Protein 3MQ0 (pdb70)

CATH classification: 1.10.10.10 (+1 more: 3.30.450.40)

Organism: Agrobacterium tumefaciens (NCBI:txid358)

Sequence (491 aa):
SQISDTVPALRRAVRILDLVAGSPRDLTAAELTRFLDLPSAHGLLAVMTELDLLARSADGTLRIGPHSLRWANGFLSHLDIVSTFNDHLAQRHDLDPYTVTLTVREGGEVVYIGCRNHTFRIGMRLPAPFTATGKILLSDLGPGELRMLFSQFPQPLTSRSVAGLSQLEEELALTRARGYSIDDGQIREGMLCIGAAIRDYSGAASAGIAISLIRSEASDEKIAYLGEELRTTANALSEKLGYSDTVPALRRAVRILDLVAGSPRDLTAAELTRFLDLPKSSAHGLLAVMTELDLLARSADGTLRIGPHSLRWANGFLSHLDIVSTFNDHLAQRHDLDPYTVTLTVREGGEVVYIGCRNSAQPHTFRIGMRLPAPFTATGKILLSDLGPGELRMLFSQFPQPLTSRSVAGLSQLEEELALTRARGYSIDDGQIREGMLCIGAAIRDYSGAASAGIAISLIRSEASDEKIAYLGEELRTTANALSEKLGYRS

Foldseek 3Di:
DVVVVCVVLVVVLVVLLVCQAPDPDFAALVRSCVVVVHDVSVVSVVVCCVQQCWPADPVRTIHGGCPVVVVVVVLQVPDDLQVLVVVLVVVVVPCLVWKKWKWFDDQQWIATCYIPNPPDDHGDIDGLLQDFFSLQQCLLDDLVSLCVRPVPPDDFQDPPAQDDDVSSVVQSVVCVVLQKHWRQQRNHPQKIKIKHFAAAQVRHGGMMMMTIDGNVVDPPVNNSVVNVVRNVSSPVSNVSRND/DCPPVLVVLLVVLQVVQVPDPDFDALVVSVVVDPDDSVVSVVSVVVCCVVQCWPADPVRTIHGGPVVVVVVVVLQVPDDLQVLVVVLVVPPCVQQAWKKWKWFDDQQKTATQYIDDHPADVPDDHGDIDGLLQDFFSLQLCLVDDPVSVCVRPVPPDDFQDPQAQDDDVSSVVQSVVCVVLQKHWRQQRNHDQKIKMKHFAAALVRHGGMMMITIHGPVVADPVRNSVVNNVRSVSNVVSNVSRNHDD

InterPro domains:
  IPR005471 Transcription regulator IclR, N-terminal [PF09339] (28-77)
  IPR005471 Transcription regulator IclR, N-terminal [PS51077] (26-87)
  IPR005471 Transcription regulator IclR, N-terminal [SM00346] (26-115)
  IPR014757 Transcription regulator IclR, C-terminal [PF01614] (97-265)
  IPR014757 Transcription regulator IclR, C-terminal [PS51078] (88-270)
  IPR029016 GAF-like domain superfamily [G3DSA:3.30.450.40] (99-275)
  IPR036388 Winged helix-like DNA-binding domain superfamily [G3DSA:1.10.10.10] (20-98)
  IPR036390 Winged helix DNA-binding domain superfamily [SSF46785] (26-98)
  IPR050707 HTH-type Transcriptional Regulators in Metabolic Pathways [PTHR30136] (18-269)

Secondary structure (DSSP, 8-state):
--GGGGHHHHHHHHHHHHHHHH-SS-EEHHHHHHHHT---HHHHHHHHHHTTSEEE-TTSEEEE-THHHHHHHHHHHT--HHHHHHHHHHT-GGGTTSEEEEEEEETTEEEEEEEE-----TT-EEETTTSHHHHHHHTTS-HHHHHHH-SSPPPPSSTTS--SHHHHHHHHHHHHHHTSEEEESSSSTTEEEEEEEEE-TTS-EEEEEEEEEETTS--TTHHHHHHHHHHHHHHHHHHHTT-/---SHHHHHHHHHHHHHHH-SSPEEHHHHHTTSSS-HHHHHHHHHHHHHTTSEEE-TTSEEEE-TTHHHHHHHHHHS--HHHHHHHHHTT-GGGTTSEEEEEEEETTEEEEEEEE--S------TT-EEETTTSHHHHHHHTTS-HHHHHHH-SSPPPPSSTTS--SHHHHHHHHHHHHHHT-EEEESSSSTTEEEEEEEEE-TTSSEEEEEEEEEEGGG--HHHHHHHHHHHHHHHHHHHHHTT---

Radius of gyration: 28.83 Å; Cα contacts (8 Å, |Δi|>4): 885; chains: 2; bounding box: 76×64×68 Å

B-factor: mean 31.88, std 16.12, range [7.46, 105.81]

Structure (mmCIF, N/CA/C/O backbone):
data_3MQ0
#
_entry.id   3MQ0
#
_cell.length_a   51.155
_cell.length_b   74.773
_cell.length_c   141.808
_cell.angle_alpha   90.00
_cell.angle_beta   90.00
_cell.angle_gamma   90.00
#
_symmetry.space_group_name_H-M   'P 21 21 21'
#
loop_
_entity.id
_entity.type
_entity.pdbx_description
1 polymer 'Transcriptional repressor of the blcABC operon'
2 water water
#
loop_
_atom_site.group_PDB
_atom_site.id
_atom_site.type_symbol
_atom_site.label_atom_id
_atom_site.label_alt_id
_atom_site.label_comp_id
_atom_site.label_asym_id
_atom_site.label_entity_id
_atom_site.label_seq_id
_atom_site.pdbx_PDB_ins_code
_atom_site.Cartn_x
_atom_site.Cartn_y
_atom_site.Cartn_z
_atom_site.occupancy
_atom_site.B_iso_or_equiv
_atom_site.auth_seq_id
_atom_site.auth_comp_id
_atom_site.auth_asym_id
_atom_site.auth_atom_id
_atom_site.pdbx_PDB_model_num
ATOM 1 N N . SER A 1 20 ? -41.908 31.774 55.057 1.00 56.16 20 SER A N 1
ATOM 2 C CA . SER A 1 20 ? -40.799 32.327 55.821 1.00 59.94 20 SER A CA 1
ATOM 3 C C . SER A 1 20 ? -39.500 31.561 55.575 1.00 64.58 20 SER A C 1
ATOM 4 O O . SER A 1 20 ? -38.452 31.923 56.116 1.00 71.75 20 SER A O 1
ATOM 6 N N . GLN A 1 21 ? -39.564 30.502 54.772 1.00 52.51 21 GLN A N 1
ATOM 7 C CA . GLN A 1 21 ? -38.356 29.760 54.416 1.00 48.38 21 GLN A CA 1
ATOM 8 C C . GLN A 1 21 ? -37.859 30.174 53.042 1.00 30.52 21 GLN A C 1
ATOM 9 O O . GLN A 1 21 ? -36.792 30.780 52.915 1.00 27.75 21 GLN A O 1
ATOM 15 N N . ILE A 1 22 ? -38.643 29.852 52.018 1.00 21.33 22 ILE A N 1
ATOM 16 C CA . ILE A 1 22 ? -38.315 30.232 50.651 1.00 24.78 22 ILE A CA 1
ATOM 17 C C . ILE A 1 22 ? -38.258 31.760 50.501 1.00 22.41 22 ILE A C 1
ATOM 18 O O . ILE A 1 22 ? -37.491 32.294 49.694 1.00 18.93 22 ILE A O 1
ATOM 23 N N . SER A 1 23 ? -39.052 32.477 51.285 1.00 19.22 23 SER A N 1
ATOM 24 C CA . SER A 1 23 ? -39.081 33.936 51.145 1.00 23.46 23 SER A CA 1
ATOM 25 C C . SER A 1 23 ? -37.739 34.559 51.510 1.00 22.80 23 SER A C 1
ATOM 26 O O . SER A 1 23 ? -37.381 35.607 50.994 1.00 20.93 23 SER A O 1
ATOM 29 N N . ASP A 1 24 ? -36.978 33.888 52.373 1.00 17.00 24 ASP A N 1
ATOM 30 C CA . ASP A 1 24 ? -35.653 34.378 52.752 1.00 18.62 24 ASP A CA 1
ATOM 31 C C . ASP A 1 24 ? -34.666 34.521 51.593 1.00 18.22 24 ASP A C 1
ATOM 32 O O . ASP A 1 24 ? -33.710 35.288 51.681 1.00 22.00 24 ASP A O 1
ATOM 37 N N . THR A 1 25 ? -34.880 33.791 50.506 1.00 15.52 25 THR A N 1
ATOM 38 C CA . THR A 1 25 ? -33.994 33.948 49.363 1.00 14.04 25 THR A CA 1
ATOM 39 C C . THR A 1 25 ? -34.691 34.466 48.111 1.00 13.63 25 THR A C 1
ATOM 40 O O . THR A 1 25 ? -34.105 34.484 47.021 1.00 14.99 25 THR A O 1
ATOM 44 N N . VAL A 1 26 ? -35.930 34.921 48.264 1.00 13.27 26 VAL A N 1
ATOM 45 C CA . VAL A 1 26 ? -36.599 35.618 47.167 1.00 16.42 26 VAL A CA 1
ATOM 46 C C . VAL A 1 26 ? -35.801 36.833 46.632 1.00 13.32 26 VAL A C 1
ATOM 47 O O . VAL A 1 26 ? -35.740 37.041 45.416 1.00 15.03 26 VAL A O 1
ATOM 51 N N . PRO A 1 27 ? -35.138 37.601 47.515 1.00 13.47 27 PRO A N 1
ATOM 52 C CA . PRO A 1 27 ? -34.356 38.714 46.957 1.00 16.27 27 PRO A CA 1
ATOM 53 C C . PRO A 1 27 ? -33.281 38.235 45.975 1.00 17.60 27 PRO A C 1
ATOM 54 O O . PRO A 1 27 ? -32.917 38.979 45.068 1.00 15.31 27 PRO A O 1
ATOM 58 N N . ALA A 1 28 ? -32.811 37.001 46.123 1.00 15.53 28 ALA A N 1
ATOM 59 C CA . ALA A 1 28 ? -31.834 36.458 45.174 1.00 19.05 28 ALA A CA 1
ATOM 60 C C . ALA A 1 28 ? -32.405 36.334 43.757 1.00 15.53 28 ALA A C 1
ATOM 61 O O . ALA A 1 28 ? -31.661 36.378 42.772 1.00 20.69 28 ALA A O 1
ATOM 63 N N . LEU A 1 29 ? -33.722 36.214 43.644 1.00 19.36 29 LEU A N 1
ATOM 64 C CA . LEU A 1 29 ? -34.362 36.153 42.332 1.00 18.56 29 LEU A CA 1
ATOM 65 C C . LEU A 1 29 ? -34.165 37.425 41.519 1.00 19.71 29 LEU A C 1
ATOM 66 O O . LEU A 1 29 ? -33.727 37.345 40.385 1.00 18.08 29 LEU A O 1
ATOM 71 N N . ARG A 1 30 ? -34.541 38.587 42.061 1.00 16.59 30 ARG A N 1
ATOM 72 C CA . ARG A 1 30 ? -34.308 39.831 41.344 1.00 16.65 30 ARG A CA 1
ATOM 73 C C . ARG A 1 30 ? -32.815 40.000 41.087 1.00 13.42 30 ARG A C 1
ATOM 74 O O . ARG A 1 30 ? -32.428 40.495 40.046 1.00 13.82 30 ARG A O 1
ATOM 82 N N . ARG A 1 31 ? -31.984 39.632 42.058 1.00 15.50 31 ARG A N 1
ATOM 83 C CA . ARG A 1 31 ? -30.540 39.832 41.888 1.00 15.90 31 ARG A CA 1
ATOM 84 C C . ARG A 1 31 ? -30.042 38.994 40.722 1.00 10.70 31 ARG A C 1
ATOM 85 O O . ARG A 1 31 ? -29.254 39.466 39.904 1.00 15.25 31 ARG A O 1
ATOM 93 N N . ALA A 1 32 ? -30.518 37.756 40.633 1.00 11.73 32 ALA A N 1
ATOM 94 C CA . ALA A 1 32 ? -30.169 36.888 39.499 1.00 15.23 32 ALA A CA 1
ATOM 95 C C . ALA A 1 32 ? -30.601 37.486 38.175 1.00 13.69 32 ALA A C 1
ATOM 96 O O . ALA A 1 32 ? -29.851 37.431 37.197 1.00 14.41 32 ALA A O 1
ATOM 98 N N . VAL A 1 33 ? -31.816 38.028 38.132 1.00 13.55 33 VAL A N 1
ATOM 99 C CA . VAL A 1 33 ? -32.315 38.673 36.916 1.00 12.44 33 VAL A CA 1
ATOM 100 C C . VAL A 1 33 ? -31.419 39.843 36.525 1.00 15.61 33 VAL A C 1
ATOM 101 O O . VAL A 1 33 ? -31.064 40.023 35.351 1.00 16.46 33 VAL A O 1
ATOM 105 N N . ARG A 1 34 ? -31.041 40.637 37.519 1.00 12.98 34 ARG A N 1
ATOM 106 C CA . ARG A 1 34 ? -30.139 41.760 37.274 1.00 13.86 34 ARG A CA 1
ATOM 107 C C . ARG A 1 34 ? -28.763 41.317 36.757 1.00 13.92 34 ARG A C 1
ATOM 108 O O . ARG A 1 34 ? -28.188 41.955 35.867 1.00 17.60 34 ARG A O 1
ATOM 116 N N . ILE A 1 35 ? -28.230 40.242 37.330 1.00 11.73 35 ILE A N 1
ATOM 117 C CA . ILE A 1 35 ? -26.949 39.696 36.888 1.00 16.25 35 ILE A CA 1
ATOM 118 C C . ILE A 1 35 ? -27.043 39.226 35.434 1.00 13.22 35 ILE A C 1
ATOM 119 O O . ILE A 1 35 ? -26.198 39.559 34.598 1.00 16.70 35 ILE A O 1
ATOM 124 N N . LEU A 1 36 ? -28.086 38.464 35.123 1.00 12.73 36 LEU A N 1
ATOM 125 C CA . LEU A 1 36 ? -28.263 37.976 33.770 1.00 17.68 36 LEU A CA 1
ATOM 126 C C . LEU A 1 36 ? -28.441 39.120 32.776 1.00 16.49 36 LEU A C 1
ATOM 127 O O . LEU A 1 36 ? -27.892 39.077 31.666 1.00 19.14 36 LEU A O 1
ATOM 132 N N . ASP A 1 37 ? -29.193 40.143 33.166 1.00 14.15 37 ASP A N 1
ATOM 133 C CA . ASP A 1 37 ? -29.377 41.311 32.309 1.00 18.49 37 ASP A CA 1
ATOM 134 C C . ASP A 1 37 ? -28.050 42.000 32.007 1.00 18.06 37 ASP A C 1
ATOM 135 O O . ASP A 1 37 ? -27.759 42.335 30.863 1.00 17.67 37 ASP A O 1
ATOM 140 N N . LEU A 1 38 ? -27.259 42.243 33.043 1.00 14.04 38 LEU A N 1
ATOM 141 C CA . LEU A 1 38 ? -25.957 42.884 32.854 1.00 17.34 38 LEU A CA 1
ATOM 142 C C . LEU A 1 38 ? -25.020 42.045 31.982 1.00 21.67 38 LEU A C 1
ATOM 143 O O . LEU A 1 38 ? -24.430 42.543 31.018 1.00 20.66 38 LEU A O 1
ATOM 148 N N . VAL A 1 39 ? -24.898 40.767 32.311 1.00 20.29 39 VAL A N 1
ATOM 149 C CA . VAL A 1 39 ? -24.006 39.877 31.579 1.00 24.22 39 VAL A CA 1
ATOM 150 C C . VAL A 1 39 ? -24.413 39.787 30.111 1.00 21.29 39 VAL A C 1
ATOM 151 O O . VAL A 1 39 ? -23.561 39.836 29.216 1.00 23.85 39 VAL A O 1
ATOM 155 N N . ALA A 1 40 ? -25.716 39.703 29.868 1.00 19.23 40 ALA A N 1
ATOM 156 C CA . ALA A 1 40 ? -26.233 39.576 28.510 1.00 21.82 40 ALA A CA 1
ATOM 157 C C . ALA A 1 40 ? -25.982 40.841 27.694 1.00 28.22 40 ALA A C 1
ATOM 158 O O . ALA A 1 40 ? -25.735 40.765 26.492 1.00 29.27 40 ALA A O 1
ATOM 160 N N . GLY A 1 41 ? -26.031 42.001 28.349 1.00 29.83 41 GLY A N 1
ATOM 161 C CA . GLY A 1 41 ? -25.889 43.273 27.659 1.00 32.14 41 GLY A CA 1
ATOM 162 C C . GLY A 1 41 ? -24.491 43.877 27.671 1.00 35.47 41 GLY A C 1
ATOM 163 O O . GLY A 1 41 ? -24.242 44.922 27.066 1.00 38.10 41 GLY A O 1
ATOM 164 N N . SER A 1 42 ? -23.567 43.231 28.366 1.00 32.64 42 SER A N 1
ATOM 165 C CA . SER A 1 42 ? -22.199 43.722 28.413 1.00 32.46 42 SER A CA 1
ATOM 166 C C . SER A 1 42 ? -21.377 43.093 27.303 1.00 41.15 42 SER A C 1
ATOM 167 O O . SER A 1 42 ? -21.146 41.883 27.301 1.00 46.53 42 SER A O 1
ATOM 170 N N . PRO A 1 43 ? -20.914 43.916 26.359 1.00 48.16 43 PRO A N 1
ATOM 171 C CA . PRO A 1 43 ? -20.070 43.398 25.275 1.00 54.60 43 PRO A CA 1
ATOM 172 C C . PRO A 1 43 ? -18.885 42.597 25.825 1.00 53.14 43 PRO A C 1
ATOM 173 O O . PRO A 1 43 ? -18.643 41.474 25.376 1.00 54.86 43 PRO A O 1
ATOM 177 N N . ARG A 1 44 ? -18.176 43.165 26.798 1.00 44.33 44 ARG A N 1
ATOM 178 C CA . ARG A 1 44 ? -17.023 42.505 27.403 1.00 47.59 44 ARG A CA 1
ATOM 179 C C . ARG A 1 44 ? -17.422 41.555 28.532 1.00 41.86 44 ARG A C 1
ATOM 180 O O . ARG A 1 44 ? -18.303 41.864 29.328 1.00 38.09 44 ARG A O 1
ATOM 188 N N . ASP A 1 45 ? -16.775 40.397 28.608 1.00 42.79 45 ASP A N 1
ATOM 189 C CA . ASP A 1 45 ? -17.029 39.470 29.713 1.00 51.46 45 ASP A CA 1
ATOM 190 C C . ASP A 1 45 ? -16.558 40.066 31.041 1.00 43.51 45 ASP A C 1
ATOM 191 O O . ASP A 1 45 ? -15.491 40.671 31.118 1.00 47.82 45 ASP A O 1
ATOM 196 N N . LEU A 1 46 ? -17.357 39.887 32.086 1.00 30.71 46 LEU A N 1
ATOM 197 C CA . LEU A 1 46 ? -17.079 40.497 33.379 1.00 25.72 46 LEU A CA 1
ATOM 198 C C . LEU A 1 46 ? -16.692 39.454 34.416 1.00 18.95 46 LEU A C 1
ATOM 199 O O . LEU A 1 46 ? -17.183 38.325 34.374 1.00 25.54 46 LEU A O 1
ATOM 204 N N . THR A 1 47 ? -15.824 39.841 35.351 1.00 27.69 47 THR A N 1
ATOM 205 C CA . THR A 1 47 ? -15.479 38.977 36.475 1.00 29.94 47 THR A CA 1
ATOM 206 C C . THR A 1 47 ? -16.551 39.077 37.556 1.00 27.96 47 THR A C 1
ATOM 207 O O . THR A 1 47 ? -17.393 39.979 37.526 1.00 26.33 47 THR A O 1
ATOM 211 N N . ALA A 1 48 ? -16.521 38.151 38.508 1.00 24.62 48 ALA A N 1
ATOM 212 C CA . ALA A 1 48 ? -17.436 38.219 39.644 1.00 24.53 48 ALA A CA 1
ATOM 213 C C . ALA A 1 48 ? -17.259 39.514 40.417 1.00 25.22 48 ALA A C 1
ATOM 214 O O . ALA A 1 48 ? -18.239 40.130 40.830 1.00 24.59 48 ALA A O 1
ATOM 216 N N . ALA A 1 49 ? -16.011 39.939 40.615 1.00 24.33 49 ALA A N 1
ATOM 217 C CA . ALA A 1 49 ? -15.766 41.172 41.349 1.00 25.46 49 ALA A CA 1
ATOM 218 C C . ALA A 1 49 ? -16.369 42.379 40.621 1.00 33.65 49 ALA A C 1
ATOM 219 O O . ALA A 1 49 ? -16.992 43.244 41.238 1.00 30.21 49 ALA A O 1
ATOM 221 N N . GLU A 1 50 ? -16.192 42.429 39.303 1.00 33.30 50 GLU A N 1
ATOM 222 C CA . GLU A 1 50 ? -16.752 43.514 38.494 1.00 34.79 50 GLU A CA 1
ATOM 223 C C . GLU A 1 50 ? -18.279 43.543 38.527 1.00 32.14 50 GLU A C 1
ATOM 224 O O . GLU A 1 50 ? -18.883 44.621 38.637 1.00 30.72 50 GLU A O 1
ATOM 230 N N . LEU A 1 51 ? -18.899 42.367 38.409 1.00 24.50 51 LEU A N 1
ATOM 231 C CA . LEU A 1 51 ? -20.357 42.246 38.483 1.00 25.98 51 LEU A CA 1
ATOM 232 C C . LEU A 1 51 ? -20.881 42.755 39.811 1.00 26.28 51 LEU A C 1
ATOM 233 O O . LEU A 1 51 ? -21.857 43.502 39.862 1.00 25.19 51 LEU A O 1
ATOM 238 N N . THR A 1 52 ? -20.241 42.320 40.888 1.00 23.93 52 THR A N 1
ATOM 239 C CA . THR A 1 52 ? -20.676 42.664 42.231 1.00 26.46 52 THR A CA 1
ATOM 240 C C . THR A 1 52 ? -20.595 44.173 42.449 1.00 30.07 52 THR A C 1
ATOM 241 O O . THR A 1 52 ? -21.481 44.759 43.058 1.00 28.15 52 THR A O 1
ATOM 245 N N . ARG A 1 53 ? -19.534 44.799 41.939 1.00 27.73 53 ARG A N 1
ATOM 246 C CA . ARG A 1 53 ? -19.370 46.245 42.066 1.00 31.37 53 ARG A CA 1
ATOM 247 C C . ARG A 1 53 ? -20.387 47.018 41.230 1.00 35.37 53 ARG A C 1
ATOM 248 O O . ARG A 1 53 ? -21.018 47.964 41.718 1.00 31.70 53 ARG A O 1
ATOM 256 N N . PHE A 1 54 ? -20.547 46.611 39.972 1.00 33.18 54 PHE A N 1
ATOM 257 C CA . PHE A 1 54 ? -21.444 47.297 39.047 1.00 37.78 54 PHE A CA 1
ATOM 258 C C . PHE A 1 54 ? -22.894 47.249 39.521 1.00 40.71 54 PHE A C 1
ATOM 259 O O . PHE A 1 54 ? -23.662 48.182 39.294 1.00 37.66 54 PHE A O 1
ATOM 261 N N . LEU A 1 55 ? -23.269 46.160 40.182 1.00 27.44 55 LEU A N 1
ATOM 262 C CA . LEU A 1 55 ? -24.639 46.026 40.661 1.00 26.68 55 LEU A CA 1
ATOM 263 C C . LEU A 1 55 ? -24.758 46.356 42.146 1.00 29.46 55 LEU A C 1
ATOM 264 O O . LEU A 1 55 ? -25.849 46.355 42.702 1.00 27.27 55 LEU A O 1
ATOM 269 N N . ASP A 1 56 ? -23.626 46.624 42.787 1.00 30.71 56 ASP A N 1
ATOM 270 C CA . ASP A 1 56 ? -23.610 46.929 44.213 1.00 39.54 56 ASP A CA 1
ATOM 271 C C . ASP A 1 56 ? -24.316 45.856 45.047 1.00 45.44 56 ASP A C 1
ATOM 272 O O . ASP A 1 56 ? -25.306 46.130 45.722 1.00 40.50 56 ASP A O 1
ATOM 277 N N . LEU A 1 57 ? -23.809 44.629 45.000 1.00 48.25 57 LEU A N 1
ATOM 278 C CA . LEU A 1 57 ? -24.435 43.533 45.733 1.00 46.62 57 LEU A CA 1
ATOM 279 C C . LEU A 1 57 ? -23.598 43.105 46.927 1.00 55.22 57 LEU A C 1
ATOM 280 O O . LEU A 1 57 ? -22.390 43.314 46.946 1.00 58.06 57 LEU A O 1
ATOM 285 N N . PRO A 1 58 ? -24.246 42.516 47.939 1.00 64.48 58 PRO A N 1
ATOM 286 C CA . PRO A 1 58 ? -23.533 41.921 49.076 1.00 68.19 58 PRO A CA 1
ATOM 287 C C . PRO A 1 58 ? -22.599 40.796 48.635 1.00 66.29 58 PRO A C 1
ATOM 288 O O . PRO A 1 58 ? -21.418 40.816 48.989 1.00 72.00 58 PRO A O 1
ATOM 292 N N . SER A 1 61 ? -23.059 37.518 50.233 1.00 49.96 61 SER A N 1
ATOM 293 C CA . SER A 1 61 ? -24.140 36.867 49.502 1.00 50.59 61 SER A CA 1
ATOM 294 C C . SER A 1 61 ? -23.796 36.725 48.020 1.00 48.68 61 SER A C 1
ATOM 295 O O . SER A 1 61 ? -24.175 35.736 47.374 1.00 37.49 61 SER A O 1
ATOM 297 N N . ALA A 1 62 ? -23.074 37.717 47.499 1.00 34.45 62 ALA A N 1
ATOM 298 C CA . ALA A 1 62 ? -22.681 37.766 46.089 1.00 33.45 62 ALA A CA 1
ATOM 299 C C . ALA A 1 62 ? -22.057 36.459 45.569 1.00 26.39 62 ALA A C 1
ATOM 300 O O . ALA A 1 62 ? -22.506 35.879 44.574 1.00 24.54 62 ALA A O 1
ATOM 302 N N . HIS A 1 63 ? -21.003 36.013 46.243 1.00 32.22 63 HIS A N 1
ATOM 303 C CA . HIS A 1 63 ? -20.265 34.818 45.843 1.00 38.36 63 HIS A CA 1
ATOM 304 C C . HIS A 1 63 ? -21.171 33.585 45.774 1.00 31.66 63 HIS A C 1
ATOM 305 O O . HIS A 1 63 ? -21.137 32.835 44.800 1.00 26.55 63 HIS A O 1
ATOM 312 N N . GLY A 1 64 ? -21.984 33.380 46.808 1.00 30.52 64 GLY A N 1
ATOM 313 C CA . GLY A 1 64 ? -22.856 32.218 46.862 1.00 32.04 64 GLY A CA 1
ATOM 314 C C . GLY A 1 64 ? -23.870 32.191 45.732 1.00 23.88 64 GLY A C 1
ATOM 315 O O . GLY A 1 64 ? -24.161 31.142 45.156 1.00 23.76 64 GLY A O 1
ATOM 316 N N . LEU A 1 65 ? -24.428 33.352 45.414 1.00 22.68 65 LEU A N 1
ATOM 317 C CA . LEU A 1 65 ? -25.405 33.444 44.349 1.00 19.47 65 LEU A CA 1
ATOM 318 C C . LEU A 1 65 ? -24.780 33.118 43.002 1.00 22.83 65 LEU A C 1
ATOM 319 O O . LEU A 1 65 ? -25.330 32.331 42.241 1.00 17.56 65 LEU A O 1
ATOM 324 N N . LEU A 1 66 ? -23.635 33.721 42.698 1.00 23.02 66 LEU A N 1
ATOM 325 C CA . LEU A 1 66 ? -22.961 33.433 41.435 1.00 23.75 66 LEU A CA 1
ATOM 326 C C . LEU A 1 66 ? -22.555 31.962 41.322 1.00 21.81 66 LEU A C 1
ATOM 327 O O . LEU A 1 66 ? -22.572 31.388 40.228 1.00 19.90 66 LEU A O 1
ATOM 332 N N . ALA A 1 67 ? -22.201 31.350 42.448 1.00 20.65 67 ALA A N 1
ATOM 333 C CA . ALA A 1 67 ? -21.854 29.933 42.472 1.00 21.62 67 ALA A CA 1
ATOM 334 C C . ALA A 1 67 ? -23.030 29.057 42.054 1.00 21.82 67 ALA A C 1
ATOM 335 O O . ALA A 1 67 ? -22.869 28.156 41.235 1.00 23.66 67 ALA A O 1
ATOM 337 N N . VAL A 1 68 ? -24.212 29.315 42.602 1.00 19.80 68 VAL A N 1
ATOM 338 C CA . VAL A 1 68 ? -25.405 28.561 42.195 1.00 18.71 68 VAL A CA 1
ATOM 339 C C . VAL A 1 68 ? -25.802 28.847 40.743 1.00 17.75 68 VAL A C 1
ATOM 340 O O . VAL A 1 68 ? -26.166 27.932 40.008 1.00 18.75 68 VAL A O 1
ATOM 344 N N . MET A 1 69 ? -25.747 30.115 40.325 1.00 17.32 69 MET A N 1
ATOM 345 C CA . MET A 1 69 ? -26.047 30.448 38.934 1.00 17.91 69 MET A CA 1
ATOM 346 C C . MET A 1 69 ? -25.130 29.707 37.963 1.00 19.32 69 MET A C 1
ATOM 347 O O . MET A 1 69 ? -25.552 29.333 36.865 1.00 18.93 69 MET A O 1
ATOM 352 N N . THR A 1 70 ? -23.880 29.495 38.370 1.00 18.13 70 THR A N 1
ATOM 353 C CA . THR A 1 70 ? -22.926 28.769 37.541 1.00 22.88 70 THR A CA 1
ATOM 354 C C . THR A 1 70 ? -23.226 27.269 37.571 1.00 24.18 70 THR A C 1
ATOM 355 O O . THR A 1 70 ? -23.209 26.602 36.542 1.00 25.78 70 THR A O 1
ATOM 359 N N . GLU A 1 71 ? -23.527 26.754 38.756 1.00 24.43 71 GLU A N 1
ATOM 360 C CA . GLU A 1 71 ? -23.849 25.338 38.922 1.00 22.26 71 GLU A CA 1
ATOM 361 C C . GLU A 1 71 ? -25.009 24.948 38.029 1.00 23.99 71 GLU A C 1
ATOM 362 O O . GLU A 1 71 ? -24.973 23.897 37.401 1.00 30.48 71 GLU A O 1
ATOM 368 N N . LEU A 1 72 ? -26.031 25.805 37.968 1.00 20.35 72 LEU A N 1
ATOM 369 C CA . LEU A 1 72 ? -27.228 25.549 37.175 1.00 20.60 72 LEU A CA 1
ATOM 370 C C . LEU A 1 72 ? -27.070 25.962 35.713 1.00 26.68 72 LEU A C 1
ATOM 371 O O . LEU A 1 72 ? -28.041 25.962 34.959 1.00 26.57 72 LEU A O 1
ATOM 376 N N . ASP A 1 73 ? -25.861 26.337 35.325 1.00 22.79 73 ASP A N 1
ATOM 377 C CA . ASP A 1 73 ? -25.571 26.694 33.938 1.00 23.62 73 ASP A CA 1
ATOM 378 C C . ASP A 1 73 ? -26.336 27.915 33.441 1.00 19.63 73 ASP A C 1
ATOM 379 O O . ASP A 1 73 ? -26.506 28.093 32.235 1.00 23.21 73 ASP A O 1
ATOM 384 N N . LEU A 1 74 ? -26.766 28.763 34.364 1.00 19.76 74 LEU A N 1
ATOM 385 C CA . LEU A 1 74 ? -27.299 30.078 34.013 1.00 17.55 74 LEU A CA 1
ATOM 386 C C . LEU A 1 74 ? -26.160 30.984 33.556 1.00 18.62 74 LEU A C 1
ATOM 387 O O . LEU A 1 74 ? -26.331 31.822 32.666 1.00 19.60 74 LEU A O 1
ATOM 392 N N . LEU A 1 75 ? -25.008 30.830 34.200 1.00 15.93 75 LEU A N 1
ATOM 393 C CA . LEU A 1 75 ? -23.780 31.514 33.791 1.00 19.15 75 LEU A CA 1
ATOM 394 C C . LEU A 1 75 ? -22.753 30.467 33.446 1.00 24.43 75 LEU A C 1
ATOM 395 O O . LEU A 1 75 ? -22.876 29.331 33.880 1.00 25.04 75 LEU A O 1
ATOM 400 N N . ALA A 1 76 ? -21.742 30.854 32.672 1.00 21.93 76 ALA A N 1
ATOM 401 C CA . ALA A 1 76 ? -20.596 29.994 32.444 1.00 27.44 76 ALA A CA 1
ATOM 402 C C . ALA A 1 76 ? -19.339 30.769 32.817 1.00 25.02 76 ALA A C 1
ATOM 403 O O . ALA A 1 76 ? -19.207 31.940 32.476 1.00 25.85 76 ALA A O 1
ATOM 405 N N . ARG A 1 77 ? -18.445 30.113 33.543 1.00 23.91 77 ARG A N 1
ATOM 406 C CA . ARG A 1 77 ? -17.221 30.736 33.983 1.00 26.57 77 ARG A CA 1
ATOM 407 C C . ARG A 1 77 ? -16.065 30.290 33.101 1.00 31.96 77 ARG A C 1
ATOM 408 O O . ARG A 1 77 ? -15.811 29.094 32.947 1.00 31.32 77 ARG A O 1
ATOM 416 N N . SER A 1 78 ? -15.376 31.265 32.531 1.00 22.61 78 SER A N 1
ATOM 417 C CA . SER A 1 78 ? -14.210 31.023 31.690 1.00 30.39 78 SER A CA 1
ATOM 418 C C . SER A 1 78 ? -12.962 30.820 32.549 1.00 23.28 78 SER A C 1
ATOM 419 O O . SER A 1 78 ? -12.933 31.196 33.727 1.00 28.72 78 SER A O 1
ATOM 422 N N . ALA A 1 79 ? -11.932 30.213 31.973 1.00 24.82 79 ALA A N 1
ATOM 423 C CA . ALA A 1 79 ? -10.723 29.936 32.737 1.00 32.46 79 ALA A CA 1
ATOM 424 C C . ALA A 1 79 ? -10.084 31.217 33.297 1.00 34.60 79 ALA A C 1
ATOM 425 O O . ALA A 1 79 ? -9.387 31.180 34.322 1.00 32.71 79 ALA A O 1
ATOM 427 N N . ASP A 1 80 ? -10.329 32.345 32.632 1.00 26.12 80 ASP A N 1
ATOM 428 C CA . ASP A 1 80 ? -9.806 33.639 33.094 1.00 29.64 80 ASP A CA 1
ATOM 429 C C . ASP A 1 80 ? -10.695 34.291 34.155 1.00 28.37 80 ASP A C 1
ATOM 430 O O . ASP A 1 80 ? -10.461 35.425 34.570 1.00 30.96 80 ASP A O 1
ATOM 435 N N . GLY A 1 81 ? -11.722 33.570 34.583 1.00 26.34 81 GLY A N 1
ATOM 436 C CA . GLY A 1 81 ? -12.571 34.030 35.670 1.00 24.85 81 GLY A CA 1
ATOM 437 C C . GLY A 1 81 ? -13.754 34.876 35.239 1.00 31.91 81 GLY A C 1
ATOM 438 O O . GLY A 1 81 ? -14.551 35.306 36.074 1.00 34.94 81 GLY A O 1
ATOM 439 N N . THR A 1 82 ? -13.882 35.114 33.938 1.00 20.34 82 THR A N 1
ATOM 440 C CA . THR A 1 82 ? -14.958 35.956 33.447 1.00 27.34 82 THR A CA 1
ATOM 441 C C . THR A 1 82 ? -16.205 35.127 33.258 1.00 32.91 82 THR A C 1
ATOM 442 O O . THR A 1 82 ? -16.133 33.927 32.995 1.00 31.17 82 THR A O 1
ATOM 446 N N . LEU A 1 83 ? -17.347 35.784 33.398 1.00 26.26 83 LEU A N 1
ATOM 447 C CA . LEU A 1 83 ? -18.633 35.119 33.329 1.00 27.06 83 LEU A CA 1
ATOM 448 C C . LEU A 1 83 ? -19.384 35.488 32.063 1.00 25.43 83 LEU A C 1
ATOM 449 O O . LEU A 1 83 ? -19.348 36.626 31.600 1.00 31.30 83 LEU A O 1
ATOM 454 N N . ARG A 1 84 ? -20.071 34.512 31.500 1.00 20.95 84 ARG A N 1
ATOM 455 C CA . ARG A 1 84 ? -20.865 34.758 30.316 1.00 24.24 84 ARG A CA 1
ATOM 456 C C . ARG A 1 84 ? -22.200 34.085 30.559 1.00 21.53 84 ARG A C 1
ATOM 457 O O . ARG A 1 84 ? -22.354 33.348 31.530 1.00 18.46 84 ARG A O 1
ATOM 465 N N . ILE A 1 85 ? -23.170 34.343 29.695 1.00 21.68 85 ILE A N 1
ATOM 466 C CA . ILE A 1 85 ? -24.439 33.646 29.811 1.00 21.47 85 ILE A CA 1
ATOM 467 C C . ILE A 1 85 ? -24.199 32.183 29.497 1.00 21.68 85 ILE A C 1
ATOM 468 O O . ILE A 1 85 ? -23.481 31.855 28.538 1.00 23.09 85 ILE A O 1
ATOM 473 N N . GLY A 1 86 ? -24.773 31.300 30.311 1.00 17.73 86 GLY A N 1
ATOM 474 C CA . GLY A 1 86 ? -24.657 29.868 30.090 1.00 19.96 86 GLY A CA 1
ATOM 475 C C . GLY A 1 86 ? -25.781 29.364 29.193 1.00 17.29 86 GLY A C 1
ATOM 476 O O . GLY A 1 86 ? -26.678 30.122 28.839 1.00 20.55 86 GLY A O 1
ATOM 477 N N . PRO A 1 87 ? -25.750 28.076 28.847 1.00 18.81 87 PRO A N 1
ATOM 478 C CA . PRO A 1 87 ? -26.712 27.508 27.891 1.00 19.15 87 PRO A CA 1
ATOM 479 C C . PRO A 1 87 ? -28.135 27.349 28.425 1.00 23.48 87 PRO A C 1
ATOM 480 O O . PRO A 1 87 ? -29.063 27.250 27.619 1.00 20.86 87 PRO A O 1
ATOM 484 N N . HIS A 1 88 ? -28.308 27.324 29.742 1.00 21.96 88 HIS A N 1
ATOM 485 C CA . HIS A 1 88 ? -29.627 27.060 30.322 1.00 24.30 88 HIS A CA 1
ATOM 486 C C . HIS A 1 88 ? -30.742 27.963 29.767 1.00 19.69 88 HIS A C 1
ATOM 487 O O . HIS A 1 88 ? -31.830 27.481 29.442 1.00 23.39 88 HIS A O 1
ATOM 494 N N . SER A 1 89 ? -30.477 29.263 29.669 1.00 22.27 89 SER A N 1
ATOM 495 C CA . SER A 1 89 ? -31.473 30.241 29.202 1.00 23.00 89 SER A CA 1
ATOM 496 C C . SER A 1 89 ? -32.083 29.877 27.858 1.00 22.63 89 SER A C 1
ATOM 497 O O . SER A 1 89 ? -33.244 30.169 27.580 1.00 17.89 89 SER A O 1
ATOM 500 N N . LEU A 1 90 ? -31.277 29.259 27.010 1.00 21.03 90 LEU A N 1
ATOM 501 C CA . LEU A 1 90 ? -31.693 28.889 25.667 1.00 16.53 90 LEU A CA 1
ATOM 502 C C . LEU A 1 90 ? -32.844 27.883 25.737 1.00 18.45 90 LEU A C 1
ATOM 503 O O . LEU A 1 90 ? -33.722 27.878 24.882 1.00 20.36 90 LEU A O 1
ATOM 508 N N . ARG A 1 91 ? -32.830 27.034 26.759 1.00 16.43 91 ARG A N 1
ATOM 509 C CA . ARG A 1 91 ? -33.918 26.090 27.005 1.00 18.49 91 ARG A CA 1
ATOM 510 C C . ARG A 1 91 ? -35.246 26.805 27.276 1.00 15.75 91 ARG A C 1
ATOM 511 O O . ARG A 1 91 ? -36.305 26.360 26.828 1.00 18.21 91 ARG A O 1
ATOM 519 N N . TRP A 1 92 ? -35.188 27.902 28.022 1.00 16.79 92 TRP A N 1
ATOM 520 C CA . TRP A 1 92 ? -36.394 28.671 28.311 1.00 18.78 92 TRP A CA 1
ATOM 521 C C . TRP A 1 92 ? -36.863 29.416 27.071 1.00 17.02 92 TRP A C 1
ATOM 522 O O . TRP A 1 92 ? -38.070 29.497 26.803 1.00 17.54 92 TRP A O 1
ATOM 533 N N . ALA A 1 93 ? -35.918 29.989 26.334 1.00 17.87 93 ALA A N 1
ATOM 534 C CA . ALA A 1 93 ? -36.249 30.692 25.096 1.00 20.55 93 ALA A CA 1
ATOM 535 C C . ALA A 1 93 ? -36.846 29.748 24.061 1.00 22.95 93 ALA A C 1
ATOM 536 O O . ALA A 1 93 ? -37.767 30.123 23.338 1.00 25.36 93 ALA A O 1
ATOM 538 N N . ASN A 1 94 ? -36.314 28.532 23.964 1.00 19.14 94 ASN A N 1
ATOM 539 C CA . ASN A 1 94 ? -36.902 27.554 23.058 1.00 19.67 94 ASN A CA 1
ATOM 540 C C . ASN A 1 94 ? -38.308 27.157 23.487 1.00 22.11 94 ASN A C 1
ATOM 541 O O . ASN A 1 94 ? -39.180 26.933 22.646 1.00 27.04 94 ASN A O 1
ATOM 546 N N . GLY A 1 95 ? -38.526 27.076 24.797 1.00 20.07 95 GLY A N 1
ATOM 547 C CA . GLY A 1 95 ? -39.842 26.739 25.318 1.00 17.22 95 GLY A CA 1
ATOM 548 C C . GLY A 1 95 ? -40.808 27.871 24.999 1.00 22.35 95 GLY A C 1
ATOM 549 O O . GLY A 1 95 ? -41.955 27.639 24.624 1.00 24.56 95 GLY A O 1
ATOM 550 N N . PHE A 1 96 ? -40.331 29.101 25.122 1.00 22.22 96 PHE A N 1
ATOM 551 C CA . PHE A 1 96 ? -41.132 30.271 24.744 1.00 17.88 96 PHE A CA 1
ATOM 552 C C . PHE A 1 96 ? -41.579 30.183 23.274 1.00 18.16 96 PHE A C 1
ATOM 553 O O . PHE A 1 96 ? -42.769 30.301 22.955 1.00 16.98 96 PHE A O 1
ATOM 561 N N . LEU A 1 97 ? -40.621 29.957 22.386 1.00 19.94 97 LEU A N 1
ATOM 562 C CA . LEU A 1 97 ? -40.898 29.982 20.960 1.00 24.60 97 LEU A CA 1
ATOM 563 C C . LEU A 1 97 ? -41.767 28.810 20.527 1.00 25.64 97 LEU A C 1
ATOM 564 O O . LEU A 1 97 ? -42.624 28.961 19.664 1.00 27.63 97 LEU A O 1
ATOM 569 N N . SER A 1 98 ? -41.569 27.654 21.148 1.00 23.58 98 SER A N 1
ATOM 570 C CA . SER A 1 98 ? -42.331 26.463 20.789 1.00 28.39 98 SER A CA 1
ATOM 571 C C . SER A 1 98 ? -43.779 26.478 21.289 1.00 27.74 98 SER A C 1
ATOM 572 O O . SER A 1 98 ? -44.631 25.774 20.740 1.00 31.16 98 SER A O 1
ATOM 575 N N . HIS A 1 99 ? -44.068 27.283 22.310 1.00 24.17 99 HIS A N 1
ATOM 576 C CA . HIS A 1 99 ? -45.411 27.306 22.894 1.00 31.95 99 HIS A CA 1
ATOM 577 C C . HIS A 1 99 ? -46.159 28.593 22.587 1.00 27.12 99 HIS A C 1
ATOM 578 O O . HIS A 1 99 ? -47.252 28.837 23.106 1.00 26.87 99 HIS A O 1
ATOM 585 N N . LEU A 1 100 ? -45.554 29.429 21.759 1.00 24.05 100 LEU A N 1
ATOM 586 C CA . LEU A 1 100 ? -46.168 30.678 21.346 1.00 24.67 100 LEU A CA 1
ATOM 587 C C . LEU A 1 100 ? -47.559 30.415 20.754 1.00 25.12 100 LEU A C 1
ATOM 588 O O . LEU A 1 100 ? -47.756 29.476 19.986 1.00 22.75 100 LEU A O 1
ATOM 593 N N . ASP A 1 101 ? -48.532 31.232 21.140 1.00 22.88 101 ASP A N 1
ATOM 594 C CA . ASP A 1 101 ? -49.904 31.054 20.674 1.00 24.80 101 ASP A CA 1
ATOM 595 C C . ASP A 1 101 ? -50.421 32.448 20.436 1.00 17.74 101 ASP A C 1
ATOM 596 O O . ASP A 1 101 ? -50.883 33.126 21.357 1.00 21.58 101 ASP A O 1
ATOM 601 N N . ILE A 1 102 ? -50.314 32.896 19.196 1.00 19.12 102 ILE A N 1
ATOM 602 C CA . ILE A 1 102 ? -50.652 34.280 18.897 1.00 22.03 102 ILE A CA 1
ATOM 603 C C . ILE A 1 102 ? -52.146 34.577 19.099 1.00 21.75 102 ILE A C 1
ATOM 604 O O . ILE A 1 102 ? -52.511 35.677 19.520 1.00 18.55 102 ILE A O 1
ATOM 609 N N . VAL A 1 103 ? -53.006 33.596 18.825 1.00 18.41 103 VAL A N 1
ATOM 610 C CA . VAL A 1 103 ? -54.446 33.819 18.994 1.00 19.87 103 VAL A CA 1
ATOM 611 C C . VAL A 1 103 ? -54.795 33.979 20.462 1.00 16.81 103 VAL A C 1
ATOM 612 O O . VAL A 1 103 ? -55.568 34.850 20.823 1.00 15.43 103 VAL A O 1
ATOM 616 N N . SER A 1 104 ? -54.215 33.137 21.311 1.00 19.67 104 SER A N 1
ATOM 617 C CA . SER A 1 104 ? -54.475 33.217 22.745 1.00 24.19 104 SER A CA 1
ATOM 618 C C . SER A 1 104 ? -53.994 34.544 23.319 1.00 21.38 104 SER A C 1
ATOM 619 O O . SER A 1 104 ? -54.682 35.175 24.120 1.00 23.02 104 SER A O 1
ATOM 622 N N . THR A 1 105 ? -52.807 34.967 22.911 1.00 18.45 105 THR A N 1
ATOM 623 C CA . THR A 1 105 ? -52.269 36.248 23.369 1.00 18.35 105 THR A CA 1
ATOM 624 C C . THR A 1 105 ? -53.139 37.424 22.914 1.00 18.94 105 THR A C 1
ATOM 625 O O . THR A 1 105 ? -53.405 38.341 23.678 1.00 20.22 105 THR A O 1
ATOM 629 N N . PHE A 1 106 ? -53.579 37.374 21.663 1.00 16.93 106 PHE A N 1
ATOM 630 C CA . PHE A 1 106 ? -54.482 38.371 21.092 1.00 15.57 106 PHE A CA 1
ATOM 631 C C . PHE A 1 106 ? -55.784 38.470 21.887 1.00 21.82 106 PHE A C 1
ATOM 632 O O . PHE A 1 106 ? -56.191 39.569 22.294 1.00 19.06 106 PHE A O 1
ATOM 640 N N . ASN A 1 107 ? -56.428 37.324 22.121 1.00 19.84 107 ASN A N 1
ATOM 641 C CA . ASN A 1 107 ? -57.697 37.297 22.847 1.00 20.40 107 ASN A CA 1
ATOM 642 C C . ASN A 1 107 ? -57.551 37.824 24.262 1.00 22.28 107 ASN A C 1
ATOM 643 O O . ASN A 1 107 ? -58.358 38.641 24.720 1.00 24.69 107 ASN A O 1
ATOM 648 N N . ASP A 1 108 ? -56.518 37.362 24.958 1.00 19.41 108 ASP A N 1
ATOM 649 C CA . ASP A 1 108 ? -56.290 37.789 26.329 1.00 28.41 108 ASP A CA 1
ATOM 650 C C . ASP A 1 108 ? -55.984 39.270 26.397 1.00 29.66 108 ASP A C 1
ATOM 651 O O . ASP A 1 108 ? -56.434 39.954 27.306 1.00 28.44 108 ASP A O 1
ATOM 656 N N . HIS A 1 109 ? -55.229 39.766 25.423 1.00 24.46 109 HIS A N 1
ATOM 657 C CA . HIS A 1 109 ? -54.852 41.175 25.418 1.00 27.71 109 HIS A CA 1
ATOM 658 C C . HIS A 1 109 ? -56.066 42.080 25.231 1.00 27.50 109 HIS A C 1
ATOM 659 O O . HIS A 1 109 ? -56.251 43.047 25.963 1.00 36.09 109 HIS A O 1
ATOM 666 N N . LEU A 1 110 ? -56.899 41.764 24.253 1.00 24.46 110 LEU A N 1
ATOM 667 C CA . LEU A 1 110 ? -58.088 42.560 23.994 1.00 28.40 110 LEU A CA 1
ATOM 668 C C . LEU A 1 110 ? -59.124 42.437 25.115 1.00 34.04 110 LEU A C 1
ATOM 669 O O . LEU A 1 110 ? -59.946 43.329 25.303 1.00 42.12 110 LEU A O 1
ATOM 674 N N . ALA A 1 111 ? -59.091 41.325 25.845 1.00 30.52 111 ALA A N 1
ATOM 675 C CA . ALA A 1 111 ? -59.993 41.127 26.971 1.00 37.81 111 ALA A CA 1
ATOM 676 C C . ALA A 1 111 ? -59.686 42.121 28.091 1.00 48.89 111 ALA A C 1
ATOM 677 O O . ALA A 1 111 ? -60.562 42.464 28.889 1.00 54.96 111 ALA A O 1
ATOM 679 N N . GLN A 1 112 ? -58.442 42.584 28.139 1.00 57.11 112 GLN A N 1
ATOM 680 C CA . GLN A 1 112 ? -58.013 43.537 29.157 1.00 62.81 112 GLN A CA 1
ATOM 681 C C . GLN A 1 112 ? -58.063 44.969 28.628 1.00 57.93 112 GLN A C 1
ATOM 682 O O . GLN A 1 112 ? -57.658 45.903 29.313 1.00 58.59 112 GLN A O 1
ATOM 688 N N . ARG A 1 113 ? -58.559 45.132 27.406 1.00 53.81 113 ARG A N 1
ATOM 689 C CA . ARG A 1 113 ? -58.662 46.450 26.786 1.00 56.14 113 ARG A CA 1
ATOM 690 C C . ARG A 1 113 ? -60.115 46.802 26.499 1.00 60.36 113 ARG A C 1
ATOM 691 O O . ARG A 1 113 ? -60.555 46.784 25.349 1.00 58.13 113 ARG A O 1
ATOM 699 N N . HIS A 1 114 ? -60.852 47.131 27.551 1.00 67.06 114 HIS A N 1
ATOM 700 C CA . HIS A 1 114 ? -62.266 47.462 27.428 1.00 74.65 114 HIS A CA 1
ATOM 701 C C . HIS A 1 114 ? -62.471 48.703 26.561 1.00 73.83 114 HIS A C 1
ATOM 702 O O . HIS A 1 114 ? -63.600 49.101 26.278 1.00 72.95 114 HIS A O 1
ATOM 709 N N . ASP A 1 115 ? -61.365 49.296 26.127 1.00 73.32 115 ASP A N 1
ATOM 710 C CA . ASP A 1 115 ? -61.395 50.534 25.364 1.00 75.30 115 ASP A CA 1
ATOM 711 C C . ASP A 1 115 ? -61.806 50.319 23.907 1.00 64.47 115 ASP A C 1
ATOM 712 O O . ASP A 1 115 ? -62.309 51.234 23.258 1.00 58.25 115 ASP A O 1
ATOM 717 N N . LEU A 1 116 ? -61.595 49.110 23.396 1.00 58.69 116 LEU A N 1
ATOM 718 C CA . LEU A 1 116 ? -61.843 48.827 21.982 1.00 45.98 116 LEU A CA 1
ATOM 719 C C . LEU A 1 116 ? -63.146 48.077 21.745 1.00 39.49 116 LEU A C 1
ATOM 720 O O . LEU A 1 116 ? -63.433 47.664 20.622 1.00 46.23 116 LEU A O 1
ATOM 725 N N . ASP A 1 117 ? -63.931 47.917 22.802 1.00 44.72 117 ASP A N 1
ATOM 726 C CA . ASP A 1 117 ? -65.176 47.148 22.746 1.00 54.04 117 ASP A CA 1
ATOM 727 C C . ASP A 1 117 ? -66.122 47.513 21.595 1.00 55.62 117 ASP A C 1
ATOM 728 O O . ASP A 1 117 ? -66.745 46.632 21.005 1.00 59.22 117 ASP A O 1
ATOM 733 N N . PRO A 1 118 ? -66.237 48.809 21.271 1.00 57.64 118 PRO A N 1
ATOM 734 C CA . PRO A 1 118 ? -67.191 49.217 20.230 1.00 58.27 118 PRO A CA 1
ATOM 735 C C . PRO A 1 118 ? -66.789 48.784 18.819 1.00 54.56 118 PRO A C 1
ATOM 736 O O . PRO A 1 118 ? -67.555 48.983 17.870 1.00 49.33 118 PRO A O 1
ATOM 740 N N . TYR A 1 119 ? -65.607 48.194 18.675 1.00 47.11 119 TYR A N 1
ATOM 741 C CA . TYR A 1 119 ? -65.104 47.878 17.349 1.00 38.88 119 TYR A CA 1
ATOM 742 C C . TYR A 1 119 ? -64.915 46.384 17.151 1.00 34.47 119 TYR A C 1
ATOM 743 O O . TYR A 1 119 ? -64.577 45.664 18.086 1.00 31.00 119 TYR A O 1
ATOM 752 N N . THR A 1 120 ? -65.140 45.920 15.931 1.00 30.13 120 THR A N 1
ATOM 753 C CA . THR A 1 120 ? -64.761 44.561 15.579 1.00 30.63 120 THR A CA 1
ATOM 754 C C . THR A 1 120 ? -63.264 44.552 15.259 1.00 27.35 120 THR A C 1
ATOM 755 O O . THR A 1 120 ? -62.786 45.376 14.473 1.00 24.94 120 THR A O 1
ATOM 759 N N . VAL A 1 121 ? -62.532 43.636 15.892 1.00 25.65 121 VAL A N 1
ATOM 760 C CA . VAL A 1 121 ? -61.072 43.584 15.776 1.00 16.24 121 VAL A CA 1
ATOM 761 C C . VAL A 1 121 ? -60.659 42.211 15.231 1.00 21.03 121 VAL A C 1
ATOM 762 O O . VAL A 1 121 ? -61.060 41.196 15.776 1.00 25.78 121 VAL A O 1
ATOM 766 N N . THR A 1 122 ? -59.851 42.193 14.175 1.00 22.32 122 THR A N 1
ATOM 767 C CA . THR A 1 122 ? -59.432 40.936 13.561 1.00 20.46 122 THR A CA 1
ATOM 768 C C . THR A 1 122 ? -57.926 40.722 13.675 1.00 17.09 122 THR A C 1
ATOM 769 O O . THR A 1 122 ? -57.168 41.672 13.843 1.00 17.09 122 THR A O 1
ATOM 773 N N . LEU A 1 123 ? -57.521 39.459 13.565 1.00 16.93 123 LEU A N 1
ATOM 774 C CA . LEU A 1 123 ? -56.128 39.049 13.593 1.00 17.02 123 LEU A CA 1
ATOM 775 C C . LEU A 1 123 ? -55.902 38.190 12.352 1.00 17.33 123 LEU A C 1
ATOM 776 O O . LEU A 1 123 ? -56.676 37.254 12.101 1.00 15.79 123 LEU A O 1
ATOM 781 N N . THR A 1 124 ? -54.882 38.509 11.557 1.00 13.12 124 THR A N 1
ATOM 782 C CA . THR A 1 124 ? -54.617 37.734 10.340 1.00 15.49 124 THR A CA 1
ATOM 783 C C . THR A 1 124 ? -53.145 37.384 10.208 1.00 14.94 124 THR A C 1
ATOM 784 O O . THR A 1 124 ? -52.286 38.018 10.829 1.00 14.49 124 THR A O 1
ATOM 788 N N . VAL A 1 125 ? -52.859 36.377 9.389 1.00 13.20 125 VAL A N 1
ATOM 789 C CA . VAL A 1 125 ? -51.491 36.118 8.948 1.00 12.78 125 VAL A CA 1
ATOM 790 C C . VAL A 1 125 ? -51.502 36.126 7.425 1.00 17.23 125 VAL A C 1
ATOM 791 O O . VAL A 1 125 ? -52.533 35.870 6.802 1.00 19.71 125 VAL A O 1
ATOM 795 N N . ARG A 1 126 ? -50.363 36.424 6.819 1.00 14.90 126 ARG A N 1
ATOM 796 C CA . ARG A 1 126 ? -50.262 36.421 5.366 1.00 15.57 126 ARG A CA 1
ATOM 797 C C . ARG A 1 126 ? -49.675 35.085 4.902 1.00 17.93 126 ARG A C 1
ATOM 798 O O . ARG A 1 126 ? -48.661 34.632 5.432 1.00 19.56 126 ARG A O 1
ATOM 806 N N . GLU A 1 127 ? -50.338 34.463 3.933 1.00 11.34 127 GLU A N 1
ATOM 807 C CA . GLU A 1 127 ? -49.822 33.295 3.255 1.00 15.46 127 GLU A CA 1
ATOM 808 C C . GLU A 1 127 ? -49.832 33.624 1.765 1.00 15.34 127 GLU A C 1
ATOM 809 O O . GLU A 1 127 ? -50.890 33.699 1.136 1.00 21.13 127 GLU A O 1
ATOM 815 N N . GLY A 1 128 ? -48.651 33.871 1.213 1.00 21.30 128 GLY A N 1
ATOM 816 C CA . GLY A 1 128 ? -48.549 34.298 -0.171 1.00 20.48 128 GLY A CA 1
ATOM 817 C C . GLY A 1 128 ? -49.276 35.604 -0.419 1.00 23.53 128 GLY A C 1
ATOM 818 O O . GLY A 1 128 ? -49.032 36.596 0.259 1.00 23.58 128 GLY A O 1
ATOM 819 N N . GLY A 1 129 ? -50.182 35.605 -1.389 1.00 20.00 129 GLY A N 1
ATOM 820 C CA . GLY A 1 129 ? -50.896 36.814 -1.735 1.00 20.56 129 GLY A CA 1
ATOM 821 C C . GLY A 1 129 ? -52.186 37.019 -0.964 1.00 22.41 129 GLY A C 1
ATOM 822 O O . GLY A 1 129 ? -52.939 37.958 -1.255 1.00 21.61 129 GLY A O 1
ATOM 823 N N . GLU A 1 130 ? -52.448 36.163 0.023 1.00 20.38 130 GLU A N 1
ATOM 824 C CA . GLU A 1 130 ? -53.692 36.274 0.788 1.00 16.79 130 GLU A CA 1
ATOM 825 C C . GLU A 1 130 ? -53.440 36.525 2.260 1.00 20.40 130 GLU A C 1
ATOM 826 O O . GLU A 1 130 ? -52.377 36.177 2.775 1.00 20.02 130 GLU A O 1
ATOM 832 N N . VAL A 1 131 ? -54.431 37.099 2.943 1.00 17.24 131 VAL A N 1
ATOM 833 C CA . VAL A 1 131 ? -54.437 37.084 4.411 1.00 14.54 131 VAL A CA 1
ATOM 834 C C . VAL A 1 131 ? -55.465 36.056 4.894 1.00 18.26 131 VAL A C 1
ATOM 835 O O . VAL A 1 131 ? -56.467 35.818 4.227 1.00 18.07 131 VAL A O 1
ATOM 839 N N . VAL A 1 132 ? -55.206 35.443 6.045 1.00 15.04 132 VAL A N 1
ATOM 840 C CA . VAL A 1 132 ? -56.095 34.431 6.589 1.00 15.57 132 VAL A CA 1
ATOM 841 C C . VAL A 1 132 ? -56.519 34.876 7.971 1.00 20.40 132 VAL A C 1
ATOM 842 O O . VAL A 1 132 ? -55.666 35.217 8.799 1.00 15.77 132 VAL A O 1
ATOM 846 N N . TYR A 1 133 ? -57.826 34.883 8.220 1.00 18.87 133 TYR A N 1
ATOM 847 C CA . TYR A 1 133 ? -58.357 35.331 9.504 1.00 19.71 133 TYR A CA 1
ATOM 848 C C . TYR A 1 133 ? -58.202 34.223 10.517 1.00 18.80 133 TYR A C 1
ATOM 849 O O . TYR A 1 133 ? -58.721 33.126 10.329 1.00 22.10 133 TYR A O 1
ATOM 858 N N . ILE A 1 134 ? -57.439 34.498 11.569 1.00 18.84 134 ILE A N 1
ATOM 859 C CA . ILE A 1 134 ? -57.205 33.497 12.598 1.00 15.67 134 ILE A CA 1
ATOM 860 C C . ILE A 1 134 ? -57.778 33.899 13.946 1.00 17.82 134 ILE A C 1
ATOM 861 O O . ILE A 1 134 ? -57.815 33.092 14.868 1.00 19.35 134 ILE A O 1
ATOM 866 N N . GLY A 1 135 ? -58.241 35.136 14.035 1.00 20.34 135 GLY A N 1
ATOM 867 C CA . GLY A 1 135 ? -58.910 35.636 15.227 1.00 25.43 135 GLY A CA 1
ATOM 868 C C . GLY A 1 135 ? -59.862 36.768 14.891 1.00 22.09 135 GLY A C 1
ATOM 869 O O . GLY A 1 135 ? -59.619 37.566 13.989 1.00 22.94 135 GLY A O 1
ATOM 870 N N . CYS A 1 136 ? -60.971 36.836 15.612 1.00 19.17 136 CYS A N 1
ATOM 871 C CA . CYS A 1 136 ? -61.938 37.888 15.381 1.00 25.65 136 CYS A CA 1
ATOM 872 C C . CYS A 1 136 ? -62.695 38.171 16.674 1.00 30.65 136 CYS A C 1
ATOM 873 O O . CYS A 1 136 ? -63.270 37.248 17.262 1.00 31.97 136 CYS A O 1
ATOM 876 N N . ARG A 1 137 ? -62.699 39.442 17.088 1.00 31.22 137 ARG A N 1
ATOM 877 C CA . ARG A 1 137 ? -63.275 39.879 18.360 1.00 26.09 137 ARG A CA 1
ATOM 878 C C . ARG A 1 137 ? -64.398 40.890 18.166 1.00 33.24 137 ARG A C 1
ATOM 879 O O . ARG A 1 137 ? -64.379 41.673 17.220 1.00 32.44 137 ARG A O 1
ATOM 887 N N . ASN A 1 138 ? -65.354 40.886 19.095 1.00 48.29 138 ASN A N 1
ATOM 888 C CA . ASN A 1 138 ? -66.397 41.915 19.174 1.00 46.82 138 ASN A CA 1
ATOM 889 C C . ASN A 1 138 ? -67.432 41.836 18.056 1.00 42.32 138 ASN A C 1
ATOM 890 O O . ASN A 1 138 ? -67.652 40.770 17.475 1.00 51.87 138 ASN A O 1
ATOM 895 N N . HIS A 1 145 ? -69.883 40.129 11.738 1.00 86.77 145 HIS A N 1
ATOM 896 C CA . HIS A 1 145 ? -70.372 39.084 10.877 1.00 85.21 145 HIS A CA 1
ATOM 897 C C . HIS A 1 145 ? -69.588 38.972 9.564 1.00 76.66 145 HIS A C 1
ATOM 898 O O . HIS A 1 145 ? -69.631 37.967 8.897 1.00 79.60 145 HIS A O 1
ATOM 905 N N . THR A 1 146 ? -68.887 40.020 9.191 1.00 66.13 146 THR A N 1
ATOM 906 C CA . THR A 1 146 ? -68.207 40.065 7.925 1.00 51.50 146 THR A CA 1
ATOM 907 C C . THR A 1 146 ? -67.128 38.970 7.889 1.00 42.25 146 THR A C 1
ATOM 908 O O . THR A 1 146 ? -66.985 38.286 6.898 1.00 42.78 146 THR A O 1
ATOM 912 N N . PHE A 1 147 ? -66.376 38.831 8.968 1.00 29.01 147 PHE A N 1
ATOM 913 C CA . PHE A 1 147 ? -65.217 37.932 9.013 1.00 28.49 147 PHE A CA 1
ATOM 914 C C . PHE A 1 147 ? -65.474 36.682 9.830 1.00 32.88 147 PHE A C 1
ATOM 915 O O . PHE A 1 147 ? -66.169 36.722 10.760 1.00 46.38 147 PHE A O 1
ATOM 923 N N . ARG A 1 148 ? -64.885 35.563 9.454 1.00 28.07 148 ARG A N 1
ATOM 924 C CA . ARG A 1 148 ? -64.993 34.320 10.204 1.00 24.94 148 ARG A CA 1
ATOM 925 C C . ARG A 1 148 ? -63.640 33.622 10.154 1.00 22.92 148 ARG A C 1
ATOM 926 O O . ARG A 1 148 ? -62.904 33.772 9.187 1.00 25.22 148 ARG A O 1
ATOM 934 N N . ILE A 1 149 ? -63.310 32.884 11.208 1.00 27.89 149 ILE A N 1
ATOM 935 C CA . ILE A 1 149 ? -62.016 32.210 11.289 1.00 26.83 149 ILE A CA 1
ATOM 936 C C . ILE A 1 149 ? -61.801 31.321 10.074 1.00 31.32 149 ILE A C 1
ATOM 937 O O . ILE A 1 149 ? -62.640 30.478 9.759 1.00 35.70 149 ILE A O 1
ATOM 942 N N . GLY A 1 150 ? -60.683 31.511 9.381 1.00 26.12 150 GLY A N 1
ATOM 943 C CA . GLY A 1 150 ? -60.360 30.680 8.241 1.00 24.40 150 GLY A CA 1
ATOM 944 C C . GLY A 1 150 ? -60.645 31.324 6.905 1.00 22.92 150 GLY A C 1
ATOM 945 O O . GLY A 1 150 ? -60.164 30.858 5.886 1.00 23.22 150 GLY A O 1
ATOM 946 N N . MET A 1 151 ? -61.431 32.398 6.902 1.00 23.33 151 MET A N 1
ATOM 947 C CA . MET A 1 151 ? -61.654 33.178 5.689 1.00 26.41 151 MET A CA 1
ATOM 948 C C . MET A 1 151 ? -60.331 33.667 5.078 1.00 23.22 151 MET A C 1
ATOM 949 O O . MET A 1 151 ? -59.408 34.029 5.806 1.00 24.46 151 MET A O 1
ATOM 954 N N . ARG A 1 152 ? -60.239 33.663 3.746 1.00 22.25 152 ARG A N 1
ATOM 955 C CA . ARG A 1 152 ? -59.064 34.183 3.037 1.00 24.49 152 ARG A CA 1
ATOM 956 C C . ARG A 1 152 ? -59.453 35.337 2.119 1.00 25.59 152 ARG A C 1
ATOM 957 O O . ARG A 1 152 ? -60.409 35.224 1.351 1.00 28.36 152 ARG A O 1
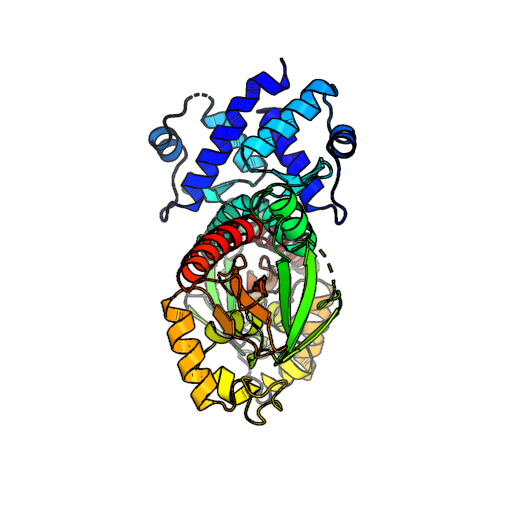ATOM 965 N N . LEU A 1 153 ? -58.712 36.440 2.174 1.00 19.62 153 LEU A N 1
ATOM 966 C CA . LEU A 1 153 ? -58.975 37.562 1.280 1.00 23.20 153 LEU A CA 1
ATOM 967 C C . LEU A 1 153 ? -57.674 38.028 0.647 1.00 24.40 153 LEU A C 1
ATOM 968 O O . LEU A 1 153 ? -56.604 37.803 1.203 1.00 23.95 153 LEU A O 1
ATOM 973 N N . PRO A 1 154 ? -57.761 38.719 -0.501 1.00 25.82 154 PRO A N 1
ATOM 974 C CA . PRO A 1 154 ? -56.543 39.203 -1.166 1.00 28.37 154 PRO A CA 1
ATOM 975 C C . PRO A 1 154 ? -55.803 40.251 -0.334 1.00 29.17 154 PRO A C 1
ATOM 976 O O . PRO A 1 154 ? -56.388 41.267 0.058 1.00 31.08 154 PRO A O 1
ATOM 980 N N . ALA A 1 155 ? -54.519 40.010 -0.078 1.00 23.41 155 ALA A N 1
ATOM 981 C CA . ALA A 1 155 ? -53.725 40.903 0.766 1.00 24.81 155 ALA A CA 1
ATOM 982 C C . ALA A 1 155 ? -53.720 42.359 0.302 1.00 21.60 155 ALA A C 1
ATOM 983 O O . ALA A 1 155 ? -53.683 43.283 1.120 1.00 24.65 155 ALA A O 1
ATOM 985 N N . PRO A 1 156 ? -53.735 42.580 -1.014 1.00 21.03 156 PRO A N 1
ATOM 986 C CA . PRO A 1 156 ? -53.652 43.980 -1.444 1.00 21.67 156 PRO A CA 1
ATOM 987 C C . PRO A 1 156 ? -54.873 44.813 -1.083 1.00 24.93 156 PRO A C 1
ATOM 988 O O . PRO A 1 156 ? -54.773 46.035 -1.095 1.00 31.45 156 PRO A O 1
ATOM 992 N N . PHE A 1 157 ? -55.993 44.176 -0.759 1.00 22.40 157 PHE A N 1
ATOM 993 C CA . PHE A 1 157 ? -57.229 44.916 -0.503 1.00 29.75 157 PHE A CA 1
ATOM 994 C C . PHE A 1 157 ? -57.534 45.202 0.979 1.00 29.33 157 PHE A C 1
ATOM 995 O O . PHE A 1 157 ? -58.196 46.193 1.289 1.00 34.54 157 PHE A O 1
ATOM 1003 N N . THR A 1 158 ? -57.067 44.344 1.885 1.00 26.90 158 THR A N 1
ATOM 1004 C CA . THR A 1 158 ? -57.415 44.475 3.303 1.00 22.46 158 THR A CA 1
ATOM 1005 C C . THR A 1 158 ? -56.437 45.355 4.083 1.00 20.50 158 THR A C 1
ATOM 1006 O O . THR A 1 158 ? -55.315 45.582 3.638 1.00 23.05 158 THR A O 1
ATOM 1010 N N . ALA A 1 159 ? -56.860 45.847 5.252 1.00 19.74 159 ALA A N 1
ATOM 1011 C CA . ALA A 1 159 ? -55.977 46.664 6.100 1.00 18.34 159 ALA A CA 1
ATOM 1012 C C . ALA A 1 159 ? -54.768 45.873 6.580 1.00 24.50 159 ALA A C 1
ATOM 1013 O O . ALA A 1 159 ? -53.634 46.351 6.486 1.00 20.55 159 ALA A O 1
ATOM 1015 N N . THR A 1 160 ? -54.996 44.662 7.095 1.00 20.75 160 THR A N 1
ATOM 1016 C CA . THR A 1 160 ? -53.869 43.866 7.582 1.00 20.79 160 THR A CA 1
ATOM 1017 C C . THR A 1 160 ? -52.957 43.503 6.417 1.00 19.93 160 THR A C 1
ATOM 1018 O O . THR A 1 160 ? -51.733 43.452 6.559 1.00 16.38 160 THR A O 1
ATOM 1022 N N . GLY A 1 161 ? -53.557 43.268 5.256 1.00 17.02 161 GLY A N 1
ATOM 1023 C CA . GLY A 1 161 ? -52.787 42.847 4.101 1.00 17.31 161 GLY A CA 1
ATOM 1024 C C . GLY A 1 161 ? -51.871 43.969 3.673 1.00 21.01 161 GLY A C 1
ATOM 1025 O O . GLY A 1 161 ? -50.697 43.747 3.390 1.00 19.98 161 GLY A O 1
ATOM 1026 N N . LYS A 1 162 ? -52.407 45.188 3.637 1.00 17.15 162 LYS A N 1
ATOM 1027 C CA . LYS A 1 162 ? -51.602 46.340 3.255 1.00 21.42 162 LYS A CA 1
ATOM 1028 C C . LYS A 1 162 ? -50.422 46.567 4.192 1.00 22.82 162 LYS A C 1
ATOM 1029 O O . LYS A 1 162 ? -49.298 46.811 3.738 1.00 20.92 162 LYS A O 1
ATOM 1035 N N . ILE A 1 163 ? -50.667 46.514 5.501 1.00 20.93 163 ILE A N 1
ATOM 1036 C CA . ILE A 1 163 ? -49.582 46.755 6.439 1.00 21.78 163 ILE A CA 1
ATOM 1037 C C . ILE A 1 163 ? -48.541 45.635 6.382 1.00 25.21 163 ILE A C 1
ATOM 1038 O O . ILE A 1 163 ? -47.344 45.889 6.530 1.00 28.36 163 ILE A O 1
ATOM 1043 N N . LEU A 1 164 ? -48.979 44.401 6.152 1.00 19.03 164 LEU A N 1
ATOM 1044 C CA . LEU A 1 164 ? -48.022 43.308 6.069 1.00 19.83 164 LEU A CA 1
ATOM 1045 C C . LEU A 1 164 ? -47.199 43.418 4.787 1.00 22.82 164 LEU A C 1
ATOM 1046 O O . LEU A 1 164 ? -45.994 43.197 4.810 1.00 26.28 164 LEU A O 1
ATOM 1051 N N . LEU A 1 165 ? -47.841 43.798 3.683 1.00 19.04 165 LEU A N 1
ATOM 1052 C CA . LEU A 1 165 ? -47.119 43.961 2.418 1.00 21.31 165 LEU A CA 1
ATOM 1053 C C . LEU A 1 165 ? -46.167 45.170 2.418 1.00 20.83 165 LEU A C 1
ATOM 1054 O O . LEU A 1 165 ? -45.149 45.173 1.711 1.00 19.33 165 LEU A O 1
ATOM 1059 N N . SER A 1 166 ? -46.492 46.186 3.207 1.00 22.04 166 SER A N 1
ATOM 1060 C CA . SER A 1 166 ? -45.691 47.408 3.209 1.00 24.20 166 SER A CA 1
ATOM 1061 C C . SER A 1 166 ? -44.329 47.118 3.832 1.00 30.42 166 SER A C 1
ATOM 1062 O O . SER A 1 166 ? -43.382 47.884 3.674 1.00 32.81 166 SER A O 1
ATOM 1065 N N . ASP A 1 167 ? -44.240 45.989 4.523 1.00 29.58 167 ASP A N 1
ATOM 1066 C CA . ASP A 1 167 ? -43.006 45.562 5.170 1.00 35.08 167 ASP A CA 1
ATOM 1067 C C . ASP A 1 167 ? -42.040 44.873 4.190 1.00 41.43 167 ASP A C 1
ATOM 1068 O O . ASP A 1 167 ? -40.863 44.692 4.494 1.00 47.29 167 ASP A O 1
ATOM 1073 N N . LEU A 1 168 ? -42.538 44.497 3.013 1.00 36.34 168 LEU A N 1
ATOM 1074 C CA . LEU A 1 168 ? -41.727 43.785 2.015 1.00 37.68 168 LEU A CA 1
ATOM 1075 C C . LEU A 1 168 ? -40.909 44.704 1.103 1.00 42.53 168 LEU A C 1
ATOM 1076 O O . LEU A 1 168 ? -41.135 45.912 1.063 1.00 43.08 168 LEU A O 1
ATOM 1081 N N . GLY A 1 169 ? -39.977 44.109 0.356 1.00 46.64 169 GLY A N 1
ATOM 1082 C CA . GLY A 1 169 ? -39.211 44.818 -0.662 1.00 43.78 169 GLY A CA 1
ATOM 1083 C C . GLY A 1 169 ? -39.995 44.990 -1.955 1.00 54.71 169 GLY A C 1
ATOM 1084 O O . GLY A 1 169 ? -40.978 44.285 -2.180 1.00 53.39 169 GLY A O 1
ATOM 1085 N N . PRO A 1 170 ? -39.572 45.938 -2.813 1.00 63.33 170 PRO A N 1
ATOM 1086 C CA . PRO A 1 170 ? -40.268 46.208 -4.080 1.00 60.51 170 PRO A CA 1
ATOM 1087 C C . PRO A 1 170 ? -40.200 45.031 -5.052 1.00 54.75 170 PRO A C 1
ATOM 1088 O O . PRO A 1 170 ? -41.133 44.821 -5.837 1.00 55.48 170 PRO A O 1
ATOM 1092 N N . GLY A 1 171 ? -39.103 44.280 -5.005 1.00 39.35 171 GLY A N 1
ATOM 1093 C CA . GLY A 1 171 ? -38.959 43.104 -5.842 1.00 37.95 171 GLY A CA 1
ATOM 1094 C C . GLY A 1 171 ? -39.929 42.029 -5.388 1.00 32.36 171 GLY A C 1
ATOM 1095 O O . GLY A 1 171 ? -40.464 41.277 -6.201 1.00 33.93 171 GLY A O 1
ATOM 1096 N N . GLU A 1 172 ? -40.172 41.970 -4.082 1.00 33.04 172 GLU A N 1
ATOM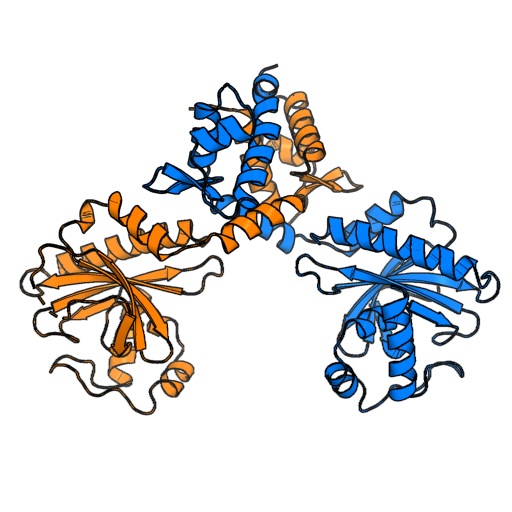 1097 C CA . GLU A 1 172 ? -41.079 40.969 -3.531 1.00 32.46 172 GLU A CA 1
ATOM 1098 C C . GLU A 1 172 ? -42.512 41.159 -4.028 1.00 32.55 172 GLU A C 1
ATOM 1099 O O . GLU A 1 172 ? -43.203 40.184 -4.334 1.00 25.92 172 GLU A O 1
ATOM 1105 N N . LEU A 1 173 ? -42.956 42.409 -4.128 1.00 29.07 173 LEU A N 1
ATOM 1106 C CA . LEU A 1 173 ? -44.336 42.671 -4.517 1.00 26.46 173 LEU A CA 1
ATOM 1107 C C . LEU A 1 173 ? -44.577 42.288 -5.968 1.00 30.96 173 LEU A C 1
ATOM 1108 O O . LEU A 1 173 ? -45.635 41.752 -6.315 1.00 29.23 173 LEU A O 1
ATOM 1113 N N . ARG A 1 174 ? -43.588 42.562 -6.815 1.00 27.82 174 ARG A N 1
ATOM 1114 C CA . ARG A 1 174 ? -43.658 42.213 -8.223 1.00 27.68 174 ARG A CA 1
ATOM 1115 C C . ARG A 1 174 ? -43.831 40.710 -8.367 1.00 29.65 174 ARG A C 1
ATOM 1116 O O . ARG A 1 174 ? -44.598 40.232 -9.201 1.00 35.88 174 ARG A O 1
ATOM 1118 N N . MET A 1 175 ? -43.118 39.964 -7.538 1.00 25.28 175 MET A N 1
ATOM 1119 C CA . MET A 1 175 ? -43.197 38.510 -7.583 1.00 26.66 175 MET A CA 1
ATOM 1120 C C . MET A 1 175 ? -44.565 37.977 -7.179 1.00 20.72 175 MET A C 1
ATOM 1121 O O . MET A 1 175 ? -45.045 37.008 -7.757 1.00 22.86 175 MET A O 1
ATOM 1126 N N . LEU A 1 176 ? -45.188 38.608 -6.191 1.00 19.69 176 LEU A N 1
ATOM 1127 C CA . LEU A 1 176 ? -46.466 38.136 -5.680 1.00 22.26 176 LEU A CA 1
ATOM 1128 C C . LEU A 1 176 ? -47.613 38.501 -6.608 1.00 25.74 176 LEU A C 1
ATOM 1129 O O . LEU A 1 176 ? -48.570 37.744 -6.731 1.00 21.92 176 LEU A O 1
ATOM 1134 N N . PHE A 1 177 ? -47.523 39.662 -7.251 1.00 26.75 177 PHE A N 1
ATOM 1135 C CA . PHE A 1 177 ? -48.693 40.227 -7.910 1.00 24.77 177 PHE A CA 1
ATOM 1136 C C . PHE A 1 177 ? -48.512 40.549 -9.390 1.00 29.15 177 PHE A C 1
ATOM 1137 O O . PHE A 1 177 ? -49.108 41.495 -9.900 1.00 34.13 177 PHE A O 1
ATOM 1145 N N . SER A 1 178 ? -47.708 39.732 -10.071 1.00 28.45 178 SER A N 1
ATOM 1146 C CA . SER A 1 178 ? -47.531 39.827 -11.515 1.00 38.19 178 SER A CA 1
ATOM 1147 C C . SER A 1 178 ? -48.870 39.578 -12.213 1.00 39.06 178 SER A C 1
ATOM 1148 O O . SER A 1 178 ? -49.135 40.133 -13.278 1.00 42.58 178 SER A O 1
ATOM 1151 N N . GLN A 1 179 ? -49.694 38.727 -11.602 1.00 32.69 179 GLN A N 1
ATOM 1152 C CA . GLN A 1 179 ? -51.119 38.634 -11.911 1.00 38.25 179 GLN A CA 1
ATOM 1153 C C . GLN A 1 179 ? -51.865 39.332 -10.779 1.00 37.80 179 GLN A C 1
ATOM 1154 O O . GLN A 1 179 ? -51.938 38.809 -9.667 1.00 38.69 179 GLN A O 1
ATOM 1160 N N . PHE A 1 180 ? -52.406 40.512 -11.046 1.00 35.45 180 PHE A N 1
ATOM 1161 C CA . PHE A 1 180 ? -53.009 41.294 -9.982 1.00 29.07 180 PHE A CA 1
ATOM 1162 C C . PHE A 1 180 ? -54.422 40.798 -9.722 1.00 34.83 180 PHE A C 1
ATOM 1163 O O . PHE A 1 180 ? -55.178 40.547 -10.662 1.00 37.30 180 PHE A O 1
ATOM 1171 N N . PRO A 1 181 ? -54.777 40.631 -8.442 1.00 30.58 181 PRO A N 1
ATOM 1172 C CA . PRO A 1 181 ? -56.105 40.102 -8.109 1.00 32.98 181 PRO A CA 1
ATOM 1173 C C . PRO A 1 181 ? -57.237 40.988 -8.635 1.00 33.54 181 PRO A C 1
ATOM 1174 O O . PRO A 1 181 ? -57.080 42.211 -8.764 1.00 35.31 181 PRO A O 1
ATOM 1178 N N . GLN A 1 182 ? -58.364 40.357 -8.951 1.00 35.92 182 GLN A N 1
ATOM 1179 C CA . GLN A 1 182 ? -59.545 41.065 -9.432 1.00 40.21 182 GLN A CA 1
ATOM 1180 C C . GLN A 1 182 ? -60.143 41.912 -8.313 1.00 40.61 182 GLN A C 1
ATOM 1181 O O . GLN A 1 182 ? -60.159 41.497 -7.156 1.00 37.10 182 GLN A O 1
ATOM 1187 N N . PRO A 1 183 ? -60.642 43.104 -8.653 1.00 39.19 183 PRO A N 1
ATOM 1188 C CA . PRO A 1 183 ? -61.207 43.958 -7.605 1.00 39.23 183 PRO A CA 1
ATOM 1189 C C . PRO A 1 183 ? -62.414 43.307 -6.930 1.00 43.52 183 PRO A C 1
ATOM 1190 O O . PRO A 1 183 ? -63.142 42.532 -7.560 1.00 41.61 183 PRO A O 1
ATOM 1194 N N . LEU A 1 184 ? -62.601 43.604 -5.648 1.00 36.65 184 LEU A N 1
ATOM 1195 C CA . LEU A 1 184 ? -63.789 43.176 -4.921 1.00 40.06 184 LEU A CA 1
ATOM 1196 C C . LEU A 1 184 ? -64.877 44.256 -4.960 1.00 38.70 184 LEU A C 1
ATOM 1197 O O . LEU A 1 184 ? -66.063 43.944 -4.962 1.00 44.70 184 LEU A O 1
ATOM 1202 N N . THR A 1 185 ? -64.456 45.519 -4.972 1.00 37.81 185 THR A N 1
ATOM 1203 C CA . THR A 1 185 ? -65.364 46.657 -5.107 1.00 41.40 185 THR A CA 1
ATOM 1204 C C . THR A 1 185 ? -64.762 47.658 -6.080 1.00 41.55 185 THR A C 1
ATOM 1205 O O . THR A 1 185 ? -63.641 47.479 -6.551 1.00 41.80 185 THR A O 1
ATOM 1209 N N . SER A 1 186 ? -65.498 48.727 -6.362 1.00 43.45 186 SER A N 1
ATOM 1210 C CA . SER A 1 186 ? -65.040 49.733 -7.309 1.00 47.68 186 SER A CA 1
ATOM 1211 C C . SER A 1 186 ? -63.886 50.562 -6.749 1.00 48.43 186 SER A C 1
ATOM 1212 O O . SER A 1 186 ? -63.237 51.313 -7.480 1.00 51.53 186 SER A O 1
ATOM 1215 N N . ARG A 1 187 ? -63.635 50.420 -5.450 1.00 41.40 187 ARG A N 1
ATOM 1216 C CA . ARG A 1 187 ? -62.550 51.143 -4.794 1.00 46.37 187 ARG A CA 1
ATOM 1217 C C . ARG A 1 187 ? -61.293 50.278 -4.631 1.00 46.74 187 ARG A C 1
ATOM 1218 O O . ARG A 1 187 ? -60.223 50.787 -4.283 1.00 47.78 187 ARG A O 1
ATOM 1226 N N . SER A 1 188 ? -61.418 48.975 -4.865 1.00 35.95 188 SER A N 1
ATOM 1227 C CA . SER A 1 188 ? -60.267 48.086 -4.691 1.00 39.45 188 SER A CA 1
ATOM 1228 C C . SER A 1 188 ? -59.079 48.616 -5.487 1.00 43.16 188 SER A C 1
ATOM 1229 O O . SER A 1 188 ? -59.236 49.029 -6.639 1.00 38.14 188 SER A O 1
ATOM 1232 N N . VAL A 1 189 ? -57.899 48.629 -4.870 1.00 38.89 189 VAL A N 1
ATOM 1233 C CA . VAL A 1 189 ? -56.716 49.131 -5.556 1.00 39.43 189 VAL A CA 1
ATOM 1234 C C . VAL A 1 189 ? -56.588 48.367 -6.869 1.00 45.10 189 VAL A C 1
ATOM 1235 O O . VAL A 1 189 ? -56.774 47.148 -6.908 1.00 47.30 189 VAL A O 1
ATOM 1239 N N . ALA A 1 190 ? -56.295 49.092 -7.943 1.00 41.52 190 ALA A N 1
ATOM 1240 C CA . ALA A 1 190 ? -56.510 48.570 -9.287 1.00 40.95 190 ALA A CA 1
ATOM 1241 C C . ALA A 1 190 ? -55.279 47.948 -9.926 1.00 45.34 190 ALA A C 1
ATOM 1242 O O . ALA A 1 190 ? -55.391 47.250 -10.936 1.00 51.39 190 ALA A O 1
ATOM 1244 N N . GLY A 1 191 ? -54.107 48.199 -9.355 1.00 41.62 191 GLY A N 1
ATOM 1245 C CA . GLY A 1 191 ? -52.885 47.723 -9.970 1.00 40.10 191 GLY A CA 1
ATOM 1246 C C . GLY A 1 191 ? -51.652 47.871 -9.113 1.00 36.55 191 GLY A C 1
ATOM 1247 O O . GLY A 1 191 ? -51.684 48.491 -8.052 1.00 33.50 191 GLY A O 1
ATOM 1248 N N . LEU A 1 192 ? -50.557 47.290 -9.586 1.00 40.91 192 LEU A N 1
ATOM 1249 C CA . LEU A 1 192 ? -49.323 47.241 -8.820 1.00 43.61 192 LEU A CA 1
ATOM 1250 C C . LEU A 1 192 ? -48.800 48.634 -8.470 1.00 41.91 192 LEU A C 1
ATOM 1251 O O . LEU A 1 192 ? -48.374 48.870 -7.341 1.00 38.27 192 LEU A O 1
ATOM 1256 N N . SER A 1 193 ? -48.843 49.558 -9.429 1.00 42.93 193 SER A N 1
ATOM 1257 C CA . SER A 1 193 ? -48.364 50.924 -9.199 1.00 41.50 193 SER A CA 1
ATOM 1258 C C . SER A 1 193 ? -49.201 51.676 -8.164 1.00 44.16 193 SER A C 1
ATOM 1259 O O . SER A 1 193 ? -48.662 52.384 -7.306 1.00 44.47 193 SER A O 1
ATOM 1262 N N . GLN A 1 194 ? -50.521 51.534 -8.255 1.00 42.06 194 GLN A N 1
ATOM 1263 C CA . GLN A 1 194 ? -51.415 52.157 -7.285 1.00 42.46 194 GLN A CA 1
ATOM 1264 C C . GLN A 1 194 ? -51.182 51.537 -5.907 1.00 37.25 194 GLN A C 1
ATOM 1265 O O . GLN A 1 194 ? -51.221 52.232 -4.889 1.00 38.65 194 GLN A O 1
ATOM 1271 N N . LEU A 1 195 ? -50.926 50.227 -5.880 1.00 33.59 195 LEU A N 1
ATOM 1272 C CA . LEU A 1 195 ? -50.614 49.546 -4.630 1.00 32.12 195 LEU A CA 1
ATOM 1273 C C . LEU A 1 195 ? -49.307 50.087 -4.062 1.00 31.79 195 LEU A C 1
ATOM 1274 O O . LEU A 1 195 ? -49.205 50.348 -2.868 1.00 32.28 195 LEU A O 1
ATOM 1279 N N . GLU A 1 196 ? -48.313 50.260 -4.925 1.00 38.88 196 GLU A N 1
ATOM 1280 C CA . GLU A 1 196 ? -47.025 50.816 -4.510 1.00 48.21 196 GLU A CA 1
ATOM 1281 C C . GLU A 1 196 ? -47.167 52.152 -3.782 1.00 45.04 196 GLU A C 1
ATOM 1282 O O . GLU A 1 196 ? -46.572 52.356 -2.722 1.00 43.15 196 GLU A O 1
ATOM 1288 N N . GLU A 1 197 ? -47.934 53.072 -4.361 1.00 40.17 197 GLU A N 1
ATOM 1289 C CA . GLU A 1 197 ? -48.111 54.384 -3.744 1.00 37.31 197 GLU A CA 1
ATOM 1290 C C . GLU A 1 197 ? -48.857 54.275 -2.416 1.00 39.08 197 GLU A C 1
ATOM 1291 O O . GLU A 1 197 ? -48.540 54.974 -1.446 1.00 39.44 197 GLU A O 1
ATOM 1297 N N . GLU A 1 198 ? -49.858 53.404 -2.386 1.00 34.97 198 GLU A N 1
ATOM 1298 C CA . GLU A 1 198 ? -50.601 53.114 -1.167 1.00 42.48 198 GLU A CA 1
ATOM 1299 C C . GLU A 1 198 ? -49.670 52.637 -0.053 1.00 34.13 198 GLU A C 1
ATOM 1300 O O . GLU A 1 198 ? -49.816 53.037 1.101 1.00 37.22 198 GLU A O 1
ATOM 1306 N N . LEU A 1 199 ? -48.724 51.767 -0.400 1.00 30.55 199 LEU A N 1
ATOM 1307 C CA . LEU A 1 199 ? -47.807 51.193 0.588 1.00 33.28 199 LEU A CA 1
ATOM 1308 C C . LEU A 1 199 ? -46.788 52.220 1.076 1.00 36.98 199 LEU A C 1
ATOM 1309 O O . LEU A 1 199 ? -46.345 52.169 2.224 1.00 32.14 199 LEU A O 1
ATOM 1314 N N . ALA A 1 200 ? -46.418 53.147 0.199 1.00 39.38 200 ALA A N 1
ATOM 1315 C CA . ALA A 1 200 ? -45.489 54.213 0.561 1.00 38.78 200 ALA A CA 1
ATOM 1316 C C . ALA A 1 200 ? -46.074 55.082 1.665 1.00 38.63 200 ALA A C 1
ATOM 1317 O O . ALA A 1 200 ? -45.429 55.330 2.679 1.00 39.26 200 ALA A O 1
ATOM 1319 N N . LEU A 1 201 ? -47.305 55.535 1.464 1.00 37.91 201 LEU A N 1
ATOM 1320 C CA . LEU A 1 201 ? -48.013 56.287 2.492 1.00 39.54 201 LEU A CA 1
ATOM 1321 C C . LEU A 1 201 ? -48.095 55.479 3.786 1.00 40.26 201 LEU A C 1
ATOM 1322 O O . LEU A 1 201 ? -47.801 55.992 4.871 1.00 36.13 201 LEU A O 1
ATOM 1327 N N . THR A 1 202 ? -48.487 54.211 3.656 1.00 36.28 202 THR A N 1
ATOM 1328 C CA . THR A 1 202 ? -48.629 53.315 4.796 1.00 29.92 202 THR A CA 1
ATOM 1329 C C . THR A 1 202 ? -47.352 53.200 5.625 1.00 32.47 202 THR A C 1
ATOM 1330 O O . THR A 1 202 ? -47.400 53.319 6.845 1.00 29.16 202 THR A O 1
ATOM 1334 N N . ARG A 1 203 ? -46.218 52.945 4.972 1.00 34.83 203 ARG A N 1
ATOM 1335 C CA . ARG A 1 203 ? -44.930 52.908 5.673 1.00 38.66 203 ARG A CA 1
ATOM 1336 C C . ARG A 1 203 ? -44.710 54.186 6.478 1.00 36.66 203 ARG A C 1
ATOM 1337 O O . ARG A 1 203 ? -44.174 54.145 7.587 1.00 42.07 203 ARG A O 1
ATOM 1345 N N . ALA A 1 204 ? -45.128 55.316 5.914 1.00 36.37 204 ALA A N 1
ATOM 1346 C CA . ALA A 1 204 ? -44.907 56.615 6.547 1.00 40.71 204 ALA A CA 1
ATOM 1347 C C . ALA A 1 204 ? -45.753 56.818 7.808 1.00 45.52 204 ALA A C 1
ATOM 1348 O O . ALA A 1 204 ? -45.273 57.372 8.797 1.00 47.84 204 ALA A O 1
ATOM 1350 N N . ARG A 1 205 ? -47.007 56.381 7.768 1.00 39.75 205 ARG A N 1
ATOM 1351 C CA . ARG A 1 205 ? -47.911 56.558 8.906 1.00 40.34 205 ARG A CA 1
ATOM 1352 C C . ARG A 1 205 ? -47.655 55.528 9.998 1.00 37.69 205 ARG A C 1
ATOM 1353 O O . ARG A 1 205 ? -47.848 55.801 11.185 1.00 38.94 205 ARG A O 1
ATOM 1361 N N . GLY A 1 206 ? -47.253 54.330 9.592 1.00 29.50 206 GLY A N 1
ATOM 1362 C CA . GLY A 1 206 ? -47.080 53.252 10.540 1.00 26.94 206 GLY A CA 1
ATOM 1363 C C . GLY A 1 206 ? -48.364 52.466 10.744 1.00 26.07 206 GLY A C 1
ATOM 1364 O O . GLY A 1 206 ? -48.403 51.583 11.587 1.00 27.62 206 GLY A O 1
ATOM 1365 N N . TYR A 1 207 ? -49.412 52.797 9.985 1.00 24.06 207 TYR A N 1
ATOM 1366 C CA . TYR A 1 207 ? -50.638 51.992 9.953 1.00 22.73 207 TYR A CA 1
ATOM 1367 C C . TYR A 1 207 ? -51.329 52.109 8.599 1.00 24.25 207 TYR A C 1
ATOM 1368 O O . TYR A 1 207 ? -51.102 53.057 7.850 1.00 26.71 207 TYR A O 1
ATOM 1377 N N . SER A 1 208 ? -52.188 51.149 8.294 1.00 23.51 208 SER A N 1
ATOM 1378 C CA . SER A 1 208 ? -52.842 51.095 7.001 1.00 21.56 208 SER A CA 1
ATOM 1379 C C . SER A 1 208 ? -54.289 51.547 7.090 1.00 29.04 208 SER A C 1
ATOM 1380 O O . SER A 1 208 ? -54.896 51.557 8.160 1.00 22.74 208 SER A O 1
ATOM 1383 N N . ILE A 1 209 ? -54.840 51.903 5.941 1.00 22.59 209 ILE A N 1
ATOM 1384 C CA . ILE A 1 209 ? -56.236 52.252 5.844 1.00 30.32 209 ILE A CA 1
ATOM 1385 C C . ILE A 1 209 ? -56.835 51.530 4.643 1.00 31.06 209 ILE A C 1
ATOM 1386 O O . ILE A 1 209 ? -56.357 51.682 3.519 1.00 36.48 209 ILE A O 1
ATOM 1391 N N . ASP A 1 210 ? -57.865 50.728 4.897 1.00 30.28 210 ASP A N 1
ATOM 1392 C CA . ASP A 1 210 ? -58.672 50.126 3.837 1.00 23.69 210 ASP A CA 1
ATOM 1393 C C . ASP A 1 210 ? -59.994 50.883 3.725 1.00 34.26 210 ASP A C 1
ATOM 1394 O O . ASP A 1 210 ? -60.884 50.734 4.560 1.00 40.45 210 ASP A O 1
ATOM 1399 N N . ASP A 1 211 ? -60.103 51.698 2.681 1.00 37.74 211 ASP A N 1
ATOM 1400 C CA . ASP A 1 211 ? -61.257 52.557 2.459 1.00 40.37 211 ASP A CA 1
ATOM 1401 C C . ASP A 1 211 ? -62.265 51.906 1.513 1.00 40.65 211 ASP A C 1
ATOM 1402 O O . ASP A 1 211 ? -62.366 52.292 0.348 1.00 42.14 211 ASP A O 1
ATOM 1407 N N . GLY A 1 212 ? -63.010 50.923 2.004 1.00 39.20 212 GLY A N 1
ATOM 1408 C CA . GLY A 1 212 ? -64.030 50.272 1.193 1.00 35.57 212 GLY A CA 1
ATOM 1409 C C . GLY A 1 212 ? -63.530 49.418 0.030 1.00 37.45 212 GLY A C 1
ATOM 1410 O O . GLY A 1 212 ? -64.194 49.339 -1.003 1.00 43.97 212 GLY A O 1
ATOM 1411 N N . GLN A 1 213 ? -62.375 48.768 0.190 1.00 36.46 213 GLN A N 1
ATOM 1412 C CA . GLN A 1 213 ? -61.826 47.922 -0.875 1.00 33.97 213 GLN A CA 1
ATOM 1413 C C . GLN A 1 213 ? -62.238 46.460 -0.739 1.00 33.72 213 GLN A C 1
ATOM 1414 O O . GLN A 1 213 ? -62.040 45.669 -1.655 1.00 34.04 213 GLN A O 1
ATOM 1420 N N . ILE A 1 214 ? -62.798 46.100 0.410 1.00 32.69 214 ILE A N 1
ATOM 1421 C CA . ILE A 1 214 ? -63.363 44.767 0.586 1.00 30.71 214 ILE A CA 1
ATOM 1422 C C . ILE A 1 214 ? -64.873 44.816 0.400 1.00 35.17 214 ILE A C 1
ATOM 1423 O O . ILE A 1 214 ? -65.446 44.027 -0.355 1.00 37.13 214 ILE A O 1
ATOM 1428 N N . ARG A 1 215 ? -65.514 45.750 1.101 1.00 34.14 215 ARG A N 1
ATOM 1429 C CA . ARG A 1 215 ? -66.960 45.886 1.037 1.00 41.94 215 ARG A CA 1
ATOM 1430 C C . ARG A 1 215 ? -67.341 47.352 1.147 1.00 42.72 215 ARG A C 1
ATOM 1431 O O . ARG A 1 215 ? -66.807 48.089 1.978 1.00 36.55 215 ARG A O 1
ATOM 1439 N N . GLU A 1 216 ? -68.251 47.782 0.287 1.00 48.71 216 GLU A N 1
ATOM 1440 C CA . GLU A 1 216 ? -68.687 49.161 0.324 1.00 55.50 216 GLU A CA 1
ATOM 1441 C C . GLU A 1 216 ? -69.249 49.491 1.702 1.00 54.06 216 GLU A C 1
ATOM 1442 O O . GLU A 1 216 ? -70.012 48.710 2.284 1.00 54.33 216 GLU A O 1
ATOM 1448 N N . GLY A 1 217 ? -68.837 50.636 2.234 1.00 45.21 217 GLY A N 1
ATOM 1449 C CA . GLY A 1 217 ? -69.342 51.094 3.512 1.00 47.19 217 GLY A CA 1
ATOM 1450 C C . GLY A 1 217 ? -68.427 50.759 4.668 1.00 39.26 217 GLY A C 1
ATOM 1451 O O . GLY A 1 217 ? -68.552 51.338 5.742 1.00 43.05 217 GLY A O 1
ATOM 1452 N N . MET A 1 218 ? -67.509 49.813 4.457 1.00 34.94 218 MET A N 1
ATOM 1453 C CA . MET A 1 218 ? -66.579 49.410 5.505 1.00 30.78 218 MET A CA 1
ATOM 1454 C C . MET A 1 218 ? -65.193 50.058 5.380 1.00 36.41 218 MET A C 1
ATOM 1455 O O . MET A 1 218 ? -64.561 49.999 4.323 1.00 37.48 218 MET A O 1
ATOM 1460 N N . LEU A 1 219 ? -64.726 50.655 6.474 1.00 31.53 219 LEU A N 1
ATOM 1461 C CA . LEU A 1 219 ? -63.368 51.186 6.566 1.00 32.89 219 LEU A CA 1
ATOM 1462 C C . LEU A 1 219 ? -62.581 50.392 7.604 1.00 26.09 219 LEU A C 1
ATOM 1463 O O . LEU A 1 219 ? -63.072 50.171 8.712 1.00 30.75 219 LEU A O 1
ATOM 1468 N N . CYS A 1 220 ? -61.370 49.965 7.249 1.00 27.35 220 CYS A N 1
ATOM 1469 C CA . CYS A 1 220 ? -60.505 49.245 8.190 1.00 24.87 220 CYS A CA 1
ATOM 1470 C C . CYS A 1 220 ? -59.152 49.927 8.391 1.00 26.71 220 CYS A C 1
ATOM 1471 O O . CYS A 1 220 ? -58.629 50.580 7.495 1.00 32.44 220 CYS A O 1
ATOM 1474 N N . ILE A 1 221 ? -58.600 49.740 9.581 1.00 22.45 221 ILE A N 1
ATOM 1475 C CA . ILE A 1 221 ? -57.335 50.333 9.971 1.00 21.53 221 ILE A CA 1
ATOM 1476 C C . ILE A 1 221 ? -56.518 49.222 10.573 1.00 22.77 221 ILE A C 1
ATOM 1477 O O . ILE A 1 221 ? -57.014 48.476 11.416 1.00 23.69 221 ILE A O 1
ATOM 1482 N N . GLY A 1 222 ? -55.263 49.114 10.163 1.00 22.17 222 GLY A N 1
ATOM 1483 C CA . GLY A 1 222 ? -54.470 47.965 10.551 1.00 20.89 222 GLY A CA 1
ATOM 1484 C C . GLY A 1 222 ? -53.072 48.320 10.993 1.00 21.05 222 GLY A C 1
ATOM 1485 O O . GLY A 1 222 ? -52.556 49.396 10.676 1.00 24.21 222 GLY A O 1
ATOM 1486 N N . ALA A 1 223 ? -52.460 47.406 11.734 1.00 16.74 223 ALA A N 1
ATOM 1487 C CA . ALA A 1 223 ? -51.089 47.566 12.176 1.00 19.20 223 ALA A CA 1
ATOM 1488 C C . ALA A 1 223 ? -50.437 46.208 12.215 1.00 17.41 223 ALA A C 1
ATOM 1489 O O . ALA A 1 223 ? -51.116 45.182 12.317 1.00 19.71 223 ALA A O 1
ATOM 1491 N N . ALA A 1 224 ? -49.113 46.210 12.149 1.00 16.79 224 ALA A N 1
ATOM 1492 C CA . ALA A 1 224 ? -48.356 44.977 12.100 1.00 21.71 224 ALA A CA 1
ATOM 1493 C C . ALA A 1 224 ? -47.948 44.520 13.483 1.00 20.08 224 ALA A C 1
ATOM 1494 O O . ALA A 1 224 ? -47.564 45.319 14.323 1.00 20.04 224 ALA A O 1
ATOM 1496 N N . ILE A 1 225 ? -48.029 43.213 13.692 1.00 17.22 225 ILE A N 1
ATOM 1497 C CA . ILE A 1 225 ? -47.514 42.558 14.881 1.00 16.79 225 ILE A CA 1
ATOM 1498 C C . ILE A 1 225 ? -46.201 41.896 14.481 1.00 23.29 225 ILE A C 1
ATOM 1499 O O . ILE A 1 225 ? -46.092 41.345 13.390 1.00 21.17 225 ILE A O 1
ATOM 1504 N N . ARG A 1 226 ? -45.195 41.975 15.345 1.00 19.27 226 ARG A N 1
ATOM 1505 C CA . ARG A 1 226 ? -43.862 41.497 14.994 1.00 21.56 226 ARG A CA 1
ATOM 1506 C C . ARG A 1 226 ? -43.397 40.424 15.948 1.00 27.24 226 ARG A C 1
ATOM 1507 O O . ARG A 1 226 ? -43.796 40.414 17.112 1.00 23.14 226 ARG A O 1
ATOM 1515 N N . ASP A 1 227 ? -42.551 39.526 15.452 1.00 26.85 227 ASP A N 1
ATOM 1516 C CA . ASP A 1 227 ? -42.006 38.451 16.271 1.00 32.03 227 ASP A CA 1
ATOM 1517 C C . ASP A 1 227 ? -40.622 38.824 16.782 1.00 27.67 227 ASP A C 1
ATOM 1518 O O . ASP A 1 227 ? -40.148 39.933 16.546 1.00 29.13 227 ASP A O 1
ATOM 1523 N N . TYR A 1 228 ? -39.976 37.903 17.489 1.00 26.54 228 TYR A N 1
ATOM 1524 C CA . TYR A 1 228 ? -38.686 38.196 18.112 1.00 35.80 228 TYR A CA 1
ATOM 1525 C C . TYR A 1 228 ? -37.631 38.687 17.116 1.00 38.43 228 TYR A C 1
ATOM 1526 O O . TYR A 1 228 ? -36.757 39.476 17.470 1.00 41.55 228 TYR A O 1
ATOM 1535 N N . SER A 1 229 ? -37.724 38.235 15.871 1.00 37.43 229 SER A N 1
ATOM 1536 C CA . SER A 1 229 ? -36.751 38.637 14.859 1.00 46.33 229 SER A CA 1
ATOM 1537 C C . SER A 1 229 ? -37.058 40.008 14.260 1.00 48.29 229 SER A C 1
ATOM 1538 O O . SER A 1 229 ? -36.326 40.490 13.397 1.00 50.82 229 SER A O 1
ATOM 1541 N N . GLY A 1 230 ? -38.137 40.635 14.721 1.00 38.10 230 GLY A N 1
ATOM 1542 C CA . GLY A 1 230 ? -38.504 41.959 14.251 1.00 28.39 230 GLY A CA 1
ATOM 1543 C C . GLY A 1 230 ? -39.314 41.952 12.962 1.00 33.86 230 GLY A C 1
ATOM 1544 O O . GLY A 1 230 ? -39.740 43.004 12.486 1.00 32.58 230 GLY A O 1
ATOM 1545 N N . ALA A 1 231 ? -39.540 40.769 12.400 1.00 28.70 231 ALA A N 1
ATOM 1546 C CA . ALA A 1 231 ? -40.306 40.657 11.164 1.00 29.96 231 ALA A CA 1
ATOM 1547 C C . ALA A 1 231 ? -41.804 40.696 11.465 1.00 24.77 231 ALA A C 1
ATOM 1548 O O . ALA A 1 231 ? -42.241 40.197 12.494 1.00 30.61 231 ALA A O 1
ATOM 1550 N N . ALA A 1 232 ? -42.585 41.295 10.572 1.00 26.07 232 ALA A N 1
ATOM 1551 C CA . ALA A 1 232 ? -44.037 41.305 10.737 1.00 26.11 232 ALA A CA 1
ATOM 1552 C C . ALA A 1 232 ? -44.550 39.876 10.641 1.00 29.43 232 ALA A C 1
ATOM 1553 O O . ALA A 1 232 ? -44.370 39.219 9.620 1.00 32.50 232 ALA A O 1
ATOM 1555 N N . SER A 1 233 ? -45.183 39.394 11.703 1.00 22.65 233 SER A N 1
ATOM 1556 C CA . SER A 1 233 ? -45.713 38.032 11.725 1.00 18.68 233 SER A CA 1
ATOM 1557 C C . SER A 1 233 ? -47.236 37.938 11.544 1.00 22.64 233 SER A C 1
ATOM 1558 O O . SER A 1 233 ? -47.756 36.894 11.130 1.00 20.51 233 SER A O 1
ATOM 1561 N N . ALA A 1 234 ? -47.947 39.015 11.864 1.00 17.54 234 ALA A N 1
ATOM 1562 C CA . ALA A 1 234 ? -49.405 38.990 11.810 1.00 17.40 234 ALA A CA 1
ATOM 1563 C C . ALA A 1 234 ? -49.893 40.414 11.729 1.00 17.25 234 ALA A C 1
ATOM 1564 O O . ALA A 1 234 ? -49.138 41.350 11.992 1.00 20.24 234 ALA A O 1
ATOM 1566 N N . GLY A 1 235 ? -51.160 40.589 11.386 1.00 14.77 235 GLY A N 1
ATOM 1567 C CA . GLY A 1 235 ? -51.729 41.925 11.398 1.00 15.59 235 GLY A CA 1
ATOM 1568 C C . GLY A 1 235 ? -52.951 41.993 12.286 1.00 16.10 235 GLY A C 1
ATOM 1569 O O . GLY A 1 235 ? -53.637 40.994 12.489 1.00 15.24 235 GLY A O 1
ATOM 1570 N N . ILE A 1 236 ? -53.217 43.170 12.833 1.00 13.02 236 ILE A N 1
ATOM 1571 C CA . ILE A 1 236 ? -54.444 43.382 13.566 1.00 15.78 236 ILE A CA 1
ATOM 1572 C C . ILE A 1 236 ? -55.152 44.570 12.942 1.00 18.46 236 ILE A C 1
ATOM 1573 O O . ILE A 1 236 ? -54.498 45.493 12.450 1.00 19.77 236 ILE A O 1
ATOM 1578 N N . ALA A 1 237 ? -56.481 44.533 12.908 1.00 15.87 237 ALA A N 1
ATOM 1579 C CA . ALA A 1 237 ? -57.224 45.635 12.304 1.00 19.31 237 ALA A CA 1
ATOM 1580 C C . ALA A 1 237 ? -58.548 45.861 12.998 1.00 22.35 237 ALA A C 1
ATOM 1581 O O . ALA A 1 237 ? -59.127 44.945 13.572 1.00 21.31 237 ALA A O 1
ATOM 1583 N N . ILE A 1 238 ? -58.998 47.108 12.964 1.00 19.03 238 ILE A N 1
ATOM 1584 C CA . ILE A 1 238 ? -60.324 47.467 13.415 1.00 24.47 238 ILE A CA 1
ATOM 1585 C C . ILE A 1 238 ? -61.171 47.772 12.194 1.00 27.59 238 ILE A C 1
ATOM 1586 O O . ILE A 1 238 ? -60.700 48.398 11.254 1.00 28.08 238 ILE A O 1
ATOM 1591 N N . SER A 1 239 ? -62.418 47.317 12.205 1.00 27.61 239 SER A N 1
ATOM 1592 C CA . SER A 1 239 ? -63.348 47.620 11.128 1.00 28.73 239 SER A CA 1
ATOM 1593 C C . SER A 1 239 ? -64.448 48.539 11.641 1.00 36.74 239 SER A C 1
ATOM 1594 O O . SER A 1 239 ? -64.887 48.423 12.784 1.00 35.04 239 SER A O 1
ATOM 1597 N N . LEU A 1 240 ? -64.876 49.468 10.802 1.00 37.59 240 LEU A N 1
ATOM 1598 C CA . LEU A 1 240 ? -65.957 50.367 11.183 1.00 36.68 240 LEU A CA 1
ATOM 1599 C C . LEU A 1 240 ? -66.750 50.834 9.969 1.00 43.46 240 LEU A C 1
ATOM 1600 O O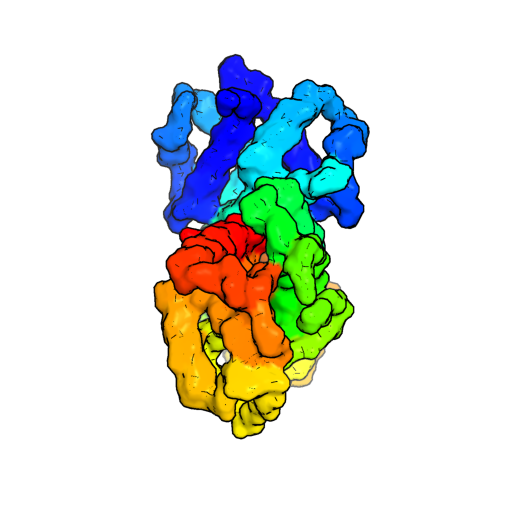 . LEU A 1 240 ? -66.361 50.577 8.825 1.00 34.39 240 LEU A O 1
ATOM 1605 N N . ILE A 1 241 ? -67.877 51.495 10.228 1.00 48.30 241 ILE A N 1
ATOM 1606 C CA . ILE A 1 241 ? -68.681 52.087 9.169 1.00 51.12 241 ILE A CA 1
ATOM 1607 C C . ILE A 1 241 ? -67.913 53.283 8.639 1.00 47.41 241 ILE A C 1
ATOM 1608 O O . ILE A 1 241 ? -67.398 54.088 9.410 1.00 53.84 241 ILE A O 1
ATOM 1613 N N . ARG A 1 242 ? -67.821 53.391 7.322 1.00 40.66 242 ARG A N 1
ATOM 1614 C CA . ARG A 1 242 ? -66.953 54.381 6.699 1.00 53.51 242 ARG A CA 1
ATOM 1615 C C . ARG A 1 242 ? -67.430 55.810 6.962 1.00 65.82 242 ARG A C 1
ATOM 1616 O O . ARG A 1 242 ? -66.758 56.776 6.594 1.00 66.24 242 ARG A O 1
ATOM 1624 N N . SER A 1 243 ? -68.556 55.917 7.657 1.00 69.14 243 SER A N 1
ATOM 1625 C CA . SER A 1 243 ? -69.233 57.184 7.864 1.00 69.39 243 SE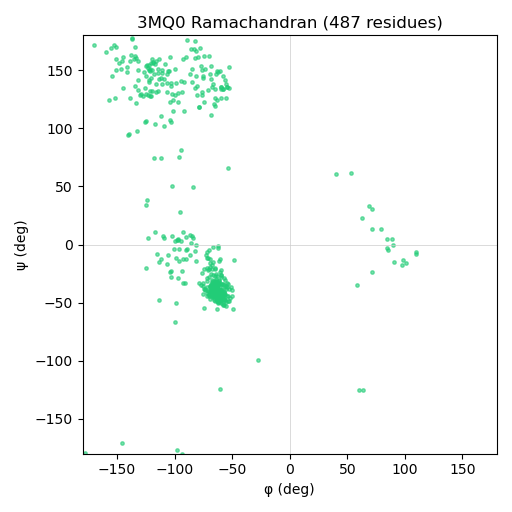R A CA 1
ATOM 1626 C C . SER A 1 243 ? -69.219 57.603 9.322 1.00 75.21 243 SER A C 1
ATOM 1627 O O . SER A 1 243 ? -69.475 58.731 9.633 1.00 83.35 243 SER A O 1
ATOM 1630 N N . GLU A 1 244 ? -68.895 56.686 10.198 1.00 76.70 244 GLU A N 1
ATOM 1631 C CA . GLU A 1 244 ? -68.800 56.954 11.596 1.00 80.61 244 GLU A CA 1
ATOM 1632 C C . GLU A 1 244 ? -67.350 57.230 11.855 1.00 81.18 244 GLU A C 1
ATOM 1633 O O . GLU A 1 244 ? -66.856 56.954 12.923 1.00 81.61 244 GLU A O 1
ATOM 1639 N N . ALA A 1 245 ? -66.657 57.727 10.851 1.00 68.76 245 ALA A N 1
ATOM 1640 C CA . ALA A 1 245 ? -65.218 57.759 10.886 1.00 67.23 245 ALA A CA 1
ATOM 1641 C C . ALA A 1 245 ? -64.749 59.029 10.331 1.00 63.18 245 ALA A C 1
ATOM 1642 O O . ALA A 1 245 ? -64.563 59.156 9.153 1.00 57.91 245 ALA A O 1
ATOM 1644 N N . SER A 1 246 ? -64.519 59.964 11.225 1.00 64.77 246 SER A N 1
ATOM 1645 C CA . SER A 1 246 ? -64.060 61.267 10.876 1.00 68.54 246 SER A CA 1
ATOM 1646 C C . SER A 1 246 ? -62.629 61.172 10.543 1.00 69.26 246 SER A C 1
ATOM 1647 O O . SER A 1 246 ? -61.908 60.441 11.178 1.00 68.14 246 SER A O 1
ATOM 1650 N N . ASP A 1 247 ? -62.220 61.947 9.564 1.00 72.28 247 ASP A N 1
ATOM 1651 C CA . ASP A 1 247 ? -60.843 62.003 9.121 1.00 73.67 247 ASP A CA 1
ATOM 1652 C C . ASP A 1 247 ? -59.838 62.163 10.237 1.00 77.34 247 ASP A C 1
ATOM 1653 O O . ASP A 1 247 ? -58.664 61.991 10.020 1.00 78.55 247 ASP A O 1
ATOM 1655 N N . GLU A 1 248 ? -60.285 62.495 11.436 1.00 77.24 248 GLU A N 1
ATOM 1656 C CA . GLU A 1 248 ? -59.373 62.521 12.569 1.00 75.15 248 GLU A CA 1
ATOM 1657 C C . GLU A 1 248 ? -59.531 61.341 13.455 1.00 62.21 248 GLU A C 1
ATOM 1658 O O . GLU A 1 248 ? -58.636 61.022 14.186 1.00 59.76 248 GLU A O 1
ATOM 1664 N N . LYS A 1 249 ? -60.721 60.773 13.502 1.00 58.21 249 LYS A N 1
ATOM 1665 C CA . LYS A 1 249 ? -60.909 59.533 14.241 1.00 58.13 249 LYS A CA 1
ATOM 1666 C C . LYS A 1 249 ? -60.023 58.415 13.695 1.00 51.40 249 LYS A C 1
ATOM 1667 O O . LYS A 1 249 ? -59.638 57.502 14.425 1.00 47.84 249 LYS A O 1
ATOM 1673 N N . ILE A 1 250 ? -59.709 58.498 12.407 1.00 50.12 250 ILE A N 1
ATOM 1674 C CA . ILE A 1 250 ? -58.845 57.526 11.752 1.00 49.17 250 ILE A CA 1
ATOM 1675 C C . ILE A 1 250 ? -57.417 57.681 12.252 1.00 48.49 250 ILE A C 1
ATOM 1676 O O . ILE A 1 250 ? -56.741 56.697 12.549 1.00 44.31 250 ILE A O 1
ATOM 1681 N N . ALA A 1 251 ? -56.961 58.925 12.349 1.00 47.39 251 ALA A N 1
ATOM 1682 C CA . ALA A 1 251 ? -55.613 59.202 12.830 1.00 49.29 251 ALA A CA 1
ATOM 1683 C C . ALA A 1 251 ? -55.477 58.748 14.278 1.00 51.07 251 ALA A C 1
ATOM 1684 O O . ALA A 1 251 ? -54.392 58.365 14.727 1.00 51.00 251 ALA A O 1
ATOM 1686 N N . TYR A 1 252 ? -56.588 58.790 15.005 1.00 47.51 252 TYR A N 1
ATOM 1687 C CA . TYR A 1 252 ? -56.604 58.362 16.395 1.00 40.30 252 TYR A CA 1
ATOM 1688 C C . TYR A 1 252 ? -56.546 56.840 16.578 1.00 39.27 252 TYR A C 1
ATOM 1689 O O . TYR A 1 252 ? -55.706 56.321 17.321 1.00 37.94 252 TYR A O 1
ATOM 1698 N N . LEU A 1 253 ? -57.473 56.133 15.939 1.00 35.90 253 LEU A N 1
ATOM 1699 C CA . LEU A 1 253 ? -57.479 54.675 15.982 1.00 32.16 253 LEU A CA 1
ATOM 1700 C C . LEU A 1 253 ? -56.191 54.128 15.371 1.00 30.92 253 LEU A C 1
ATOM 1701 O O . LEU A 1 253 ? -55.687 53.075 15.774 1.00 26.97 253 LEU A O 1
ATOM 1706 N N . GLY A 1 254 ? -55.654 54.845 14.395 1.00 29.23 254 GLY A N 1
ATOM 1707 C CA . GLY A 1 254 ? -54.400 54.437 13.790 1.00 35.10 254 GLY A CA 1
ATOM 1708 C C . GLY A 1 254 ? -53.288 54.391 14.825 1.00 33.40 254 GLY A C 1
ATOM 1709 O O . GLY A 1 254 ? -52.579 53.398 14.933 1.00 34.24 254 GLY A O 1
ATOM 1710 N N . GLU A 1 255 ? -53.149 55.464 15.596 1.00 32.39 255 GLU A N 1
ATOM 1711 C CA . GLU A 1 255 ? -52.101 55.547 16.606 1.00 37.26 255 GLU A CA 1
ATOM 1712 C C . GLU A 1 255 ? -52.347 54.588 17.766 1.00 35.35 255 GLU A C 1
ATOM 1713 O O . GLU A 1 255 ? -51.419 53.947 18.253 1.00 29.02 255 GLU A O 1
ATOM 1719 N N . GLU A 1 256 ? -53.599 54.480 18.197 1.00 32.84 256 GLU A N 1
ATOM 1720 C CA . GLU A 1 256 ? -53.963 53.517 19.231 1.00 39.16 256 GLU A CA 1
ATOM 1721 C C . GLU A 1 256 ? -53.693 52.068 18.817 1.00 33.37 256 GLU A C 1
ATOM 1722 O O . GLU A 1 256 ? -53.202 51.264 19.608 1.00 29.24 256 GLU A O 1
ATOM 1728 N N . LEU A 1 257 ? -54.034 51.724 17.580 1.00 24.04 257 LEU A N 1
ATOM 1729 C CA . LEU A 1 257 ? -53.793 50.372 17.107 1.00 24.37 257 LEU A CA 1
ATOM 1730 C C . LEU A 1 257 ? -52.283 50.114 17.067 1.00 21.47 257 LEU A C 1
ATOM 1731 O O . LEU A 1 257 ? -51.829 49.022 17.410 1.00 19.28 257 LEU A O 1
ATOM 1736 N N . ARG A 1 258 ? -51.497 51.130 16.696 1.00 24.94 258 ARG A N 1
ATOM 1737 C CA . ARG A 1 258 ? -50.046 50.969 16.674 1.00 28.18 258 ARG A CA 1
ATOM 1738 C C . ARG A 1 258 ? -49.511 50.622 18.060 1.00 29.26 258 ARG A C 1
ATOM 1739 O O . ARG A 1 258 ? -48.600 49.799 18.193 1.00 24.13 258 ARG A O 1
ATOM 1747 N N . THR A 1 259 ? -50.080 51.246 19.089 1.00 25.42 259 THR A N 1
ATOM 1748 C CA . THR A 1 259 ? -49.596 51.028 20.447 1.00 30.97 259 THR A CA 1
ATOM 1749 C C . THR A 1 259 ? -50.043 49.665 20.965 1.00 27.18 259 THR A C 1
ATOM 1750 O O . THR A 1 259 ? -49.287 48.982 21.646 1.00 25.42 259 THR A O 1
ATOM 1754 N N . THR A 1 260 ? -51.266 49.277 20.620 1.00 30.37 260 THR A N 1
ATOM 1755 C CA . THR A 1 260 ? -51.787 47.954 20.953 1.00 28.79 260 THR A CA 1
ATOM 1756 C C . THR A 1 260 ? -50.975 46.857 20.296 1.00 20.91 260 THR A C 1
ATOM 1757 O O . THR A 1 260 ? -50.590 45.886 20.944 1.00 23.06 260 THR A O 1
ATOM 1761 N N . ALA A 1 261 ? -50.726 47.013 19.000 1.00 18.99 261 ALA A N 1
ATOM 1762 C CA . ALA A 1 261 ? -49.895 46.072 18.256 1.00 19.51 261 ALA A CA 1
ATOM 1763 C C . ALA A 1 261 ? -48.502 45.963 18.849 1.00 22.20 261 ALA A C 1
ATOM 1764 O O . ALA A 1 261 ? -47.975 44.864 18.998 1.00 20.50 261 ALA A O 1
ATOM 1766 N N . ASN A 1 262 ? -47.889 47.097 19.174 1.00 19.48 262 ASN A N 1
ATOM 1767 C CA . ASN A 1 262 ? -46.569 47.040 19.779 1.00 21.41 262 ASN A CA 1
ATOM 1768 C C . ASN A 1 262 ? -46.602 46.258 21.092 1.00 23.52 262 ASN A C 1
ATOM 1769 O O . ASN A 1 262 ? -45.684 45.495 21.385 1.00 20.47 262 ASN A O 1
ATOM 1774 N N . ALA A 1 263 ? -47.664 46.455 21.873 1.00 23.35 263 ALA A N 1
ATOM 1775 C CA . ALA A 1 263 ? -47.827 45.754 23.154 1.00 27.28 263 ALA A CA 1
ATOM 1776 C C . ALA A 1 263 ? -47.975 44.255 22.930 1.00 24.84 263 ALA A C 1
ATOM 1777 O O . ALA A 1 263 ? -47.408 43.442 23.665 1.00 24.01 263 ALA A O 1
ATOM 1779 N N . LEU A 1 264 ? -48.726 43.883 21.901 1.00 24.29 264 LEU A N 1
ATOM 1780 C CA . LEU A 1 264 ? -48.860 42.465 21.548 1.00 19.21 264 LEU A CA 1
ATOM 1781 C C . LEU A 1 264 ? -47.537 41.900 21.068 1.00 19.77 264 LEU A C 1
ATOM 1782 O O . LEU A 1 264 ? -47.160 40.793 21.441 1.00 22.12 264 LEU A O 1
ATOM 1787 N N . SER A 1 265 ? -46.840 42.643 20.215 1.00 15.69 265 SER A N 1
ATOM 1788 C CA . SER A 1 265 ? -45.546 42.182 19.715 1.00 20.66 265 SER A CA 1
ATOM 1789 C C . SER A 1 265 ? -44.596 41.903 20.880 1.00 20.37 265 SER A C 1
ATOM 1790 O O . SER A 1 265 ? -43.871 40.903 20.887 1.00 19.77 265 SER A O 1
ATOM 1793 N N . GLU A 1 266 ? -44.611 42.776 21.885 1.00 18.79 266 GLU A N 1
ATOM 1794 C CA . GLU A 1 266 ? -43.738 42.571 23.042 1.00 20.38 266 GLU A CA 1
ATOM 1795 C C . GLU A 1 266 ? -44.030 41.259 23.772 1.00 20.63 266 GLU A C 1
ATOM 1796 O O . GLU A 1 266 ? -43.108 40.554 24.203 1.00 21.66 266 GLU A O 1
ATOM 1802 N N . LYS A 1 267 ? -45.307 40.925 23.904 1.00 19.07 267 LYS A N 1
ATOM 1803 C CA . LYS A 1 267 ? -45.694 39.667 24.538 1.00 24.59 267 LYS A CA 1
ATOM 1804 C C . LYS A 1 267 ? -45.229 38.461 23.721 1.00 22.06 267 LYS A C 1
ATOM 1805 O O . LYS A 1 267 ? -45.090 37.356 24.246 1.00 22.76 267 LYS A O 1
ATOM 1811 N N . LEU A 1 268 ? -44.978 38.688 22.441 1.00 19.36 268 LEU A N 1
ATOM 1812 C CA . LEU A 1 268 ? -44.572 37.632 21.523 1.00 22.01 268 LEU A CA 1
ATOM 1813 C C . LEU A 1 268 ? -43.061 37.609 21.326 1.00 23.79 268 LEU A C 1
ATOM 1814 O O . LEU A 1 268 ? -42.542 36.828 20.528 1.00 24.97 268 LEU A O 1
ATOM 1819 N N . GLY A 1 269 ? -42.353 38.467 22.053 1.00 20.60 269 GLY A N 1
ATOM 1820 C CA . GLY A 1 269 ? -40.904 38.399 22.077 1.00 22.32 269 GLY A CA 1
ATOM 1821 C C . GLY A 1 269 ? -40.194 39.528 21.365 1.00 26.46 269 GLY A C 1
ATOM 1822 O O . GLY A 1 269 ? -38.968 39.622 21.428 1.00 31.91 269 GLY A O 1
ATOM 1823 N N . TYR A 1 270 ? -40.957 40.382 20.691 1.00 19.73 270 TYR A N 1
ATOM 1824 C CA . TYR A 1 270 ? -40.387 41.512 19.967 1.00 25.46 270 TYR A CA 1
ATOM 1825 C C . TYR A 1 270 ? -39.922 42.602 20.927 1.00 32.13 270 TYR A C 1
ATOM 1826 O O . TYR A 1 270 ? -40.549 42.843 21.959 1.00 32.62 270 TYR A O 1
ATOM 1835 N N . SER B 1 23 ? -25.410 22.034 48.530 1.00 64.68 23 SER B N 1
ATOM 1836 C CA . SER B 1 23 ? -26.639 21.447 49.053 1.00 57.02 23 SER B CA 1
ATOM 1837 C C . SER B 1 23 ? -27.847 22.129 48.424 1.00 47.41 23 SER B C 1
ATOM 1838 O O . SER B 1 23 ? -27.953 22.212 47.198 1.00 45.49 23 SER B O 1
ATOM 1840 N N . ASP B 1 24 ? -28.760 22.602 49.268 1.00 39.16 24 ASP B N 1
ATOM 1841 C CA . ASP B 1 24 ? -29.925 23.350 48.802 1.00 30.23 24 ASP B CA 1
ATOM 1842 C C . ASP B 1 24 ? -29.666 24.834 49.054 1.00 31.72 24 ASP B C 1
ATOM 1843 O O . ASP B 1 24 ? -30.483 25.531 49.652 1.00 31.41 24 ASP B O 1
ATOM 1848 N N . THR B 1 25 ? -28.504 25.301 48.610 1.00 26.05 25 THR B N 1
ATOM 1849 C CA . THR B 1 25 ? -28.155 26.713 48.728 1.00 27.13 25 THR B CA 1
ATOM 1850 C C . THR B 1 25 ? -29.048 27.562 47.803 1.00 23.45 25 THR B C 1
ATOM 1851 O O . THR B 1 25 ? -29.537 27.072 46.791 1.00 24.48 25 THR B O 1
ATOM 1855 N N . VAL B 1 26 ? -29.253 28.828 48.167 1.00 22.33 26 VAL B N 1
ATOM 1856 C CA . VAL B 1 26 ? -30.152 29.741 47.443 1.00 17.61 26 VAL B CA 1
ATOM 1857 C C . VAL B 1 26 ? -31.445 29.071 46.971 1.00 15.67 26 VAL B C 1
ATOM 1858 O O . VAL B 1 26 ? -31.718 29.002 45.778 1.00 16.40 26 VAL B O 1
ATOM 1862 N N . PRO B 1 27 ? -32.240 28.552 47.915 1.00 19.59 27 PRO B N 1
ATOM 1863 C CA . PRO B 1 27 ? -33.444 27.766 47.629 1.00 18.97 27 PRO B CA 1
ATOM 1864 C C . PRO B 1 27 ? -34.420 28.390 46.641 1.00 15.87 27 PRO B C 1
ATOM 1865 O O . PRO B 1 27 ? -34.908 27.673 45.770 1.00 16.23 27 PRO B O 1
ATOM 1869 N N . ALA B 1 28 ? -34.717 29.686 46.764 1.00 10.93 28 ALA B N 1
ATOM 1870 C CA . ALA B 1 28 ? -35.712 30.314 45.882 1.00 11.46 28 ALA B CA 1
ATOM 1871 C C . ALA B 1 28 ? -35.275 30.280 44.413 1.00 13.34 28 ALA B C 1
ATOM 1872 O O . ALA B 1 28 ? -36.082 30.064 43.509 1.00 14.87 28 ALA B O 1
ATOM 1874 N N . LEU B 1 29 ? -33.987 30.464 44.178 1.00 13.98 29 LEU B N 1
ATOM 1875 C CA . LEU B 1 29 ? -33.461 30.373 42.828 1.00 14.92 29 LEU B CA 1
ATOM 1876 C C . LEU B 1 29 ? -33.573 28.945 42.275 1.00 17.46 29 LEU B C 1
ATOM 1877 O O . LEU B 1 29 ? -33.980 28.756 41.132 1.00 14.39 29 LEU B O 1
ATOM 1882 N N . ARG B 1 30 ? -33.197 27.950 43.075 1.00 14.98 30 ARG B N 1
ATOM 1883 C CA . ARG B 1 30 ? -33.305 26.558 42.641 1.00 15.77 30 ARG B CA 1
ATOM 1884 C C . ARG B 1 30 ? -34.744 26.197 42.268 1.00 15.67 30 ARG B C 1
ATOM 1885 O O . ARG B 1 30 ? -34.968 25.561 41.237 1.00 15.74 30 ARG B O 1
ATOM 1893 N N . ARG B 1 31 ? -35.716 26.615 43.082 1.00 15.90 31 ARG B N 1
ATOM 1894 C CA . ARG B 1 31 ? -37.116 26.329 42.777 1.00 14.51 31 ARG B CA 1
ATOM 1895 C C . ARG B 1 31 ? -37.595 27.079 41.533 1.00 15.97 31 ARG B C 1
ATOM 1896 O O . ARG B 1 31 ? -38.350 26.526 40.734 1.00 13.67 31 ARG B O 1
ATOM 1904 N N . ALA B 1 32 ? -37.174 28.332 41.373 1.00 13.41 32 ALA B N 1
ATOM 1905 C CA . ALA B 1 32 ? -37.583 29.098 40.198 1.00 15.63 32 ALA B CA 1
ATOM 1906 C C . ALA B 1 32 ? -37.053 28.430 38.932 1.00 12.54 32 ALA B C 1
ATOM 1907 O O . ALA B 1 32 ? -37.749 28.329 37.931 1.00 14.24 32 ALA B O 1
ATOM 1909 N N . VAL B 1 33 ? -35.805 27.984 38.984 1.00 13.58 33 VAL B N 1
ATOM 1910 C CA . VAL B 1 33 ? -35.223 27.267 37.853 1.00 12.54 33 VAL B CA 1
ATOM 1911 C C . VAL B 1 33 ? -35.990 25.969 37.557 1.00 13.98 33 VAL B C 1
ATOM 1912 O O . VAL B 1 33 ? -36.286 25.657 36.398 1.00 14.75 33 VAL B O 1
ATOM 1916 N N . ARG B 1 34 ? -36.357 25.230 38.599 1.00 11.85 34 ARG B N 1
ATOM 1917 C CA . ARG B 1 34 ? -37.160 24.019 38.386 1.00 17.85 34 ARG B CA 1
ATOM 1918 C C . ARG B 1 34 ? -38.502 24.320 37.702 1.00 16.71 34 ARG B C 1
ATOM 1919 O O . ARG B 1 34 ? -38.930 23.603 36.775 1.00 14.46 34 ARG B O 1
ATOM 1927 N N . ILE B 1 35 ? -39.159 25.387 38.154 1.00 15.75 35 ILE B N 1
ATOM 1928 C CA . ILE B 1 35 ? -40.430 25.825 37.571 1.00 19.39 35 ILE B CA 1
ATOM 1929 C C . ILE B 1 35 ? -40.254 26.230 36.114 1.00 16.30 35 ILE B C 1
ATOM 1930 O O . ILE B 1 35 ? -41.049 25.840 35.268 1.00 15.51 35 ILE B O 1
ATOM 1935 N N . LEU B 1 36 ? -39.223 27.020 35.812 1.00 13.16 36 LEU B N 1
ATOM 1936 C CA . LEU B 1 36 ? -39.009 27.408 34.423 1.00 12.92 36 LEU B CA 1
ATOM 1937 C C . LEU B 1 36 ? -38.738 26.197 33.541 1.00 17.25 36 LEU B C 1
ATOM 1938 O O . LEU B 1 36 ? -39.232 26.122 32.414 1.00 14.86 36 LEU B O 1
ATOM 1943 N N . ASP B 1 37 ? -37.977 25.235 34.050 1.00 15.28 37 ASP B N 1
ATOM 1944 C CA . ASP B 1 37 ? -37.730 24.032 33.266 1.00 18.14 37 ASP B CA 1
ATOM 1945 C C . ASP B 1 37 ? -39.025 23.269 32.975 1.00 22.04 37 ASP B C 1
ATOM 1946 O O . ASP B 1 37 ? -39.206 22.743 31.880 1.00 18.66 37 ASP B O 1
ATOM 1951 N N . LEU B 1 38 ? -39.914 23.198 33.961 1.00 18.45 38 LEU B N 1
ATOM 1952 C CA . LEU B 1 38 ? -41.174 22.474 33.805 1.00 22.28 38 LEU B CA 1
ATOM 1953 C C . LEU B 1 38 ? -42.080 23.152 32.791 1.00 19.05 38 LEU B C 1
ATOM 1954 O O . LEU B 1 38 ? -42.663 22.496 31.937 1.00 18.60 38 LEU B O 1
ATOM 1959 N N . VAL B 1 39 ? -42.181 24.472 32.880 1.00 15.81 39 VAL B N 1
ATOM 1960 C CA . VAL B 1 39 ? -42.996 25.229 31.940 1.00 18.91 39 VAL B CA 1
ATOM 1961 C C . VAL B 1 39 ? -42.423 25.122 30.527 1.00 22.68 39 VAL B C 1
ATOM 1962 O O . VAL B 1 39 ? -43.156 24.949 29.556 1.00 23.43 39 VAL B O 1
ATOM 1966 N N . ALA B 1 40 ? -41.105 25.206 30.412 1.00 20.06 40 ALA B N 1
ATOM 1967 C CA . ALA B 1 40 ? -40.494 25.190 29.101 1.00 20.95 40 ALA B CA 1
ATOM 1968 C C . ALA B 1 40 ? -40.706 23.844 28.428 1.00 24.62 40 ALA B C 1
ATOM 1969 O O . ALA B 1 40 ? -40.862 23.774 27.210 1.00 29.35 40 ALA B O 1
ATOM 1971 N N . GLY B 1 41 ? -40.727 22.780 29.228 1.00 21.94 41 GLY B N 1
ATOM 1972 C CA . GLY B 1 41 ? -40.813 21.426 28.715 1.00 26.36 41 GLY B CA 1
ATOM 1973 C C . GLY B 1 41 ? -42.217 20.871 28.538 1.00 33.89 41 GLY B C 1
ATOM 1974 O O . GLY B 1 41 ? -42.382 19.766 28.028 1.00 34.15 41 GLY B O 1
ATOM 1975 N N . SER B 1 42 ? -43.230 21.629 28.952 1.00 25.90 42 SER B N 1
ATOM 1976 C CA . SER B 1 42 ? -44.615 21.183 28.801 1.00 27.07 42 SER B CA 1
ATOM 1977 C C . SER B 1 42 ? -45.264 21.771 27.550 1.00 24.22 42 SER B C 1
ATOM 1978 O O . SER B 1 42 ? -45.329 22.991 27.387 1.00 27.88 42 SER B O 1
ATOM 1981 N N . PRO B 1 43 ? -45.764 20.900 26.657 1.00 38.67 43 PRO B N 1
ATOM 1982 C CA . PRO B 1 43 ? -46.461 21.366 25.450 1.00 40.15 43 PRO B CA 1
ATOM 1983 C C . PRO B 1 43 ? -47.806 21.980 25.812 1.00 38.60 43 PRO B C 1
ATOM 1984 O O . PRO B 1 43 ? -48.374 22.752 25.037 1.00 43.85 43 PRO B O 1
ATOM 1988 N N . ARG B 1 44 ? -48.309 21.622 26.989 1.00 30.97 44 ARG B N 1
ATOM 1989 C CA . ARG B 1 44 ? -49.581 22.131 27.487 1.00 33.08 44 ARG B CA 1
ATOM 1990 C C . ARG B 1 44 ? -49.309 23.201 28.541 1.00 37.29 44 ARG B C 1
ATOM 1991 O O . ARG B 1 44 ? -48.437 23.028 29.394 1.00 30.62 44 ARG B O 1
ATOM 1999 N N . ASP B 1 45 ? -50.035 24.313 28.485 1.00 33.40 45 ASP B N 1
ATOM 2000 C CA . ASP B 1 45 ? -49.818 25.382 29.462 1.00 28.56 45 ASP B CA 1
ATOM 2001 C C . ASP B 1 45 ? -50.452 25.002 30.791 1.00 27.92 45 ASP B C 1
ATOM 2002 O O . ASP B 1 45 ? -51.628 24.626 30.844 1.00 28.60 45 ASP B O 1
ATOM 2007 N N . LEU B 1 46 ? -49.670 25.100 31.861 1.00 24.06 46 LEU B N 1
ATOM 2008 C CA . LEU B 1 46 ? -50.076 24.600 33.177 1.00 24.71 46 LEU B CA 1
ATOM 2009 C C . LEU B 1 46 ? -50.584 25.700 34.101 1.00 20.01 46 LEU B C 1
ATOM 2010 O O . LEU B 1 46 ? -50.154 26.845 34.014 1.00 22.16 46 LEU B O 1
ATOM 2015 N N . THR B 1 47 ? -51.486 25.329 35.004 1.00 22.52 47 THR B N 1
ATOM 2016 C CA . THR B 1 47 ? -52.009 26.244 36.007 1.00 21.86 47 THR B CA 1
ATOM 2017 C C . THR B 1 47 ? -51.047 26.321 37.182 1.00 21.40 47 THR B C 1
ATOM 2018 O O . THR B 1 47 ? -50.131 25.508 37.307 1.00 19.55 47 THR B O 1
ATOM 2022 N N . ALA B 1 48 ? -51.266 27.290 38.061 1.00 20.58 48 ALA B N 1
ATOM 2023 C CA . ALA B 1 48 ? -50.435 27.389 39.251 1.00 22.59 48 ALA B CA 1
ATOM 2024 C C . ALA B 1 48 ? -50.652 26.133 40.084 1.00 21.10 48 ALA B C 1
ATOM 2025 O O . ALA B 1 48 ? -49.712 25.605 40.676 1.00 21.93 48 ALA B O 1
ATOM 2027 N N . ALA B 1 49 ? -51.890 25.640 40.115 1.00 23.42 49 ALA B N 1
ATOM 2028 C CA . ALA B 1 49 ? -52.184 24.453 40.906 1.00 28.22 49 ALA B CA 1
ATOM 2029 C C . ALA B 1 49 ? -51.402 23.254 40.392 1.00 29.93 49 ALA B C 1
ATOM 2030 O O . ALA B 1 49 ? -50.865 22.470 41.171 1.00 33.17 49 ALA B O 1
ATOM 2032 N N . GLU B 1 50 ? -51.330 23.113 39.073 1.00 27.56 50 GLU B N 1
ATOM 2033 C CA . GLU B 1 50 ? -50.574 22.019 38.481 1.00 27.68 50 GLU B CA 1
ATOM 2034 C C . GLU B 1 50 ? -49.082 22.120 38.796 1.00 27.99 50 GLU B C 1
ATOM 2035 O O . GLU B 1 50 ? -48.441 21.123 39.135 1.00 28.68 50 GLU B O 1
ATOM 2041 N N . LEU B 1 51 ? -48.519 23.319 38.681 1.00 20.72 51 LEU B N 1
ATOM 2042 C CA . LEU B 1 51 ? -47.093 23.490 38.925 1.00 20.82 51 LEU B CA 1
ATOM 2043 C C . LEU B 1 51 ? -46.761 23.250 40.392 1.00 20.38 51 LEU B C 1
ATOM 2044 O O . LEU B 1 51 ? -45.692 22.741 40.721 1.00 23.77 51 LEU B O 1
ATOM 2049 N N . THR B 1 52 ? -47.690 23.626 41.263 1.00 21.69 52 THR B N 1
ATOM 2050 C CA . THR B 1 52 ? -47.487 23.523 42.701 1.00 24.60 52 THR B CA 1
ATOM 2051 C C . THR B 1 52 ? -47.221 22.064 43.083 1.00 25.43 52 THR B C 1
ATOM 2052 O O . THR B 1 52 ? -46.438 21.785 43.986 1.00 24.66 52 THR B O 1
ATOM 2056 N N . ARG B 1 53 ? -47.858 21.140 42.364 1.00 25.58 53 ARG B N 1
ATOM 2057 C CA . ARG B 1 53 ? -47.690 19.704 42.588 1.00 26.86 53 ARG B CA 1
ATOM 2058 C C . ARG B 1 53 ? -46.238 19.270 42.403 1.00 34.57 53 ARG B C 1
ATOM 2059 O O . ARG B 1 53 ? -45.823 18.230 42.915 1.00 40.53 53 ARG B O 1
ATOM 2067 N N . PHE B 1 54 ? -45.466 20.067 41.668 1.00 34.23 54 PHE B N 1
ATOM 2068 C CA . PHE B 1 54 ? -44.064 19.746 41.402 1.00 38.67 54 PHE B CA 1
ATOM 2069 C C . PHE B 1 54 ? -43.100 20.460 42.347 1.00 38.81 54 PHE B C 1
ATOM 2070 O O . PHE B 1 54 ? -41.883 20.358 42.195 1.00 50.36 54 PHE B O 1
ATOM 2078 N N . LEU B 1 55 ? -43.631 21.198 43.310 1.00 33.53 55 LEU B N 1
ATOM 2079 C CA . LEU B 1 55 ? -42.782 21.929 44.243 1.00 32.60 55 LEU B CA 1
ATOM 2080 C C . LEU B 1 55 ? -42.847 21.340 45.648 1.00 37.60 55 LEU B C 1
ATOM 2081 O O . LEU B 1 55 ? -43.919 20.979 46.137 1.00 43.39 55 LEU B O 1
ATOM 2086 N N . ASP B 1 56 ? -41.695 21.250 46.298 1.00 32.33 56 ASP B N 1
ATOM 2087 C CA . ASP B 1 56 ? -41.633 20.794 47.679 1.00 32.16 56 ASP B CA 1
ATOM 2088 C C . ASP B 1 56 ? -41.906 21.922 48.678 1.00 30.97 56 ASP B C 1
ATOM 2089 O O . ASP B 1 56 ? -41.139 22.111 49.633 1.00 31.52 56 ASP B O 1
ATOM 2094 N N . LEU B 1 57 ? -42.989 22.666 48.458 1.00 32.51 57 LEU B N 1
ATOM 2095 C CA . LEU B 1 57 ? -43.348 23.803 49.309 1.00 30.50 57 LEU B CA 1
ATOM 2096 C C . LEU B 1 57 ? -44.813 23.754 49.716 1.00 29.44 57 LEU B C 1
ATOM 2097 O O . LEU B 1 57 ? -45.650 23.266 48.957 1.00 27.97 57 LEU B O 1
ATOM 2102 N N . PRO B 1 58 ? -45.137 24.297 50.900 1.00 27.55 58 PRO B N 1
ATOM 2103 C CA . PRO B 1 58 ? -46.548 24.444 51.252 1.00 34.82 58 PRO B CA 1
ATOM 2104 C C . PRO B 1 58 ? -47.234 25.173 50.109 1.00 29.48 58 PRO B C 1
ATOM 2105 O O . PRO B 1 58 ? -46.580 25.940 49.410 1.00 24.87 58 PRO B O 1
ATOM 2109 N N . LYS B 1 59 ? -48.527 24.939 49.928 1.00 31.99 59 LYS B N 1
ATOM 2110 C CA . LYS B 1 59 ? -49.281 25.555 48.840 1.00 26.81 59 LYS B CA 1
ATOM 2111 C C . LYS B 1 59 ? -49.165 27.071 48.792 1.00 26.91 59 LYS B C 1
ATOM 2112 O O . LYS B 1 59 ? -48.985 27.636 47.727 1.00 23.23 59 LYS B O 1
ATOM 2118 N N . SER B 1 60 ? -49.263 27.729 49.940 1.00 31.35 60 SER B N 1
ATOM 2119 C CA . SER B 1 60 ? -49.236 29.192 49.951 1.00 34.02 60 SER B CA 1
ATOM 2120 C C . SER B 1 60 ? -47.895 29.748 49.490 1.00 26.86 60 SER B C 1
ATOM 2121 O O . SER B 1 60 ? -47.829 30.792 48.835 1.00 25.96 60 SER B O 1
ATOM 2124 N N . SER B 1 61 ? -46.820 29.053 49.838 1.00 22.31 61 SER B N 1
ATOM 2125 C CA . SER B 1 61 ? -45.489 29.476 49.449 1.00 25.91 61 SER B CA 1
ATOM 2126 C C . SER B 1 61 ? -45.256 29.224 47.964 1.00 23.83 61 SER B C 1
ATOM 2127 O O . SER B 1 61 ? -44.635 30.027 47.270 1.00 20.38 61 SER B O 1
ATOM 2130 N N . ALA B 1 62 ? -45.772 28.107 47.467 1.00 26.35 62 ALA B N 1
ATOM 2131 C CA . ALA B 1 62 ? -45.629 27.807 46.057 1.00 22.75 62 ALA B CA 1
ATOM 2132 C C . ALA B 1 62 ? -46.356 28.873 45.238 1.00 19.05 62 ALA B C 1
ATOM 2133 O O . ALA B 1 62 ? -45.792 29.422 44.301 1.00 17.72 62 ALA B O 1
ATOM 2135 N N . HIS B 1 63 ? -47.597 29.176 45.596 1.00 20.45 63 HIS B N 1
ATOM 2136 C CA . HIS B 1 63 ? -48.345 30.210 44.886 1.00 19.28 63 HIS B CA 1
ATOM 2137 C C . HIS B 1 63 ? -47.663 31.573 44.957 1.00 20.70 63 HIS B C 1
ATOM 2138 O O . HIS B 1 63 ? -47.641 32.313 43.981 1.00 16.78 63 HIS B O 1
ATOM 2145 N N . GLY B 1 64 ? -47.118 31.907 46.116 1.00 15.43 64 GLY B N 1
ATOM 2146 C CA . GLY B 1 64 ? -46.412 33.171 46.275 1.00 13.45 64 GLY B CA 1
ATOM 2147 C C . GLY B 1 64 ? -45.176 33.234 45.397 1.00 12.51 64 GLY B C 1
ATOM 2148 O O . GLY B 1 64 ? -44.878 34.259 44.811 1.00 16.06 64 GLY B O 1
ATOM 2149 N N . LEU B 1 65 ? -44.456 32.123 45.289 1.00 16.47 65 LEU B N 1
ATOM 2150 C CA . LEU B 1 65 ? -43.260 32.110 44.454 1.00 18.61 65 LEU B CA 1
ATOM 2151 C C . LEU B 1 65 ? -43.638 32.306 42.995 1.00 16.21 65 LEU B C 1
ATOM 2152 O O . LEU B 1 65 ? -43.007 33.094 42.290 1.00 16.36 65 LEU B O 1
ATOM 2157 N N . LEU B 1 66 ? -44.679 31.602 42.551 1.00 16.20 66 LEU B N 1
ATOM 2158 C CA . LEU B 1 66 ? -45.139 31.730 41.172 1.00 17.40 66 LEU B CA 1
ATOM 2159 C C . LEU B 1 66 ? -45.563 33.173 40.884 1.00 13.64 66 LEU B C 1
ATOM 2160 O O . LEU B 1 66 ? -45.291 33.697 39.816 1.00 14.35 66 LEU B O 1
ATOM 2165 N N . ALA B 1 67 ? -46.216 33.822 41.841 1.00 16.46 67 ALA B N 1
ATOM 2166 C CA . ALA B 1 67 ? -46.649 35.204 41.636 1.00 22.16 67 ALA B CA 1
ATOM 2167 C C . ALA B 1 67 ? -45.467 36.163 41.534 1.00 17.47 67 ALA B C 1
ATOM 2168 O O . ALA B 1 67 ? -45.493 37.106 40.756 1.00 17.42 67 ALA B O 1
ATOM 2170 N N . VAL B 1 68 ? -44.425 35.918 42.322 1.00 15.52 68 VAL B N 1
ATOM 2171 C CA . VAL B 1 68 ? -43.219 36.719 42.246 1.00 13.41 68 VAL B CA 1
ATOM 2172 C C . VAL B 1 68 ? -42.522 36.532 40.899 1.00 13.43 68 VAL B C 1
ATOM 2173 O O . VAL B 1 68 ? -42.068 37.495 40.301 1.00 13.55 68 VAL B O 1
ATOM 2177 N N . MET B 1 69 ? -42.462 35.291 40.415 1.00 13.38 69 MET B N 1
ATOM 2178 C CA . MET B 1 69 ? -41.845 35.006 39.126 1.00 15.60 69 MET B CA 1
ATOM 2179 C C . MET B 1 69 ? -42.600 35.673 38.007 1.00 11.89 69 MET B C 1
ATOM 2180 O O . MET B 1 69 ? -42.012 36.040 36.988 1.00 15.34 69 MET B O 1
ATOM 2185 N N . THR B 1 70 ? -43.910 35.820 38.185 1.00 11.98 70 THR B N 1
ATOM 2186 C CA . THR B 1 70 ? -44.720 36.544 37.208 1.00 14.88 70 THR B CA 1
ATOM 2187 C C . THR B 1 70 ? -44.423 38.049 37.238 1.00 17.15 70 THR B C 1
ATOM 2188 O O . THR B 1 70 ? -44.276 38.694 36.193 1.00 19.29 70 THR B O 1
ATOM 2192 N N . GLU B 1 71 ? -44.300 38.599 38.437 1.00 17.03 71 GLU B N 1
ATOM 2193 C CA . GLU B 1 71 ? -43.966 40.014 38.582 1.00 19.08 71 GLU B CA 1
ATOM 2194 C C . GLU B 1 71 ? -42.571 40.304 38.018 1.00 25.82 71 GLU B C 1
ATOM 2195 O O . GLU B 1 71 ? -42.336 41.342 37.403 1.00 23.95 71 GLU B O 1
ATOM 2201 N N . LEU B 1 72 ? -41.657 39.361 38.206 1.00 18.60 72 LEU B N 1
ATOM 2202 C CA . LEU B 1 72 ? -40.296 39.484 37.697 1.00 19.86 72 LEU B CA 1
ATOM 2203 C C . LEU B 1 72 ? -40.263 39.307 36.191 1.00 21.84 72 LEU B C 1
ATOM 2204 O O . LEU B 1 72 ? -39.236 39.515 35.563 1.00 24.67 72 LEU B O 1
ATOM 2209 N N . ASP B 1 73 ? -41.386 38.889 35.621 1.00 18.19 73 ASP B N 1
ATOM 2210 C CA . ASP B 1 73 ? -41.486 38.645 34.179 1.00 16.87 73 ASP B CA 1
ATOM 2211 C C . ASP B 1 73 ? -40.725 37.391 33.704 1.00 18.67 73 ASP B C 1
ATOM 2212 O O . ASP B 1 73 ? -40.524 37.182 32.507 1.00 20.37 73 ASP B O 1
ATOM 2217 N N . LEU B 1 74 ? -40.316 36.546 34.641 1.00 17.77 74 LEU B N 1
ATOM 2218 C CA . LEU B 1 74 ? -39.821 35.226 34.267 1.00 14.15 74 LEU B CA 1
ATOM 2219 C C . LEU B 1 74 ? -40.957 34.395 33.660 1.00 18.64 74 LEU B C 1
ATOM 2220 O O . LEU B 1 74 ? -40.742 33.637 32.713 1.00 18.34 74 LEU B O 1
ATOM 2225 N N . LEU B 1 75 ? -42.153 34.520 34.242 1.00 15.20 75 LEU B N 1
ATOM 2226 C CA . LEU B 1 75 ? -43.360 33.888 33.719 1.00 13.93 75 LEU B CA 1
ATOM 2227 C C . LEU B 1 75 ? -44.362 34.967 33.326 1.00 14.52 75 LEU B C 1
ATOM 2228 O O . LEU B 1 75 ? -44.338 36.080 33.853 1.00 17.99 75 LEU B O 1
ATOM 2233 N N . ALA B 1 76 ? -45.237 34.606 32.404 1.00 14.41 76 ALA B N 1
ATOM 2234 C CA . ALA B 1 76 ? -46.377 35.414 32.015 1.00 16.36 76 ALA B CA 1
ATOM 2235 C C . ALA B 1 76 ? -47.631 34.632 32.382 1.00 21.86 76 ALA B C 1
ATOM 2236 O O . ALA B 1 76 ? -47.702 33.418 32.171 1.00 21.43 76 ALA B O 1
ATOM 2238 N N . ARG B 1 77 ? -48.625 35.325 32.923 1.00 18.96 77 ARG B N 1
ATOM 2239 C CA . ARG B 1 77 ? -49.865 34.668 33.303 1.00 20.33 77 ARG B CA 1
ATOM 2240 C C . ARG B 1 77 ? -50.974 34.963 32.293 1.00 24.48 77 ARG B C 1
ATOM 2241 O O . ARG B 1 77 ? -51.293 36.119 32.064 1.00 24.83 77 ARG B O 1
ATOM 2249 N N . SER B 1 78 ? -51.568 33.926 31.705 1.00 19.35 78 SER B N 1
ATOM 2250 C CA . SER B 1 78 ? -52.682 34.113 30.768 1.00 24.46 78 SER B CA 1
ATOM 2251 C C . SER B 1 78 ? -54.000 34.387 31.492 1.00 26.16 78 SER B C 1
ATOM 2252 O O . SER B 1 78 ? -54.100 34.233 32.709 1.00 27.26 78 SER B O 1
ATOM 2255 N N . ALA B 1 79 ? -55.022 34.788 30.741 1.00 28.81 79 ALA B N 1
ATOM 2256 C CA . ALA B 1 79 ? -56.307 35.130 31.351 1.00 31.09 79 ALA B CA 1
ATOM 2257 C C . ALA B 1 79 ? -56.865 33.977 32.177 1.00 33.10 79 ALA B C 1
ATOM 2258 O O . ALA B 1 79 ? -57.486 34.191 33.218 1.00 35.47 79 ALA B O 1
ATOM 2260 N N . ASP B 1 80 ? -56.652 32.755 31.700 1.00 32.81 80 ASP B N 1
ATOM 2261 C CA . ASP B 1 80 ? -57.226 31.576 32.344 1.00 29.75 80 ASP B CA 1
ATOM 2262 C C . ASP B 1 80 ? -56.333 31.057 33.469 1.00 31.14 80 ASP B C 1
ATOM 2263 O O . ASP B 1 80 ? -56.570 29.984 34.016 1.00 35.29 80 ASP B O 1
ATOM 2268 N N . GLY B 1 81 ? -55.302 31.825 33.801 1.00 24.14 81 GLY B N 1
ATOM 2269 C CA . GLY B 1 81 ? -54.424 31.494 34.912 1.00 28.84 81 GLY B CA 1
ATOM 2270 C C . GLY B 1 81 ? -53.294 30.531 34.592 1.00 27.35 81 GLY B C 1
ATOM 2271 O O . GLY B 1 81 ? -52.536 30.126 35.486 1.00 27.72 81 GLY B O 1
ATOM 2272 N N . THR B 1 82 ? -53.156 30.156 33.327 1.00 22.27 82 THR B N 1
ATOM 2273 C CA . THR B 1 82 ? -52.030 29.314 32.956 1.00 22.33 82 THR B CA 1
ATOM 2274 C C . THR B 1 82 ? -50.768 30.152 32.865 1.00 19.76 82 THR B C 1
ATOM 2275 O O . THR B 1 82 ? -50.809 31.351 32.630 1.00 20.96 82 THR B O 1
ATOM 2279 N N . LEU B 1 83 ? -49.634 29.518 33.082 1.00 20.13 83 LEU B N 1
ATOM 2280 C CA . LEU B 1 83 ? -48.389 30.243 33.142 1.00 23.85 83 LEU B CA 1
ATOM 2281 C C . LEU B 1 83 ? -47.538 29.815 31.960 1.00 23.25 83 LEU B C 1
ATOM 2282 O O . LEU B 1 83 ? -47.566 28.658 31.548 1.00 29.36 83 LEU B O 1
ATOM 2287 N N . ARG B 1 84 ? -46.811 30.761 31.387 1.00 16.34 84 ARG B N 1
ATOM 2288 C CA . ARG B 1 84 ? -45.930 30.441 30.278 1.00 20.36 84 ARG B CA 1
ATOM 2289 C C . ARG B 1 84 ? -44.626 31.179 30.486 1.00 16.86 84 ARG B C 1
ATOM 2290 O O . ARG B 1 84 ? -44.557 32.101 31.289 1.00 17.61 84 ARG B O 1
ATOM 2298 N N . ILE B 1 85 ? -43.584 30.762 29.776 1.00 15.66 85 ILE B N 1
ATOM 2299 C CA . ILE B 1 85 ? -42.326 31.486 29.846 1.00 12.83 85 ILE B CA 1
ATOM 2300 C C . ILE B 1 85 ? -42.520 32.933 29.391 1.00 12.59 85 ILE B C 1
ATOM 2301 O O . ILE B 1 85 ? -43.154 33.184 28.361 1.00 18.94 85 ILE B O 1
ATOM 2306 N N . GLY B 1 86 ? -41.944 33.873 30.137 1.00 16.33 86 GLY B N 1
ATOM 2307 C CA . GLY B 1 86 ? -41.967 35.278 29.767 1.00 19.62 86 GLY B CA 1
ATOM 2308 C C . GLY B 1 86 ? -40.966 35.546 28.658 1.00 17.07 86 GLY B C 1
ATOM 2309 O O . GLY B 1 86 ? -39.957 34.859 28.563 1.00 19.87 86 GLY B O 1
ATOM 2310 N N . PRO B 1 87 ? -41.251 36.533 27.803 1.00 13.88 87 PRO B N 1
ATOM 2311 C CA . PRO B 1 87 ? -40.413 36.834 26.634 1.00 15.09 87 PRO B CA 1
ATOM 2312 C C . PRO B 1 87 ? -39.034 37.366 27.003 1.00 24.89 87 PRO B C 1
ATOM 2313 O O . PRO B 1 87 ? -38.148 37.407 26.152 1.00 20.91 87 PRO B O 1
ATOM 2317 N N . HIS B 1 88 ? -38.852 37.774 28.252 1.00 20.17 88 HIS B N 1
ATOM 2318 C CA . HIS B 1 88 ? -37.578 38.367 28.648 1.00 22.94 88 HIS B CA 1
ATOM 2319 C C . HIS B 1 88 ? -36.418 37.376 28.528 1.00 26.10 88 HIS B C 1
ATOM 2320 O O . HIS B 1 88 ? -35.268 37.781 28.336 1.00 20.29 88 HIS B O 1
ATOM 2327 N N . SER B 1 89 ? -36.719 36.083 28.644 1.00 18.99 89 SER B N 1
ATOM 2328 C CA . SER B 1 89 ? -35.706 35.041 28.499 1.00 18.13 89 SER B CA 1
ATOM 2329 C C . SER B 1 89 ? -35.004 35.114 27.159 1.00 21.38 89 SER B C 1
ATOM 2330 O O . SER B 1 89 ? -33.845 34.702 27.029 1.00 19.29 89 SER B O 1
ATOM 2333 N N . LEU B 1 90 ? -35.702 35.619 26.152 1.00 18.40 90 LEU B N 1
ATOM 2334 C CA . LEU B 1 90 ? -35.098 35.753 24.833 1.00 21.76 90 LEU B CA 1
ATOM 2335 C C . LEU B 1 90 ? -33.842 36.631 24.882 1.00 20.23 90 LEU B C 1
ATOM 2336 O O . LEU B 1 90 ? -32.889 36.402 24.131 1.00 20.43 90 LEU B O 1
ATOM 2341 N N . ARG B 1 91 ? -33.846 37.637 25.757 1.00 18.70 91 ARG B N 1
ATOM 2342 C CA . ARG B 1 91 ? -32.709 38.556 25.844 1.00 18.75 91 ARG B CA 1
ATOM 2343 C C . ARG B 1 91 ? -31.470 37.787 26.287 1.00 13.69 91 ARG B C 1
ATOM 2344 O O . ARG B 1 91 ? -30.372 38.021 25.794 1.00 17.76 91 ARG B O 1
ATOM 2346 N N . TRP B 1 92 ? -31.648 36.868 27.222 1.00 16.25 92 TRP B N 1
ATOM 2347 C CA . TRP B 1 92 ? -30.520 36.091 27.723 1.00 15.58 92 TRP B CA 1
ATOM 2348 C C . TRP B 1 92 ? -30.059 35.100 26.664 1.00 17.55 92 TRP B C 1
ATOM 2349 O O . TRP B 1 92 ? -28.858 34.948 26.432 1.00 16.54 92 TRP B O 1
ATOM 2360 N N . ALA B 1 93 ? -31.004 34.421 26.018 1.00 14.89 93 ALA B N 1
ATOM 2361 C CA . ALA B 1 93 ? -30.624 33.474 24.979 1.00 15.60 93 ALA B CA 1
ATOM 2362 C C . ALA B 1 93 ? -29.855 34.203 23.871 1.00 23.85 93 ALA B C 1
ATOM 2363 O O . ALA B 1 93 ? -28.871 33.687 23.347 1.00 22.04 93 ALA B O 1
ATOM 2365 N N . ASN B 1 94 ? -30.304 35.411 23.528 1.00 18.28 94 ASN B N 1
ATOM 2366 C CA . ASN B 1 94 ? -29.637 36.226 22.516 1.00 24.36 94 ASN B CA 1
ATOM 2367 C C . ASN B 1 94 ? -28.229 36.559 22.970 1.00 20.51 94 ASN B C 1
ATOM 2368 O O . ASN B 1 94 ? -27.280 36.548 22.194 1.00 22.97 94 ASN B O 1
ATOM 2373 N N . GLY B 1 95 ? -28.099 36.863 24.253 1.00 17.33 95 GLY B N 1
ATOM 2374 C CA . GLY B 1 95 ? -26.802 37.154 24.828 1.00 21.58 95 GLY B CA 1
ATOM 2375 C C . GLY B 1 95 ? -25.887 35.941 24.772 1.00 23.59 95 GLY B C 1
ATOM 2376 O O . GLY B 1 95 ? -24.706 36.066 24.461 1.00 25.56 95 GLY B O 1
ATOM 2377 N N . PHE B 1 96 ? -26.434 34.768 25.075 1.00 17.28 96 PHE B N 1
ATOM 2378 C CA . PHE B 1 96 ? -25.681 33.534 24.939 1.00 18.62 96 PHE B CA 1
ATOM 2379 C C . PHE B 1 96 ? -25.175 33.342 23.509 1.00 22.21 96 PHE B C 1
ATOM 2380 O O . PHE B 1 96 ? -23.983 33.117 23.296 1.00 20.92 96 PHE B O 1
ATOM 2388 N N . LEU B 1 97 ? -26.075 33.444 22.535 1.00 25.07 97 LEU B N 1
ATOM 2389 C CA . LEU B 1 97 ? -25.710 33.165 21.148 1.00 29.43 97 LEU B CA 1
ATOM 2390 C C . LEU B 1 97 ? -24.719 34.187 20.587 1.00 35.97 97 LEU B C 1
ATOM 2391 O O . LEU B 1 97 ? -23.888 33.852 19.745 1.00 36.15 97 LEU B O 1
ATOM 2396 N N . SER B 1 98 ? -24.803 35.425 21.064 1.00 36.61 98 SER B N 1
ATOM 2397 C CA . SER B 1 98 ? -23.920 36.496 20.604 1.00 32.24 98 SER B CA 1
ATOM 2398 C C . SER B 1 98 ? -22.499 36.376 21.144 1.00 33.46 98 SER B C 1
ATOM 2399 O O . SER B 1 98 ? -21.535 36.664 20.439 1.00 42.34 98 SER B O 1
ATOM 2402 N N . HIS B 1 99 ? -22.376 35.976 22.403 1.00 35.49 99 HIS B N 1
ATOM 2403 C CA . HIS B 1 99 ? -21.083 35.877 23.063 1.00 38.59 99 HIS B CA 1
ATOM 2404 C C . HIS B 1 99 ? -20.394 34.532 22.809 1.00 37.88 99 HIS B C 1
ATOM 2405 O O . HIS B 1 99 ? -19.307 34.287 23.326 1.00 36.75 99 HIS B O 1
ATOM 2412 N N . LEU B 1 100 ? -21.028 33.670 22.020 1.00 33.01 100 LEU B N 1
ATOM 2413 C CA . LEU B 1 100 ? -20.514 32.316 21.799 1.00 38.56 100 LEU B CA 1
ATOM 2414 C C . LEU B 1 100 ? -19.175 32.308 21.058 1.00 37.27 100 LEU B C 1
ATOM 2415 O O . LEU B 1 100 ? -19.065 32.812 19.941 1.00 38.66 100 LEU B O 1
ATOM 2420 N N . ASP B 1 101 ? -18.162 31.725 21.695 1.00 38.27 101 ASP B N 1
ATOM 2421 C CA . ASP B 1 101 ? -16.816 31.646 21.137 1.00 35.06 101 ASP B CA 1
ATOM 2422 C C . ASP B 1 101 ? -16.338 30.211 21.303 1.00 24.51 101 ASP B C 1
ATOM 2423 O O . ASP B 1 101 ? -15.880 29.824 22.373 1.00 27.75 101 ASP B O 1
ATOM 2428 N N . ILE B 1 102 ? -16.466 29.425 20.247 1.00 25.27 102 ILE B N 1
ATOM 2429 C CA . ILE B 1 102 ? -16.183 27.999 20.334 1.00 28.63 102 ILE B CA 1
ATOM 2430 C C . ILE B 1 102 ? -14.712 27.701 20.682 1.00 25.51 102 ILE B C 1
ATOM 2431 O O . ILE B 1 102 ? -14.416 26.766 21.426 1.00 20.71 102 ILE B O 1
ATOM 2436 N N . VAL B 1 103 ? -13.791 28.507 20.169 1.00 21.09 103 VAL B N 1
ATOM 2437 C CA . VAL B 1 103 ? -12.388 28.241 20.422 1.00 20.09 103 VAL B CA 1
ATOM 2438 C C . VAL B 1 103 ? -12.045 28.413 21.900 1.00 22.37 103 VAL B C 1
ATOM 2439 O O . VAL B 1 103 ? -11.334 27.591 22.471 1.00 20.95 103 VAL B O 1
ATOM 2443 N N . SER B 1 104 ? -12.528 29.479 22.533 1.00 23.97 104 SER B N 1
ATOM 2444 C CA . SER B 1 104 ? -12.228 29.660 23.953 1.00 27.14 104 SER B CA 1
ATOM 2445 C C . SER B 1 104 ? -12.955 28.601 24.808 1.00 21.18 104 SER B C 1
ATOM 2446 O O . SER B 1 104 ? -12.417 28.131 25.800 1.00 21.90 104 SER B O 1
ATOM 2449 N N . THR B 1 105 ? -14.166 28.224 24.407 1.00 20.74 105 THR B N 1
ATOM 2450 C CA . THR B 1 105 ? -14.904 27.158 25.086 1.00 26.48 105 THR B CA 1
ATOM 2451 C C . THR B 1 105 ? -14.125 25.837 25.022 1.00 24.90 105 THR B C 1
ATOM 2452 O O . THR B 1 105 ? -13.961 25.138 26.019 1.00 21.18 105 THR B O 1
ATOM 2456 N N . PHE B 1 106 ? -13.645 25.520 23.829 1.00 17.82 106 PHE B N 1
ATOM 2457 C CA . PHE B 1 106 ? -12.776 24.362 23.583 1.00 17.53 106 PHE B CA 1
ATOM 2458 C C . PHE B 1 106 ? -11.535 24.399 24.489 1.00 21.11 106 PHE B C 1
ATOM 2459 O O . PHE B 1 106 ? -11.262 23.441 25.198 1.00 17.06 106 PHE B O 1
ATOM 2467 N N . ASN B 1 107 ? -10.803 25.513 24.489 1.00 16.99 107 ASN B N 1
ATOM 2468 C CA . ASN B 1 107 ? -9.566 25.609 25.270 1.00 21.65 107 ASN B CA 1
ATOM 2469 C C . ASN B 1 107 ? -9.817 25.308 26.737 1.00 27.31 107 ASN B C 1
ATOM 2470 O O . ASN B 1 107 ? -9.086 24.533 27.359 1.00 27.37 107 ASN B O 1
ATOM 2475 N N . ASP B 1 108 ? -10.851 25.938 27.288 1.00 21.41 108 ASP B N 1
ATOM 2476 C CA . ASP B 1 108 ? -11.198 25.778 28.698 1.00 29.84 108 ASP B CA 1
ATOM 2477 C C . ASP B 1 108 ? -11.658 24.362 29.050 1.00 24.90 108 ASP B C 1
ATOM 2478 O O . ASP B 1 108 ? -11.372 23.839 30.134 1.00 25.21 108 ASP B O 1
ATOM 2483 N N . HIS B 1 109 ? -12.366 23.744 28.124 1.00 22.65 109 HIS B N 1
ATOM 2484 C CA . HIS B 1 109 ? -12.798 22.372 28.299 1.00 20.30 109 HIS B CA 1
ATOM 2485 C C . HIS B 1 109 ? -11.587 21.453 28.425 1.00 24.47 109 HIS B C 1
ATOM 2486 O O . HIS B 1 109 ? -11.573 20.545 29.254 1.00 26.25 109 HIS B O 1
ATOM 2493 N N . LEU B 1 110 ? -10.564 21.689 27.606 1.00 20.29 110 LEU B N 1
ATOM 2494 C CA . LEU B 1 110 ? -9.363 20.859 27.667 1.00 28.70 110 LEU B CA 1
ATOM 2495 C C . LEU B 1 110 ? -8.593 21.054 28.972 1.00 28.87 110 LEU B C 1
ATOM 2496 O O . LEU B 1 110 ? -7.964 20.123 29.481 1.00 35.88 110 LEU B O 1
ATOM 2501 N N . ALA B 1 111 ? -8.650 22.265 29.508 1.00 25.22 111 ALA B N 1
ATOM 2502 C CA . ALA B 1 111 ? -7.934 22.586 30.737 1.00 36.44 111 ALA B CA 1
ATOM 2503 C C . ALA B 1 111 ? -8.364 21.738 31.938 1.00 44.80 111 ALA B C 1
ATOM 2504 O O . ALA B 1 111 ? -7.700 21.747 32.970 1.00 49.29 111 ALA B O 1
ATOM 2506 N N . GLN B 1 112 ? -9.469 21.012 31.819 1.00 41.36 112 GLN B N 1
ATOM 2507 C CA . GLN B 1 112 ? -9.959 20.233 32.956 1.00 42.65 112 GLN B CA 1
ATOM 2508 C C . GLN B 1 112 ? -10.099 18.748 32.639 1.00 45.56 112 GLN B C 1
ATOM 2509 O O . GLN B 1 112 ? -10.607 17.974 33.451 1.00 52.93 112 GLN B O 1
ATOM 2515 N N . ARG B 1 113 ? -9.650 18.359 31.451 1.00 37.56 113 ARG B N 1
ATOM 2516 C CA . ARG B 1 113 ? -9.643 16.961 31.048 1.00 41.56 113 ARG B CA 1
ATOM 2517 C C . ARG B 1 113 ? -8.208 16.477 30.944 1.00 41.78 113 ARG B C 1
ATOM 2518 O O . ARG B 1 113 ? -7.676 16.313 29.845 1.00 39.34 113 ARG B O 1
ATOM 2526 N N . HIS B 1 114 ? -7.578 16.261 32.090 1.00 36.23 114 HIS B N 1
ATOM 2527 C CA . HIS B 1 114 ? -6.188 15.826 32.107 1.00 37.54 114 HIS B CA 1
ATOM 2528 C C . HIS B 1 114 ? -5.997 14.476 31.412 1.00 30.89 114 HIS B C 1
ATOM 2529 O O . HIS B 1 114 ? -4.874 14.086 31.111 1.00 31.99 114 HIS B O 1
ATOM 2536 N N . ASP B 1 115 ? -7.097 13.774 31.158 1.00 28.97 115 ASP B N 1
ATOM 2537 C CA . ASP B 1 115 ? -7.055 12.513 30.420 1.00 37.83 115 ASP B CA 1
ATOM 2538 C C . ASP B 1 115 ? -6.422 12.706 29.043 1.00 33.89 115 ASP B C 1
ATOM 2539 O O . ASP B 1 115 ? -5.752 11.813 28.519 1.00 35.46 115 ASP B O 1
ATOM 2544 N N . LEU B 1 116 ? -6.663 13.869 28.449 1.00 25.91 116 LEU B N 1
ATOM 2545 C CA . LEU B 1 116 ? -6.195 14.152 27.099 1.00 23.75 116 LEU B CA 1
ATOM 2546 C C . LEU B 1 116 ? -4.847 14.892 27.059 1.00 20.23 116 LEU B C 1
ATOM 2547 O O . LEU B 1 116 ? -4.363 15.247 25.980 1.00 24.82 116 LEU B O 1
ATOM 2552 N N . ASP B 1 117 ? -4.255 15.130 28.224 1.00 24.33 117 ASP B N 1
ATOM 2553 C CA . ASP B 1 117 ? -2.974 15.835 28.302 1.00 21.09 117 ASP B CA 1
ATOM 2554 C C . ASP B 1 117 ? -1.887 15.266 27.391 1.00 25.37 117 ASP B C 1
ATOM 2555 O O . ASP B 1 117 ? -1.078 16.026 26.854 1.00 24.70 117 ASP B O 1
ATOM 2560 N N . PRO B 1 118 ? -1.850 13.933 27.220 1.00 24.30 118 PRO B N 1
ATOM 2561 C CA . PRO B 1 118 ? -0.775 13.338 26.415 1.00 32.12 118 PRO B CA 1
ATOM 2562 C C . PRO B 1 118 ? -0.920 13.599 24.916 1.00 28.30 118 PRO B C 1
ATOM 2563 O O . PRO B 1 118 ? 0.026 13.333 24.176 1.00 24.62 118 PRO B O 1
ATOM 2567 N N . TYR B 1 119 ? -2.070 14.100 24.469 1.00 22.58 119 TYR B N 1
ATOM 2568 C CA . TYR B 1 119 ? -2.313 14.198 23.026 1.00 21.09 119 TYR B CA 1
ATOM 2569 C C . TYR B 1 119 ? -2.432 15.611 22.494 1.00 20.32 119 TYR B C 1
ATOM 2570 O O . TYR B 1 119 ? -2.894 16.526 23.185 1.00 17.14 119 TYR B O 1
ATOM 2579 N N . THR B 1 120 ? -2.053 15.765 21.231 1.00 17.76 120 THR B N 1
ATOM 2580 C CA . THR B 1 120 ? -2.323 16.998 20.511 1.00 17.48 120 THR B CA 1
ATOM 2581 C C . THR B 1 120 ? -3.798 16.995 20.133 1.00 12.91 120 THR B C 1
ATOM 2582 O O . THR B 1 120 ? -4.298 1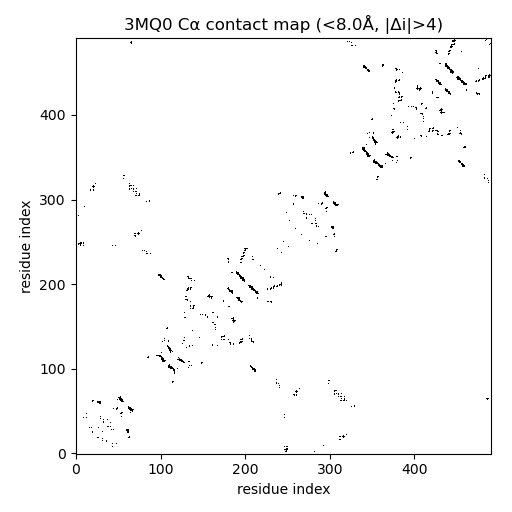6.014 19.602 1.00 17.67 120 THR B O 1
ATOM 2586 N N . VAL B 1 121 ? -4.496 18.093 20.408 1.00 13.11 121 VAL B N 1
ATOM 2587 C CA . VAL B 1 121 ? -5.933 18.150 20.147 1.00 11.98 121 VAL B CA 1
ATOM 2588 C C . VAL B 1 121 ? -6.226 19.290 19.197 1.00 14.66 121 VAL B C 1
ATOM 2589 O O . VAL B 1 121 ? -5.730 20.405 19.399 1.00 17.92 121 VAL B O 1
ATOM 2593 N N . THR B 1 122 ? -7.015 19.020 18.160 1.00 12.56 122 THR B N 1
ATOM 2594 C CA . THR B 1 122 ? -7.338 20.047 17.173 1.00 13.35 122 THR B CA 1
ATOM 2595 C C . THR B 1 122 ? -8.834 20.273 17.121 1.00 12.22 122 THR B C 1
ATOM 2596 O O . THR B 1 122 ? -9.617 19.403 17.489 1.00 12.42 122 THR B O 1
ATOM 2600 N N . LEU B 1 123 ? -9.214 21.459 16.667 1.00 11.87 123 LEU B N 1
ATOM 2601 C CA . LEU B 1 123 ? -10.611 21.836 16.497 1.00 10.94 123 LEU B CA 1
ATOM 2602 C C . LEU B 1 123 ? -10.719 22.398 15.092 1.00 12.25 123 LEU B C 1
ATOM 2603 O O . LEU B 1 123 ? -9.949 23.289 14.721 1.00 12.02 123 LEU B O 1
ATOM 2608 N N . THR B 1 124 ? -11.674 21.891 14.318 1.00 10.51 124 THR B N 1
ATOM 2609 C CA . THR B 1 124 ? -11.801 22.292 12.926 1.00 10.89 124 THR B CA 1
ATOM 2610 C C . THR B 1 124 ? -13.232 22.594 12.547 1.00 14.02 124 THR B C 1
ATOM 2611 O O . THR B 1 124 ? -14.168 22.186 13.234 1.00 15.65 124 THR B O 1
ATOM 2615 N N . VAL B 1 125 ? -13.396 23.303 11.437 1.00 12.94 125 VAL B N 1
ATOM 2616 C CA . VAL B 1 125 ? -14.709 23.444 10.808 1.00 12.25 125 VAL B CA 1
ATOM 2617 C C . VAL B 1 125 ? -14.576 22.987 9.383 1.00 15.15 125 VAL B C 1
ATOM 2618 O O . VAL B 1 125 ? -13.481 23.035 8.844 1.00 17.03 125 VAL B O 1
ATOM 2622 N N . ARG B 1 126 ? -15.674 22.523 8.778 1.00 17.09 126 ARG B N 1
ATOM 2623 C CA . ARG B 1 126 ? -15.655 22.136 7.362 1.00 19.99 126 ARG B CA 1
ATOM 2624 C C . ARG B 1 126 ? -16.084 23.289 6.462 1.00 21.34 126 ARG B C 1
ATOM 2625 O O . ARG B 1 126 ? -17.098 23.940 6.712 1.00 23.07 126 ARG B O 1
ATOM 2633 N N . GLU B 1 127 ? -15.298 23.553 5.421 1.00 14.96 127 GLU B N 1
ATOM 2634 C CA . GLU B 1 127 ? -15.735 24.447 4.357 1.00 16.78 127 GLU B CA 1
ATOM 2635 C C . GLU B 1 127 ? -15.607 23.713 3.035 1.00 21.13 127 GLU B C 1
ATOM 2636 O O . GLU B 1 127 ? -14.499 23.504 2.530 1.00 24.08 127 GLU B O 1
ATOM 2642 N N . GLY B 1 128 ? -16.742 23.294 2.485 1.00 28.10 128 GLY B N 1
ATOM 2643 C CA . GLY B 1 128 ? -16.736 22.522 1.258 1.00 27.95 128 GLY B CA 1
ATOM 2644 C C . GLY B 1 128 ? -16.033 21.197 1.478 1.00 22.49 128 GLY B C 1
ATOM 2645 O O . GLY B 1 128 ? -16.382 20.455 2.388 1.00 21.09 128 GLY B O 1
ATOM 2646 N N . GLY B 1 129 ? -15.027 20.907 0.655 1.00 23.21 129 GLY B N 1
ATOM 2647 C CA . GLY B 1 129 ? -14.309 19.650 0.764 1.00 22.14 129 GLY B CA 1
ATOM 2648 C C . GLY B 1 129 ? -13.068 19.699 1.638 1.00 22.52 129 GLY B C 1
ATOM 2649 O O . GLY B 1 129 ? -12.277 18.748 1.631 1.00 19.60 129 GLY B O 1
ATOM 2650 N N . GLU B 1 130 ? -12.888 20.796 2.379 1.00 15.19 130 GLU B N 1
ATOM 2651 C CA . GLU B 1 130 ? -11.719 20.975 3.258 1.00 15.72 130 GLU B CA 1
ATOM 2652 C C . GLU B 1 130 ? -12.120 21.137 4.720 1.00 17.70 130 GLU B C 1
ATOM 2653 O O . GLU B 1 130 ? -13.254 21.542 5.007 1.00 22.88 130 GLU B O 1
ATOM 2659 N N . VAL B 1 131 ? -11.205 20.829 5.647 1.00 13.76 131 VAL B N 1
ATOM 2660 C CA . VAL B 1 131 ? -11.378 21.270 7.025 1.00 17.41 131 VAL B CA 1
ATOM 2661 C C . VAL B 1 131 ? -10.402 22.420 7.267 1.00 17.66 131 VAL B C 1
ATOM 2662 O O . VAL B 1 131 ? -9.349 22.467 6.649 1.00 16.23 131 VAL B O 1
ATOM 2666 N N . VAL B 1 132 ? -10.782 23.348 8.139 1.00 12.67 132 VAL B N 1
ATOM 2667 C CA . VAL B 1 132 ? -9.949 24.498 8.488 1.00 15.07 132 VAL B CA 1
ATOM 2668 C C . VAL B 1 132 ? -9.690 24.450 9.984 1.00 16.74 132 VAL B C 1
ATOM 2669 O O . VAL B 1 132 ? -10.632 24.282 10.768 1.00 15.59 132 VAL B O 1
ATOM 2673 N N . TYR B 1 133 ? -8.422 24.535 10.375 1.00 13.14 133 TYR B N 1
ATOM 2674 C CA . TYR B 1 133 ? -8.028 24.444 11.781 1.00 18.18 133 TYR B CA 1
ATOM 2675 C C . TYR B 1 133 ? -8.284 25.757 12.494 1.00 18.71 133 TYR B C 1
ATOM 2676 O O . TYR B 1 133 ? -7.733 26.782 12.117 1.00 20.71 133 TYR B O 1
ATOM 2685 N N . ILE B 1 134 ? -9.154 25.736 13.498 1.00 13.34 134 ILE B N 1
ATOM 2686 C CA . ILE B 1 134 ? -9.448 26.958 14.237 1.00 12.63 134 ILE B CA 1
ATOM 2687 C C . ILE B 1 134 ? -8.951 26.934 15.673 1.00 15.34 134 ILE B C 1
ATOM 2688 O O . ILE B 1 134 ? -8.937 27.968 16.349 1.00 16.31 134 ILE B O 1
ATOM 2693 N N . GLY B 1 135 ? -8.561 25.760 16.146 1.00 15.03 135 GLY B N 1
ATOM 2694 C CA . GLY B 1 135 ? -7.985 25.631 17.478 1.00 16.70 135 GLY B CA 1
ATOM 2695 C C . GLY B 1 135 ? -7.011 24.475 17.532 1.00 15.22 135 GLY B C 1
ATOM 2696 O O . GLY B 1 135 ? -7.147 23.513 16.779 1.00 15.06 135 GLY B O 1
ATOM 2697 N N . CYS B 1 136 ? -6.004 24.583 18.395 1.00 14.45 136 CYS B N 1
ATOM 2698 C CA . CYS B 1 136 ? -5.023 23.515 18.523 1.00 19.24 136 CYS B CA 1
ATOM 2699 C C . CYS B 1 136 ? -4.344 23.574 19.879 1.00 31.44 136 CYS B C 1
ATOM 2700 O O . CYS B 1 136 ? -3.776 24.606 20.243 1.00 30.73 136 CYS B O 1
ATOM 2703 N N . ARG B 1 137 ? -4.401 22.471 20.626 1.00 20.32 137 ARG B N 1
ATOM 2704 C CA . ARG B 1 137 ? -3.663 22.371 21.883 1.00 21.60 137 ARG B CA 1
ATOM 2705 C C . ARG B 1 137 ? -2.549 21.338 21.722 1.00 21.88 137 ARG B C 1
ATOM 2706 O O . ARG B 1 137 ? -2.812 20.149 21.562 1.00 16.17 137 ARG B O 1
ATOM 2714 N N . ASN B 1 138 ? -1.299 21.809 21.718 1.00 29.73 138 ASN B N 1
ATOM 2715 C CA . ASN B 1 138 ? -0.147 20.953 21.436 1.00 23.81 138 ASN B CA 1
ATOM 2716 C C . ASN B 1 138 ? 0.221 20.027 22.579 1.00 23.85 138 ASN B C 1
ATOM 2717 O O . ASN B 1 138 ? -0.175 20.255 23.716 1.00 30.73 138 ASN B O 1
ATOM 2722 N N . SER B 1 139 ? 0.999 18.992 22.270 1.00 30.58 139 SER B N 1
ATOM 2723 C CA . SER B 1 139 ? 1.451 18.023 23.272 1.00 30.63 139 SER B CA 1
ATOM 2724 C C . SER B 1 139 ? 2.850 17.526 22.964 1.00 30.48 139 SER B C 1
ATOM 2725 O O . SER B 1 139 ? 3.525 18.054 22.074 1.00 32.99 139 SER B O 1
ATOM 2728 N N . ALA B 1 140 ? 3.276 16.502 23.711 1.00 28.76 140 ALA B N 1
ATOM 2729 C CA . ALA B 1 140 ? 4.592 15.887 23.543 1.00 33.07 140 ALA B CA 1
ATOM 2730 C C . ALA B 1 140 ? 4.644 14.857 22.411 1.00 34.61 140 ALA B C 1
ATOM 2731 O O . ALA B 1 140 ? 5.710 14.321 22.097 1.00 40.87 140 ALA B O 1
ATOM 2733 N N . GLN B 1 141 ? 3.499 14.574 21.808 1.00 30.69 141 GLN B N 1
ATOM 2734 C CA . GLN B 1 141 ? 3.467 13.669 20.671 1.00 36.94 141 GLN B CA 1
ATOM 2735 C C . GLN B 1 141 ? 4.357 14.233 19.555 1.00 46.89 141 GLN B C 1
ATOM 2736 O O . GLN B 1 141 ? 4.197 15.385 19.150 1.00 49.88 141 GLN B O 1
ATOM 2742 N N . PRO B 1 142 ? 5.317 13.429 19.067 1.00 50.61 142 PRO B N 1
ATOM 2743 C CA . PRO B 1 142 ? 6.153 13.886 17.950 1.00 59.90 142 PRO B CA 1
ATOM 2744 C C . PRO B 1 142 ? 5.297 14.351 16.769 1.00 65.95 142 PRO B C 1
ATOM 2745 O O . PRO B 1 142 ? 5.773 14.383 15.635 1.00 70.26 142 PRO B O 1
ATOM 2749 N N . HIS B 1 145 ? -0.289 18.086 10.331 1.00 51.96 145 HIS B N 1
ATOM 2750 C CA . HIS B 1 145 ? 1.134 18.074 10.164 1.00 64.20 145 HIS B CA 1
ATOM 2751 C C . HIS B 1 145 ? 1.961 18.068 11.424 1.00 60.92 145 HIS B C 1
ATOM 2752 O O . HIS B 1 145 ? 2.358 17.054 11.872 1.00 67.51 145 HIS B O 1
ATOM 2754 N N . THR B 1 146 ? 2.443 19.218 11.812 1.00 46.97 146 THR B N 1
ATOM 2755 C CA . THR B 1 146 ? 1.892 20.088 12.729 1.00 47.32 146 THR B CA 1
ATOM 2756 C C . THR B 1 146 ? 0.687 20.784 12.096 1.00 54.86 146 THR B C 1
ATOM 2757 O O . THR B 1 146 ? 0.539 20.992 10.873 1.00 70.05 146 THR B O 1
ATOM 2761 N N . PHE B 1 147 ? -0.178 21.104 13.013 1.00 30.36 147 PHE B N 1
ATOM 2762 C CA . PHE B 1 147 ? -1.358 21.807 12.761 1.00 24.78 147 PHE B CA 1
ATOM 2763 C C . PHE B 1 147 ? -1.062 23.248 13.127 1.00 29.78 147 PHE B C 1
ATOM 2764 O O . PHE B 1 147 ? -0.404 23.507 14.092 1.00 32.34 147 PHE B O 1
ATOM 2772 N N . ARG B 1 148 ? -1.551 24.148 12.307 1.00 21.93 148 ARG B N 1
ATOM 2773 C CA . ARG B 1 148 ? -1.421 25.592 12.485 1.00 21.40 148 ARG B CA 1
ATOM 2774 C C . ARG B 1 148 ? -2.791 26.214 12.289 1.00 25.52 148 ARG B C 1
ATOM 2775 O O . ARG B 1 148 ? -3.525 25.795 11.400 1.00 19.53 148 ARG B O 1
ATOM 2783 N N . ILE B 1 149 ? -3.125 27.234 13.078 1.00 18.26 149 ILE B N 1
ATOM 2784 C CA . ILE B 1 149 ? -4.432 27.882 12.936 1.00 19.66 149 ILE B CA 1
ATOM 2785 C C . ILE B 1 149 ? -4.553 28.451 11.517 1.00 20.86 149 ILE B C 1
ATOM 2786 O O . ILE B 1 149 ? -3.598 29.035 10.993 1.00 22.71 149 ILE B O 1
ATOM 2791 N N . GLY B 1 150 ? -5.705 28.246 10.880 1.00 20.18 150 GLY B N 1
ATOM 2792 C CA . GLY B 1 150 ? -5.929 28.736 9.526 1.00 17.73 150 GLY B CA 1
ATOM 2793 C C . GLY B 1 150 ? -5.545 27.769 8.411 1.00 19.12 150 GLY B C 1
ATOM 2794 O O . GLY B 1 150 ? -5.909 27.955 7.251 1.00 30.35 150 GLY B O 1
ATOM 2795 N N . MET B 1 151 ? -4.782 26.746 8.762 1.00 23.27 151 MET B N 1
ATOM 2796 C CA . MET B 1 151 ? -4.357 25.707 7.826 1.00 19.67 151 MET B CA 1
ATOM 2797 C C . MET B 1 151 ? -5.558 24.922 7.281 1.00 18.31 151 MET B C 1
ATOM 2798 O O . MET B 1 151 ? -6.578 24.821 7.957 1.00 19.47 151 MET B O 1
ATOM 2803 N N . ARG B 1 152 ? -5.446 24.430 6.039 1.00 17.70 152 ARG B N 1
ATOM 2804 C CA . ARG B 1 152 ? -6.493 23.610 5.399 1.00 20.61 152 ARG B CA 1
ATOM 2805 C C . ARG B 1 152 ? -5.985 22.239 5.000 1.00 20.35 152 ARG B C 1
ATOM 2806 O O . ARG B 1 152 ? -4.853 22.103 4.548 1.00 22.24 152 ARG B O 1
ATOM 2814 N N . LEU B 1 153 ? -6.840 21.229 5.145 1.00 17.66 153 LEU B N 1
ATOM 2815 C CA . LEU B 1 153 ? -6.558 19.879 4.664 1.00 20.00 153 LEU B CA 1
ATOM 2816 C C . LEU B 1 153 ? -7.819 19.291 4.019 1.00 18.96 153 LEU B C 1
ATOM 2817 O O . LEU B 1 153 ? -8.926 19.725 4.325 1.00 18.23 153 LEU B O 1
ATOM 2822 N N . PRO B 1 154 ? -7.661 18.289 3.134 1.00 20.01 154 PRO B N 1
ATOM 2823 C CA . PRO B 1 154 ? -8.834 17.622 2.542 1.00 18.62 154 PRO B CA 1
ATOM 2824 C C . PRO B 1 154 ? -9.673 16.913 3.588 1.00 19.40 154 PRO B C 1
ATOM 2825 O O . PRO B 1 154 ? -9.164 16.074 4.334 1.00 21.08 154 PRO B O 1
ATOM 2829 N N . ALA B 1 155 ? -10.954 17.248 3.639 1.00 15.80 155 ALA B N 1
ATOM 2830 C CA . ALA B 1 155 ? -11.873 16.633 4.590 1.00 17.24 155 ALA B CA 1
ATOM 2831 C C . ALA B 1 155 ? -11.898 15.101 4.539 1.00 21.01 155 ALA B C 1
ATOM 2832 O O . ALA B 1 155 ? -12.053 14.456 5.573 1.00 18.01 155 ALA B O 1
ATOM 2834 N N . PRO B 1 156 ? -11.764 14.503 3.341 1.00 14.87 156 PRO B N 1
ATOM 2835 C CA . PRO B 1 156 ? -11.896 13.036 3.339 1.00 12.48 156 PRO B CA 1
ATOM 2836 C C . PRO B 1 156 ? -10.769 12.310 4.063 1.00 18.25 156 PRO B C 1
ATOM 2837 O O . PRO B 1 156 ? -10.969 11.159 4.442 1.00 19.84 156 PRO B O 1
ATOM 2841 N N . PHE B 1 157 ? -9.620 12.960 4.238 1.00 13.60 157 PHE B N 1
ATOM 2842 C CA . PHE B 1 157 ? -8.456 12.305 4.830 1.00 20.31 157 PHE B CA 1
ATOM 2843 C C . PHE B 1 157 ? -8.306 12.496 6.360 1.00 25.30 157 PHE B C 1
ATOM 2844 O O . PHE B 1 157 ? -7.646 11.697 7.023 1.00 25.82 157 PHE B O 1
ATOM 2852 N N . THR B 1 158 ? -8.891 13.546 6.923 1.00 15.91 158 THR B N 1
ATOM 2853 C CA . THR B 1 158 ? -8.662 13.846 8.343 1.00 13.86 158 THR B CA 1
ATOM 2854 C C . THR B 1 158 ? -9.724 13.201 9.232 1.00 8.86 158 THR B C 1
ATOM 2855 O O . THR B 1 158 ? -10.813 12.878 8.761 1.00 12.13 158 THR B O 1
ATOM 2859 N N . ALA B 1 159 ? -9.434 13.033 10.525 1.00 10.22 159 ALA B N 1
ATOM 2860 C CA . ALA B 1 159 ? -10.434 12.451 11.420 1.00 10.95 159 ALA B CA 1
ATOM 2861 C C . ALA B 1 159 ? -11.623 13.399 11.587 1.00 12.00 159 ALA B C 1
ATOM 2862 O O . ALA B 1 159 ? -12.764 12.966 11.514 1.00 10.60 159 ALA B O 1
ATOM 2864 N N . THR B 1 160 ? -11.368 14.693 11.799 1.00 10.48 160 THR B N 1
ATOM 2865 C CA . THR B 1 160 ? -12.499 15.628 11.892 1.00 9.38 160 THR B CA 1
ATOM 2866 C C . THR B 1 160 ? -13.273 15.702 10.592 1.00 12.99 160 THR B C 1
ATOM 2867 O O . THR B 1 160 ? -14.494 15.846 10.618 1.00 15.20 160 THR B O 1
ATOM 2871 N N . GLY B 1 161 ? -12.551 15.624 9.470 1.00 10.10 161 GLY B N 1
ATOM 2872 C CA . GLY B 1 161 ? -13.158 15.656 8.147 1.00 10.03 161 GLY B CA 1
ATOM 2873 C C . GLY B 1 161 ? -14.125 14.495 7.944 1.00 14.81 161 GLY B C 1
ATOM 2874 O O . GLY B 1 161 ? -15.246 14.691 7.505 1.00 13.72 161 GLY B O 1
ATOM 2875 N N . LYS B 1 162 ? -13.693 13.280 8.270 1.00 12.00 162 LYS B N 1
ATOM 2876 C CA . LYS B 1 162 ? -14.579 12.116 8.183 1.00 9.94 162 LYS B CA 1
ATOM 2877 C C . LYS B 1 162 ? -15.824 12.267 9.058 1.00 11.95 162 LYS B C 1
ATOM 2878 O O . LYS B 1 162 ? -16.934 11.959 8.631 1.00 12.96 162 LYS B O 1
ATOM 2884 N N . ILE B 1 163 ? -15.651 12.716 10.295 1.00 11.71 163 ILE B N 1
ATOM 2885 C CA . ILE B 1 163 ? -16.818 12.841 11.159 1.00 16.53 163 ILE B CA 1
ATOM 2886 C C . ILE B 1 163 ? -17.779 13.918 10.625 1.00 11.67 163 ILE B C 1
ATOM 2887 O O . ILE B 1 163 ? -18.989 13.702 10.614 1.00 18.72 163 ILE B O 1
ATOM 2892 N N . LEU B 1 164 ? -17.253 15.045 10.168 1.00 13.93 164 LEU B N 1
ATOM 2893 C CA . LEU B 1 164 ? -18.113 16.095 9.617 1.00 12.09 164 LEU B CA 1
ATOM 2894 C C . LEU B 1 164 ? -18.782 15.664 8.305 1.00 20.48 164 LEU B C 1
ATOM 2895 O O . LEU B 1 164 ? -19.948 15.976 8.066 1.00 20.99 164 LEU B O 1
ATOM 2900 N N . LEU B 1 165 ? -18.064 14.923 7.470 1.00 14.14 165 LEU B N 1
ATOM 2901 C CA . LEU B 1 165 ? -18.644 14.415 6.221 1.00 12.76 165 LEU B CA 1
ATOM 2902 C C . LEU B 1 165 ? -19.678 13.313 6.479 1.00 15.18 165 LEU B C 1
ATOM 2903 O O . LEU B 1 165 ? -20.541 13.048 5.638 1.00 15.95 165 LEU B O 1
ATOM 2908 N N . SER B 1 166 ? -19.601 12.663 7.636 1.00 17.85 166 SER B N 1
ATOM 2909 C CA . SER B 1 166 ? -20.509 11.555 7.903 1.00 19.62 166 SER B CA 1
ATOM 2910 C C . SER B 1 166 ? -21.950 12.041 8.093 1.00 18.91 166 SER B C 1
ATOM 2911 O O . SER B 1 166 ? -22.873 11.244 8.062 1.00 19.66 166 SER B O 1
ATOM 2914 N N . ASP B 1 167 ? -22.164 13.320 8.249 1.00 17.16 167 ASP B N 1
ATOM 2915 C CA . ASP B 1 167 ? -23.515 13.780 8.320 1.00 25.69 167 ASP B CA 1
ATOM 2916 C C . ASP B 1 167 ? -24.120 14.127 6.985 1.00 26.50 167 ASP B C 1
ATOM 2917 O O . ASP B 1 167 ? -25.228 14.488 6.943 1.00 33.43 167 ASP B O 1
ATOM 2922 N N . LEU B 1 168 ? -23.348 14.046 5.924 1.00 20.99 168 LEU B N 1
ATOM 2923 C CA . LEU B 1 168 ? -23.842 14.294 4.569 1.00 17.79 168 LEU B CA 1
ATOM 2924 C C . LEU B 1 168 ? -24.431 13.037 3.932 1.00 26.23 168 LEU B C 1
ATOM 2925 O O . LEU B 1 168 ? -23.961 11.924 4.183 1.00 24.82 168 LEU B O 1
ATOM 2930 N N . GLY B 1 169 ? -25.455 13.221 3.105 1.00 22.14 169 GLY B N 1
ATOM 2931 C CA . GLY B 1 169 ? -26.056 12.108 2.383 1.00 24.49 169 GLY B CA 1
ATOM 2932 C C . GLY B 1 169 ? -25.255 11.784 1.132 1.00 20.20 169 GLY B C 1
ATOM 2933 O O . GLY B 1 169 ? -24.305 12.502 0.807 1.00 17.20 169 GLY B O 1
ATOM 2934 N N . PRO B 1 170 ? -25.637 10.709 0.418 1.00 21.62 170 PRO B N 1
ATOM 2935 C CA . PRO B 1 170 ? -24.901 10.259 -0.775 1.00 21.64 170 PRO B CA 1
ATOM 2936 C C . PRO B 1 170 ? -24.895 11.307 -1.886 1.00 23.33 170 PRO B C 1
ATOM 2937 O O . PRO B 1 170 ? -23.892 11.432 -2.597 1.00 18.74 170 PRO B O 1
ATOM 2941 N N . GLY B 1 171 ? -25.993 12.044 -2.033 1.00 20.21 171 GLY B N 1
ATOM 2942 C CA . GLY B 1 171 ? -26.094 13.054 -3.072 1.00 24.57 171 GLY B CA 1
ATOM 2943 C C . GLY B 1 171 ? -25.183 14.233 -2.771 1.00 26.38 171 GLY B C 1
ATOM 2944 O O . GLY B 1 171 ? -24.483 14.743 -3.663 1.00 20.70 171 GLY B O 1
ATOM 2945 N N . GLU B 1 172 ? -25.179 14.669 -1.511 1.00 16.73 172 GLU B N 1
ATOM 2946 C CA . GLU B 1 172 ? -24.354 15.813 -1.116 1.00 20.50 172 GLU B CA 1
ATOM 2947 C C . GLU B 1 172 ? -22.872 15.502 -1.270 1.00 20.32 172 GLU B C 1
ATOM 2948 O O . GLU B 1 172 ? -22.099 16.358 -1.709 1.00 20.45 172 GLU B O 1
ATOM 2954 N N . LEU B 1 173 ? -22.474 14.280 -0.916 1.00 15.35 173 LEU B N 1
ATOM 2955 C CA . LEU B 1 173 ? -21.078 13.861 -1.075 1.00 19.59 173 LEU B CA 1
ATOM 2956 C C . LEU B 1 173 ? -20.686 13.858 -2.539 1.00 21.32 173 LEU B C 1
ATOM 2957 O O . LEU B 1 173 ? -19.577 14.241 -2.906 1.00 21.67 173 LEU B O 1
ATOM 2962 N N . ARG B 1 174 ? -21.606 13.443 -3.399 1.00 20.26 174 ARG B N 1
ATOM 2963 C CA . ARG B 1 174 ? -21.264 13.348 -4.805 1.00 19.88 174 ARG B CA 1
ATOM 2964 C C . ARG B 1 174 ? -21.124 14.731 -5.432 1.00 23.13 174 ARG B C 1
ATOM 2965 O O . ARG B 1 174 ? -20.358 14.914 -6.368 1.00 26.53 174 ARG B O 1
ATOM 2973 N N . MET B 1 175 ? -21.855 15.702 -4.903 1.00 18.69 175 MET B N 1
ATOM 2974 C CA . MET B 1 175 ? -21.706 17.089 -5.335 1.00 28.24 175 MET B CA 1
ATOM 2975 C C . MET B 1 175 ? -20.354 17.660 -4.920 1.00 26.44 175 MET B C 1
ATOM 2976 O O . MET B 1 175 ? -19.745 18.443 -5.648 1.00 27.34 175 MET B O 1
ATOM 2981 N N . LEU B 1 176 ? -19.890 17.270 -3.743 1.00 20.52 176 LEU B N 1
ATOM 2982 C CA . LEU B 1 176 ? -18.626 17.776 -3.229 1.00 27.16 176 LEU B CA 1
ATOM 2983 C C . LEU B 1 176 ? -17.430 17.157 -3.918 1.00 29.47 176 LEU B C 1
ATOM 2984 O O . LEU B 1 176 ? -16.415 17.822 -4.104 1.00 27.79 176 LEU B O 1
ATOM 2989 N N . PHE B 1 177 ? -17.541 15.879 -4.274 1.00 20.85 177 PHE B N 1
ATOM 2990 C CA . PHE B 1 177 ? -16.369 15.105 -4.659 1.00 19.85 177 PHE B CA 1
ATOM 2991 C C .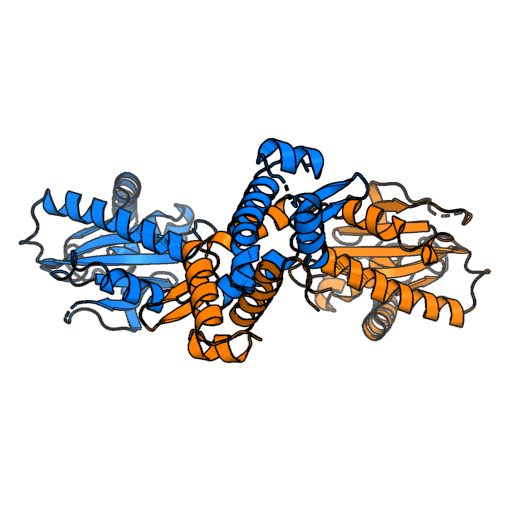 PHE B 1 177 ? -16.446 14.451 -6.034 1.00 26.79 177 PHE B C 1
ATOM 2992 O O . PHE B 1 177 ? -15.968 13.335 -6.208 1.00 39.33 177 PHE B O 1
ATOM 3000 N N . SER B 1 178 ? -17.036 15.149 -7.000 1.00 25.43 178 SER B N 1
ATOM 3001 C CA . SER B 1 178 ? -17.027 14.695 -8.386 1.00 34.67 178 SER B CA 1
ATOM 3002 C C . SER B 1 178 ? -15.575 14.451 -8.800 1.00 39.23 178 SER B C 1
ATOM 3003 O O . SER B 1 178 ? -15.252 13.441 -9.424 1.00 39.06 178 SER B O 1
ATOM 3006 N N . GLN B 1 179 ? -14.706 15.386 -8.432 1.00 35.17 179 GLN B N 1
ATOM 3007 C CA . GLN B 1 179 ? -13.270 15.169 -8.484 1.00 36.51 179 GLN B CA 1
ATOM 3008 C C . GLN B 1 179 ? -12.788 14.856 -7.075 1.00 33.49 179 GLN B C 1
ATOM 3009 O O . GLN B 1 179 ? -12.867 15.691 -6.178 1.00 33.38 179 GLN B O 1
ATOM 3015 N N . PHE B 1 180 ? -12.299 13.643 -6.880 1.00 28.90 180 PHE B N 1
ATOM 3016 C CA . PHE B 1 180 ? -11.811 13.237 -5.580 1.00 28.38 180 PHE B CA 1
ATOM 3017 C C . PHE B 1 180 ? -10.381 13.759 -5.337 1.00 29.75 180 PHE B C 1
ATOM 3018 O O . PHE B 1 180 ? -9.547 13.702 -6.232 1.00 29.52 180 PHE B O 1
ATOM 3026 N N . PRO B 1 181 ? -10.098 14.283 -4.129 1.00 22.64 181 PRO B N 1
ATOM 3027 C CA . PRO B 1 181 ? -8.742 14.783 -3.863 1.00 23.46 181 PRO B CA 1
ATOM 3028 C C . PRO B 1 181 ? -7.669 13.717 -4.061 1.00 28.49 181 PRO B C 1
ATOM 3029 O O . PRO B 1 181 ? -7.908 12.537 -3.773 1.00 22.96 181 PRO B O 1
ATOM 3033 N N . GLN B 1 182 ? -6.500 14.136 -4.544 1.00 23.24 182 GLN B N 1
ATOM 3034 C CA . GLN B 1 182 ? -5.353 13.247 -4.685 1.00 25.37 182 GLN B CA 1
ATOM 3035 C C . GLN B 1 182 ? -4.804 12.844 -3.316 1.00 22.99 182 GLN B C 1
ATOM 3036 O O . GLN B 1 182 ? -4.828 13.641 -2.382 1.00 27.39 182 GLN B O 1
ATOM 3042 N N . PRO B 1 183 ? -4.285 11.609 -3.195 1.00 32.38 183 PRO B N 1
ATOM 3043 C CA . PRO B 1 183 ? -3.812 11.103 -1.896 1.00 30.56 183 PRO B CA 1
ATOM 3044 C C . PRO B 1 183 ? -2.623 11.875 -1.319 1.00 33.27 183 PRO B C 1
ATOM 3045 O O . PRO B 1 183 ? -1.779 12.364 -2.071 1.00 34.35 183 PRO B O 1
ATOM 3049 N N . LEU B 1 184 ? -2.566 11.986 0.007 1.00 27.00 184 LEU B N 1
ATOM 3050 C CA . LEU B 1 184 ? -1.405 12.571 0.675 1.00 24.81 184 LEU B CA 1
ATOM 3051 C C . LEU B 1 184 ? -0.381 11.492 1.021 1.00 31.20 184 LEU B C 1
ATOM 3052 O O . LEU B 1 184 ? 0.824 11.746 1.023 1.00 32.68 184 LEU B O 1
ATOM 3057 N N . THR B 1 185 ? -0.866 10.290 1.323 1.00 27.78 185 THR B N 1
ATOM 3058 C CA . THR B 1 185 ? 0.002 9.163 1.664 1.00 29.57 185 THR B CA 1
ATOM 3059 C C . THR B 1 185 ? -0.522 7.927 0.951 1.00 26.49 185 THR B C 1
ATOM 3060 O O . THR B 1 185 ? -1.542 7.994 0.280 1.00 25.38 185 THR B O 1
ATOM 3064 N N . SER B 1 186 ? 0.169 6.802 1.103 1.00 28.56 186 SER B N 1
ATOM 3065 C CA . SER B 1 186 ? -0.282 5.545 0.520 1.00 25.74 186 SER B CA 1
ATOM 3066 C C . SER B 1 186 ? -1.504 4.983 1.240 1.00 29.06 186 SER B C 1
ATOM 3067 O O . SER B 1 186 ? -2.083 3.987 0.804 1.00 30.10 186 SER B O 1
ATOM 3070 N N . ARG B 1 187 ? -1.904 5.618 2.341 1.00 27.09 187 ARG B N 1
ATOM 3071 C CA . ARG B 1 187 ? -3.075 5.155 3.091 1.00 23.56 187 ARG B CA 1
ATOM 3072 C C . ARG B 1 187 ? -4.283 6.054 2.896 1.00 24.97 187 ARG B C 1
ATOM 3073 O O . ARG B 1 187 ? -5.385 5.721 3.337 1.00 22.57 187 ARG B O 1
ATOM 3081 N N . SER B 1 188 ? -4.087 7.197 2.250 1.00 26.21 188 SER B N 1
ATOM 3082 C CA . SER B 1 188 ? -5.191 8.128 2.041 1.00 26.00 188 SER B CA 1
ATOM 3083 C C . SER B 1 188 ? -6.323 7.407 1.341 1.00 28.06 188 SER B C 1
ATOM 3084 O O . SER B 1 188 ? -6.085 6.648 0.419 1.00 24.65 188 SER B O 1
ATOM 3087 N N . VAL B 1 189 ? -7.557 7.646 1.767 1.00 23.93 189 VAL B N 1
ATOM 3088 C CA . VAL B 1 189 ? -8.685 6.983 1.131 1.00 22.63 189 VAL B CA 1
ATOM 3089 C C . VAL B 1 189 ? -8.683 7.317 -0.371 1.00 20.26 189 VAL B C 1
ATOM 3090 O O . VAL B 1 189 ? -8.477 8.462 -0.760 1.00 24.59 189 VAL B O 1
ATOM 3094 N N . ALA B 1 190 ? -8.866 6.301 -1.209 1.00 22.33 190 ALA B N 1
ATOM 3095 C CA . ALA B 1 190 ? -8.593 6.439 -2.634 1.00 27.99 190 ALA B CA 1
ATOM 3096 C C . ALA B 1 190 ? -9.777 6.912 -3.469 1.00 30.10 190 ALA B C 1
ATOM 3097 O O . ALA B 1 190 ? -9.611 7.273 -4.623 1.00 30.61 190 ALA B O 1
ATOM 3099 N N . GLY B 1 191 ? -10.974 6.911 -2.899 1.00 24.66 191 GLY B N 1
ATOM 3100 C CA . GLY B 1 191 ? -12.132 7.315 -3.671 1.00 21.02 191 GLY B CA 1
ATOM 3101 C C . GLY B 1 191 ? -13.435 7.328 -2.911 1.00 24.96 191 GLY B C 1
ATOM 3102 O O . GLY B 1 191 ? -13.500 6.997 -1.724 1.00 18.65 191 GLY B O 1
ATOM 3103 N N . LEU B 1 192 ? -14.493 7.682 -3.624 1.00 25.10 192 LEU B N 1
ATOM 3104 C CA . LEU B 1 192 ? -15.783 7.887 -3.007 1.00 27.49 192 LEU B CA 1
ATOM 3105 C C . LEU B 1 192 ? -16.321 6.625 -2.343 1.00 16.28 192 LEU B C 1
ATOM 3106 O O . LEU B 1 192 ? -16.829 6.679 -1.221 1.00 21.52 192 LEU B O 1
ATOM 3111 N N . SER B 1 193 ? -16.205 5.488 -3.021 1.00 19.55 193 SER B N 1
ATOM 3112 C CA . SER B 1 193 ? -16.712 4.234 -2.485 1.00 25.10 193 SER B CA 1
ATOM 3113 C C . SER B 1 193 ? -16.037 3.875 -1.165 1.00 26.54 193 SER B C 1
ATOM 3114 O O . SER B 1 193 ? -16.686 3.462 -0.199 1.00 22.86 193 SER B O 1
ATOM 3117 N N . GLN B 1 194 ? -14.722 4.026 -1.119 1.00 18.54 194 GLN B N 1
ATOM 3118 C CA . GLN B 1 194 ? -14.002 3.693 0.097 1.00 18.90 194 GLN B CA 1
ATOM 3119 C C . GLN B 1 194 ? -14.350 4.676 1.213 1.00 19.67 194 GLN B C 1
ATOM 3120 O O . GLN B 1 194 ? -14.465 4.288 2.378 1.00 20.25 194 GLN B O 1
ATOM 3126 N N . LEU B 1 195 ? -14.526 5.944 0.856 1.00 16.20 195 LEU B N 1
ATOM 3127 C CA . LEU B 1 195 ? -14.900 6.959 1.833 1.00 17.99 195 LEU B CA 1
ATOM 3128 C C . LEU B 1 195 ? -16.264 6.620 2.445 1.00 19.69 195 LEU B C 1
ATOM 3129 O O . LEU B 1 195 ? -16.451 6.714 3.660 1.00 14.24 195 LEU B O 1
ATOM 3134 N N . GLU B 1 196 ? -17.211 6.210 1.610 1.00 17.45 196 GLU B N 1
ATOM 3135 C CA . GLU B 1 196 ? -18.548 5.927 2.111 1.00 20.33 196 GLU B CA 1
ATOM 3136 C C . GLU B 1 196 ? -18.597 4.746 3.070 1.00 19.49 196 GLU B C 1
ATOM 3137 O O . GLU B 1 196 ? -19.413 4.725 4.002 1.00 15.72 196 GLU B O 1
ATOM 3143 N N . GLU B 1 197 ? -17.714 3.774 2.869 1.00 19.35 197 GLU B N 1
ATOM 3144 C CA . GLU B 1 197 ? -17.571 2.694 3.846 1.00 22.33 197 GLU B CA 1
ATOM 3145 C C . GLU B 1 197 ? -17.082 3.249 5.187 1.00 20.02 197 GLU B C 1
ATOM 3146 O O . GLU B 1 197 ? -17.631 2.931 6.244 1.00 19.02 197 GLU B O 1
ATOM 3152 N N . GLU B 1 198 ? -16.051 4.080 5.145 1.00 17.88 198 GLU B N 1
ATOM 3153 C CA . GLU B 1 198 ? -15.551 4.708 6.367 1.00 16.57 198 GLU B CA 1
ATOM 3154 C C . GLU B 1 198 ? -16.634 5.529 7.060 1.00 17.30 198 GLU B C 1
ATOM 3155 O O . GLU B 1 198 ? -16.723 5.537 8.289 1.00 19.45 198 GLU B O 1
ATOM 3161 N N . LEU B 1 199 ? -17.441 6.241 6.283 1.00 15.70 199 LEU B N 1
ATOM 3162 C CA . LEU B 1 199 ? -18.457 7.103 6.870 1.00 12.17 199 LEU B CA 1
ATOM 3163 C C . LEU B 1 199 ? -19.557 6.294 7.550 1.00 12.61 199 LEU B C 1
ATOM 3164 O O . LEU B 1 199 ? -20.075 6.704 8.587 1.00 12.95 199 LEU B O 1
ATOM 3169 N N . ALA B 1 200 ? -19.921 5.159 6.960 1.00 17.69 200 ALA B N 1
ATOM 3170 C CA . ALA B 1 200 ? -20.926 4.284 7.576 1.00 18.40 200 ALA B CA 1
ATOM 3171 C C . ALA B 1 200 ? -20.449 3.804 8.943 1.00 18.79 200 ALA B C 1
ATOM 3172 O O . ALA B 1 200 ? -21.200 3.823 9.918 1.00 18.25 200 ALA B O 1
ATOM 3174 N N . LEU B 1 201 ? -19.199 3.361 9.003 1.00 14.82 201 LEU B N 1
ATOM 3175 C CA . LEU B 1 201 ? -18.609 2.893 10.255 1.00 18.31 201 LEU B CA 1
ATOM 3176 C C . LEU B 1 201 ? -18.550 4.042 11.259 1.00 19.91 201 LEU B C 1
ATOM 3177 O O . LEU B 1 201 ? -18.838 3.865 12.441 1.00 16.31 201 LEU B O 1
ATOM 3182 N N . THR B 1 202 ? -18.198 5.231 10.775 1.00 17.21 202 THR B N 1
ATOM 3183 C CA . THR B 1 202 ? -18.090 6.408 11.635 1.00 14.84 202 THR B CA 1
ATOM 3184 C C . THR B 1 202 ? -19.416 6.747 12.293 1.00 15.98 202 THR B C 1
ATOM 3185 O O . THR B 1 202 ? -19.461 7.018 13.483 1.00 16.07 202 THR B O 1
ATOM 3189 N N . ARG B 1 203 ? -20.485 6.743 11.501 1.00 14.16 203 ARG B N 1
ATOM 3190 C CA . ARG B 1 203 ? -21.841 6.981 11.982 1.00 18.76 203 ARG B CA 1
ATOM 3191 C C . ARG B 1 203 ? -22.247 5.999 13.063 1.00 21.10 203 ARG B C 1
ATOM 3192 O O . ARG B 1 203 ? -22.872 6.374 14.053 1.00 23.85 203 ARG B O 1
ATOM 3200 N N . ALA B 1 204 ? -21.929 4.729 12.859 1.00 20.09 204 ALA B N 1
ATOM 3201 C CA . ALA B 1 204 ? -22.356 3.690 13.796 1.00 24.03 204 ALA B CA 1
ATOM 3202 C C . ALA B 1 204 ? -21.676 3.798 15.171 1.00 25.23 204 ALA B C 1
ATOM 3203 O O . ALA B 1 204 ? -22.266 3.415 16.187 1.00 28.93 204 ALA B O 1
ATOM 3205 N N . ARG B 1 205 ? -20.470 4.299 15.225 1.00 15.38 205 ARG B N 1
ATOM 3206 C CA . ARG B 1 205 ? -19.789 4.381 16.485 1.00 16.87 205 ARG B CA 1
ATOM 3207 C C . ARG B 1 205 ? -19.688 5.776 17.058 1.00 16.77 205 ARG B C 1
ATOM 3208 O O . ARG B 1 205 ? -19.469 5.908 18.215 1.00 16.86 205 ARG B O 1
ATOM 3216 N N . GLY B 1 206 ? -19.908 6.793 16.243 1.00 14.02 206 GLY B N 1
ATOM 3217 C CA . GLY B 1 206 ? -19.840 8.149 16.758 1.00 18.94 206 GLY B CA 1
ATOM 3218 C C . GLY B 1 206 ? -18.422 8.689 16.915 1.00 20.47 206 GLY B C 1
ATOM 3219 O O . GLY B 1 206 ? -18.223 9.708 17.564 1.00 17.48 206 GLY B O 1
ATOM 3220 N N . TYR B 1 207 ? -17.431 8.008 16.338 1.00 12.35 207 TYR B N 1
ATOM 3221 C CA . TYR B 1 207 ? -16.088 8.581 16.248 1.00 9.49 207 TYR B CA 1
ATOM 3222 C C . TYR B 1 207 ? -15.393 8.083 14.993 1.00 12.44 207 TYR B C 1
ATOM 3223 O O . TYR B 1 207 ? -15.759 7.041 14.452 1.00 11.92 207 TYR B O 1
ATOM 3232 N N . SER B 1 208 ? -14.428 8.828 14.514 1.00 10.43 208 SER B N 1
ATOM 3233 C CA . SER B 1 208 ? -13.710 8.503 13.309 1.00 11.81 208 SER B CA 1
ATOM 3234 C C . SER B 1 208 ? -12.260 8.178 13.586 1.00 10.41 208 SER B C 1
ATOM 3235 O O . SER B 1 208 ? -11.720 8.564 14.542 1.00 13.57 208 SER B O 1
ATOM 3238 N N . ILE B 1 209 ? -11.651 7.489 12.658 1.00 11.56 209 ILE B N 1
ATOM 3239 C CA . ILE B 1 209 ? -10.234 7.188 12.744 1.00 8.44 209 ILE B CA 1
ATOM 3240 C C . ILE B 1 209 ? -9.557 7.587 11.439 1.00 22.71 209 ILE B C 1
ATOM 3241 O O . ILE B 1 209 ? -10.033 7.229 10.357 1.00 16.99 209 ILE B O 1
ATOM 3246 N N . ASP B 1 210 ? -8.468 8.346 11.544 1.00 18.53 210 ASP B N 1
ATOM 3247 C CA . ASP B 1 210 ? -7.561 8.568 10.416 1.00 17.94 210 ASP B CA 1
ATOM 3248 C C . ASP B 1 210 ? -6.267 7.826 10.694 1.00 17.90 210 ASP B C 1
ATOM 3249 O O . ASP B 1 210 ? -5.444 8.279 11.483 1.00 16.06 210 ASP B O 1
ATOM 3254 N N . ASP B 1 211 ? -6.090 6.673 10.060 1.00 18.98 211 ASP B N 1
ATOM 3255 C CA . ASP B 1 211 ? -4.896 5.887 10.308 1.00 17.72 211 ASP B CA 1
ATOM 3256 C C . ASP B 1 211 ? -3.840 6.211 9.258 1.00 18.34 211 ASP B C 1
ATOM 3257 O O . ASP B 1 211 ? -3.695 5.491 8.264 1.00 20.00 211 ASP B O 1
ATOM 3262 N N . GLY B 1 212 ? -3.120 7.309 9.472 1.00 19.73 212 GLY B N 1
ATOM 3263 C CA . GLY B 1 212 ? -2.004 7.673 8.615 1.00 20.91 212 GLY B CA 1
ATOM 3264 C C . GLY B 1 212 ? -2.362 8.170 7.223 1.00 18.38 212 GLY B C 1
ATOM 3265 O O . GLY B 1 212 ? -1.582 8.007 6.281 1.00 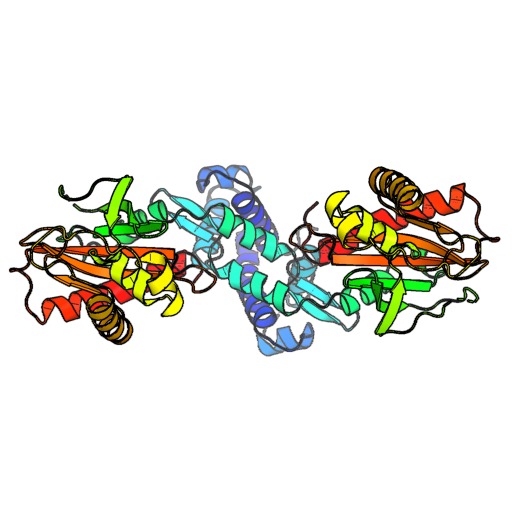17.79 212 GLY B O 1
ATOM 3266 N N . GLN B 1 213 ? -3.522 8.802 7.097 1.00 16.96 213 GLN B N 1
ATOM 3267 C CA . GLN B 1 213 ? -3.982 9.343 5.807 1.00 19.59 213 GLN B CA 1
ATOM 3268 C C . GLN B 1 213 ? -3.484 10.755 5.507 1.00 22.46 213 GLN B C 1
ATOM 3269 O O . GLN B 1 213 ? -3.671 11.255 4.403 1.00 21.80 213 GLN B O 1
ATOM 3275 N N . ILE B 1 214 ? -2.863 11.391 6.497 1.00 17.52 214 ILE B N 1
ATOM 3276 C CA . ILE B 1 214 ? -2.289 12.729 6.329 1.00 14.29 214 ILE B CA 1
ATOM 3277 C C . ILE B 1 214 ? -0.769 12.672 6.435 1.00 20.63 214 ILE B C 1
ATOM 3278 O O . ILE B 1 214 ? -0.044 13.238 5.610 1.00 19.57 214 ILE B O 1
ATOM 3283 N N . ARG B 1 215 ? -0.290 11.996 7.470 1.00 22.99 215 ARG B N 1
ATOM 3284 C CA . ARG B 1 215 ? 1.131 11.736 7.619 1.00 27.01 215 ARG B CA 1
ATOM 3285 C C . ARG B 1 215 ? 1.337 10.289 8.002 1.00 22.18 215 ARG B C 1
ATOM 3286 O O . ARG B 1 215 ? 0.639 9.762 8.855 1.00 23.25 215 ARG B O 1
ATOM 3294 N N . GLU B 1 216 ? 2.316 9.645 7.382 1.00 23.21 216 GLU B N 1
ATOM 3295 C CA . GLU B 1 216 ? 2.649 8.284 7.761 1.00 36.13 216 GLU B CA 1
ATOM 3296 C C . GLU B 1 216 ? 3.051 8.256 9.233 1.00 30.38 216 GLU B C 1
ATOM 3297 O O . GLU B 1 216 ? 3.808 9.111 9.702 1.00 34.11 216 GLU B O 1
ATOM 3303 N N . GLY B 1 217 ? 2.515 7.287 9.961 1.00 29.79 217 GLY B N 1
ATOM 3304 C CA . GLY B 1 217 ? 2.822 7.131 11.368 1.00 33.30 217 GLY B CA 1
ATOM 3305 C C . GLY B 1 217 ? 1.977 7.972 12.311 1.00 26.60 217 GLY B C 1
ATOM 3306 O O . GLY B 1 217 ? 2.107 7.851 13.525 1.00 27.58 217 GLY B O 1
ATOM 3307 N N . MET B 1 218 ? 1.122 8.830 11.765 1.00 17.74 218 MET B N 1
ATOM 3308 C CA . MET B 1 218 ? 0.233 9.634 12.599 1.00 15.34 218 MET B CA 1
ATOM 3309 C C . MET B 1 218 ? -1.156 9.044 12.574 1.00 20.41 218 MET B C 1
ATOM 3310 O O . MET B 1 218 ? -1.705 8.777 11.507 1.00 21.37 218 MET B O 1
ATOM 3315 N N . LEU B 1 219 ? -1.722 8.852 13.758 1.00 16.64 219 LEU B N 1
ATOM 3316 C CA . LEU B 1 219 ? -3.091 8.373 13.899 1.00 17.64 219 LEU B CA 1
ATOM 3317 C C . LEU B 1 219 ? -3.934 9.447 14.576 1.00 17.03 219 LEU B C 1
ATOM 3318 O O . LEU B 1 219 ? -3.507 10.008 15.581 1.00 19.61 219 LEU B O 1
ATOM 3323 N N . CYS B 1 220 ? -5.104 9.766 14.015 1.00 9.38 220 CYS B N 1
ATOM 3324 C CA . CYS B 1 220 ? -6.020 10.703 14.647 1.00 8.38 220 CYS B CA 1
ATOM 3325 C C . CYS B 1 220 ? -7.377 10.056 14.917 1.00 12.75 220 CYS B C 1
ATOM 3326 O O . CYS B 1 220 ? -7.824 9.172 14.179 1.00 15.74 220 CYS B O 1
ATOM 3329 N N . ILE B 1 221 ? -8.026 10.518 15.977 1.00 10.56 221 ILE B N 1
ATOM 3330 C CA . ILE B 1 221 ? -9.350 10.046 16.351 1.00 8.49 221 ILE B CA 1
ATOM 3331 C C . ILE B 1 221 ? -10.246 11.271 16.453 1.00 14.00 221 ILE B C 1
ATOM 3332 O O . ILE B 1 221 ? -9.873 12.242 17.126 1.00 16.23 221 ILE B O 1
ATOM 3337 N N . GLY B 1 222 ? -11.413 11.243 15.797 1.00 10.43 222 GLY B N 1
ATOM 3338 C CA . GLY B 1 222 ? -12.253 12.437 15.720 1.00 11.99 222 GLY B CA 1
ATOM 3339 C C . GLY B 1 222 ? -13.653 12.272 16.270 1.00 12.72 222 GLY B C 1
ATOM 3340 O O . GLY B 1 222 ? -14.172 11.162 16.309 1.00 13.14 222 GLY B O 1
ATOM 3341 N N . ALA B 1 223 ? -14.260 13.377 16.700 1.00 9.74 223 ALA B N 1
ATOM 3342 C CA . ALA B 1 223 ? -15.656 13.374 17.127 1.00 10.59 223 ALA B CA 1
ATOM 3343 C C . ALA B 1 223 ? -16.335 14.687 16.744 1.00 15.17 223 ALA B C 1
ATOM 3344 O O . ALA B 1 223 ? -15.674 15.698 16.504 1.00 13.24 223 ALA B O 1
ATOM 3346 N N . ALA B 1 224 ? -17.662 14.678 16.712 1.00 12.57 224 ALA B N 1
ATOM 3347 C CA . ALA B 1 224 ? -18.411 15.835 16.255 1.00 14.71 224 ALA B CA 1
ATOM 3348 C C . ALA B 1 224 ? -18.839 16.741 17.408 1.00 16.96 224 ALA B C 1
ATOM 3349 O O . ALA B 1 224 ? -19.250 16.274 18.463 1.00 16.22 224 ALA B O 1
ATOM 3351 N N . ILE B 1 225 ? -18.762 18.040 17.171 1.00 13.57 225 ILE B N 1
ATOM 3352 C CA . ILE B 1 225 ? -19.277 19.049 18.095 1.00 12.88 225 ILE B CA 1
ATOM 3353 C C . ILE B 1 225 ? -20.543 19.594 17.460 1.00 20.33 225 ILE B C 1
ATOM 3354 O O . ILE B 1 225 ? -20.548 19.942 16.276 1.00 19.23 225 ILE B O 1
ATOM 3359 N N . ARG B 1 226 ? -21.622 19.661 18.230 1.00 15.70 226 ARG B N 1
ATOM 3360 C CA . ARG B 1 226 ? -22.880 20.153 17.686 1.00 19.28 226 ARG B CA 1
ATOM 3361 C C . ARG B 1 226 ? -23.299 21.462 18.337 1.00 20.01 226 ARG B C 1
ATOM 3362 O O . ARG B 1 226 ? -23.014 21.694 19.517 1.00 25.65 226 ARG B O 1
ATOM 3370 N N . ASP B 1 227 ? -23.969 22.309 17.556 1.00 22.46 227 ASP B N 1
ATOM 3371 C CA . ASP B 1 227 ? -24.430 23.613 18.036 1.00 29.63 227 ASP B CA 1
ATOM 3372 C C . ASP B 1 227 ? -25.858 23.505 18.542 1.00 32.46 227 ASP B C 1
ATOM 3373 O O . ASP B 1 227 ? -26.460 22.430 18.496 1.00 28.26 227 ASP B O 1
ATOM 3378 N N . TYR B 1 228 ? -26.407 24.620 19.009 1.00 34.15 228 TYR B N 1
ATOM 3379 C CA . TYR B 1 228 ? -27.720 24.583 19.628 1.00 38.85 228 TYR B CA 1
ATOM 3380 C C . TYR B 1 228 ? -28.734 23.933 18.691 1.00 41.93 228 TYR B C 1
ATOM 3381 O O . TYR B 1 228 ? -29.651 23.247 19.131 1.00 46.35 228 TYR B O 1
ATOM 3390 N N . SER B 1 229 ? -28.534 24.133 17.394 1.00 40.71 229 SER B N 1
ATOM 3391 C CA . SER B 1 229 ? -29.439 23.619 16.376 1.00 47.00 229 SER B CA 1
ATOM 3392 C C . SER B 1 229 ? -29.426 22.098 16.212 1.00 41.54 229 SER B C 1
ATOM 3393 O O . SER B 1 229 ? -30.354 21.530 15.644 1.00 40.69 229 SER B O 1
ATOM 3396 N N . GLY B 1 230 ? -28.371 21.441 16.684 1.00 35.31 230 GLY B N 1
ATOM 3397 C CA . GLY B 1 230 ? -28.232 20.011 16.480 1.00 28.34 230 GLY B CA 1
ATOM 3398 C C . GLY B 1 230 ? -27.325 19.651 15.319 1.00 31.40 230 GLY B C 1
ATOM 3399 O O . GLY B 1 230 ? -26.907 18.502 15.172 1.00 38.94 230 GLY B O 1
ATOM 3400 N N . ALA B 1 231 ? -27.009 20.630 14.484 1.00 29.19 231 ALA B N 1
ATOM 3401 C CA . ALA B 1 231 ? -26.128 20.386 13.347 1.00 26.17 231 ALA B CA 1
ATOM 3402 C C . ALA B 1 231 ? -24.673 20.255 13.788 1.00 25.91 231 ALA B C 1
ATOM 3403 O O . ALA B 1 231 ? -24.245 20.934 14.715 1.00 22.52 231 ALA B O 1
ATOM 3405 N N . ALA B 1 232 ? -23.919 19.386 13.119 1.00 23.16 232 ALA B N 1
ATOM 3406 C CA . ALA B 1 232 ? -22.488 19.269 13.373 1.00 29.34 232 ALA B CA 1
ATOM 3407 C C . ALA B 1 232 ? -21.789 20.532 12.895 1.00 28.09 232 ALA B C 1
ATOM 3408 O O . ALA B 1 232 ? -21.718 20.792 11.700 1.00 41.00 232 ALA B O 1
ATOM 3410 N N . SER B 1 233 ? -21.275 21.319 13.831 1.00 23.82 233 SER B N 1
AT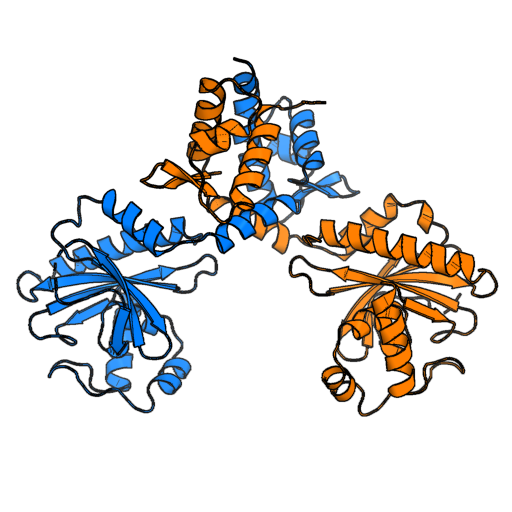OM 3411 C CA . SER B 1 233 ? -20.716 22.624 13.494 1.00 29.02 233 SER B CA 1
ATOM 3412 C C . SER B 1 233 ? -19.199 22.619 13.468 1.00 23.85 233 SER B C 1
ATOM 3413 O O . SER B 1 233 ? -18.581 23.486 12.847 1.00 21.06 233 SER B O 1
ATOM 3416 N N . ALA B 1 234 ? -18.601 21.661 14.167 1.00 15.37 234 ALA B N 1
ATOM 3417 C CA . ALA B 1 234 ? -17.151 21.595 14.253 1.00 10.98 234 ALA B CA 1
ATOM 3418 C C . ALA B 1 234 ? -16.733 20.167 14.554 1.00 14.73 234 ALA B C 1
ATOM 3419 O O . ALA B 1 234 ? -17.565 19.333 14.878 1.00 16.14 234 ALA B O 1
ATOM 3421 N N . GLY B 1 235 ? -15.439 19.899 14.435 1.00 11.84 235 GLY B N 1
ATOM 3422 C CA . GLY B 1 235 ? -14.896 18.589 14.764 1.00 8.45 235 GLY B CA 1
ATOM 3423 C C . GLY B 1 235 ? -13.761 18.751 15.757 1.00 14.89 235 GLY B C 1
ATOM 3424 O O . GLY B 1 235 ? -13.056 19.762 15.756 1.00 12.64 235 GLY B O 1
ATOM 3425 N N . ILE B 1 236 ? -13.592 17.765 16.622 1.00 8.43 236 ILE B N 1
ATOM 3426 C CA . ILE B 1 236 ? -12.449 17.731 17.512 1.00 10.44 236 ILE B CA 1
ATOM 3427 C C . ILE B 1 236 ? -11.694 16.427 17.265 1.00 11.62 236 ILE B C 1
ATOM 3428 O O . ILE B 1 236 ? -12.321 15.384 17.013 1.00 12.53 236 ILE B O 1
ATOM 3433 N N . ALA B 1 237 ? -10.366 16.474 17.310 1.00 7.46 237 ALA B N 1
ATOM 3434 C CA . ALA B 1 237 ? -9.593 15.238 17.127 1.00 8.27 237 ALA B CA 1
ATOM 3435 C C . ALA B 1 237 ? -8.400 15.203 18.055 1.00 12.29 237 ALA B C 1
ATOM 3436 O O . ALA B 1 237 ? -7.867 16.235 18.434 1.00 12.13 237 ALA B O 1
ATOM 3438 N N . ILE B 1 238 ? -7.964 14.005 18.398 1.00 9.25 238 ILE B N 1
ATOM 3439 C CA . ILE B 1 238 ? -6.672 13.875 19.039 1.00 13.90 238 ILE B CA 1
ATOM 3440 C C . ILE B 1 238 ? -5.752 13.183 18.050 1.00 13.59 238 ILE B C 1
ATOM 3441 O O . ILE B 1 238 ? -6.200 12.382 17.227 1.00 14.71 238 ILE B O 1
ATOM 3446 N N . SER B 1 239 ? -4.473 13.484 18.127 1.00 12.40 239 SER B N 1
ATOM 3447 C CA . SER B 1 239 ? -3.435 12.905 17.308 1.00 16.04 239 SER B CA 1
ATOM 3448 C C . SER B 1 239 ? -2.364 12.226 18.158 1.00 16.71 239 SER B C 1
ATOM 3449 O O . SER B 1 239 ? -1.993 12.738 19.135 1.00 18.82 239 SER B O 1
ATOM 3452 N N . LEU B 1 240 ? -1.898 11.079 17.709 1.00 18.28 240 LEU B N 1
ATOM 3453 C CA . LEU B 1 240 ? -0.837 10.380 18.425 1.00 17.61 240 LEU B CA 1
ATOM 3454 C C . LEU B 1 240 ? -0.034 9.540 17.453 1.00 15.06 240 LEU B C 1
ATOM 3455 O O . LEU B 1 240 ? -0.397 9.411 16.280 1.00 17.62 240 LEU B O 1
ATOM 3460 N N . ILE B 1 241 ? 1.068 8.976 17.940 1.00 18.87 241 ILE B N 1
ATOM 3461 C CA . ILE B 1 241 ? 1.873 8.071 17.136 1.00 21.85 241 ILE B CA 1
ATOM 3462 C C . ILE B 1 241 ? 1.166 6.718 17.016 1.00 29.36 241 ILE B C 1
ATOM 3463 O O . ILE B 1 241 ? 0.871 6.071 18.021 1.00 28.96 241 ILE B O 1
ATOM 3468 N N . ARG B 1 242 ? 0.906 6.296 15.781 1.00 28.48 242 ARG B N 1
ATOM 3469 C CA . ARG B 1 242 ? 0.145 5.073 15.508 1.00 33.73 242 ARG B CA 1
ATOM 3470 C C . ARG B 1 242 ? 0.769 3.828 16.134 1.00 35.81 242 ARG B C 1
ATOM 3471 O O . ARG B 1 242 ? 0.085 3.039 16.781 1.00 36.29 242 ARG B O 1
ATOM 3479 N N . SER B 1 243 ? 2.071 3.660 15.940 1.00 35.72 243 SER B N 1
ATOM 3480 C CA . SER B 1 243 ? 2.774 2.473 16.419 1.00 39.13 243 SER B CA 1
ATOM 3481 C C . SER B 1 243 ? 2.722 2.352 17.939 1.00 39.40 243 SER B C 1
ATOM 3482 O O . SER B 1 243 ? 3.230 1.393 18.514 1.00 52.90 243 SER B O 1
ATOM 3485 N N . GLU B 1 244 ? 2.097 3.325 18.587 1.00 35.16 244 GLU B N 1
ATOM 3486 C CA . GLU B 1 244 ? 2.121 3.418 20.040 1.00 41.86 244 GLU B CA 1
ATOM 3487 C C . GLU B 1 244 ? 0.761 3.104 20.677 1.00 45.95 244 GLU B C 1
ATOM 3488 O O . GLU B 1 244 ? 0.583 3.247 21.889 1.00 49.51 244 GLU B O 1
ATOM 3494 N N . ALA B 1 245 ? -0.191 2.653 19.866 1.00 37.42 245 ALA B N 1
ATOM 3495 C CA . ALA B 1 245 ? -1.550 2.421 20.358 1.00 35.09 245 ALA B CA 1
ATOM 3496 C C . ALA B 1 245 ? -2.169 1.136 19.823 1.00 27.30 245 ALA B C 1
ATOM 3497 O O . ALA B 1 245 ? -2.230 0.931 18.615 1.00 30.83 245 ALA B O 1
ATOM 3499 N N . SER B 1 246 ? -2.650 0.282 20.719 1.00 22.67 246 SER B N 1
ATOM 3500 C CA . SER B 1 246 ? -3.354 -0.937 20.308 1.00 20.65 246 SER B CA 1
ATOM 3501 C C . SER B 1 246 ? -4.711 -0.567 19.717 1.00 19.11 246 SER B C 1
ATOM 3502 O O . SER B 1 246 ? -5.192 0.538 19.931 1.00 23.49 246 SER B O 1
ATOM 3505 N N . ASP B 1 247 ? -5.325 -1.486 18.972 1.00 21.14 247 ASP B N 1
ATOM 3506 C CA . ASP B 1 247 ? -6.664 -1.251 18.442 1.00 20.44 247 ASP B CA 1
ATOM 3507 C C . ASP B 1 247 ? -7.652 -1.033 19.583 1.00 17.66 247 ASP B C 1
ATOM 3508 O O . ASP B 1 247 ? -8.574 -0.224 19.471 1.00 19.53 247 ASP B O 1
ATOM 3513 N N . GLU B 1 248 ? -7.448 -1.756 20.686 1.00 19.58 248 GLU B N 1
ATOM 3514 C CA . GLU B 1 248 ? -8.338 -1.633 21.840 1.00 18.37 248 GLU B CA 1
ATOM 3515 C C . GLU B 1 248 ? -8.207 -0.252 22.478 1.00 18.24 248 GLU B C 1
ATOM 3516 O O . GLU B 1 248 ? -9.190 0.347 22.905 1.00 16.84 248 GLU B O 1
ATOM 3522 N N . LYS B 1 249 ? -6.987 0.254 22.547 1.00 18.07 249 LYS B N 1
ATOM 3523 C CA . LYS B 1 249 ? -6.767 1.592 23.067 1.00 17.45 249 LYS B CA 1
ATOM 3524 C C . LYS B 1 249 ? -7.389 2.664 22.188 1.00 15.18 249 LYS B C 1
ATOM 3525 O O . LYS B 1 249 ? -7.954 3.634 22.690 1.00 16.22 249 LYS B O 1
ATOM 3531 N N . ILE B 1 250 ? -7.259 2.515 20.875 1.00 20.08 250 ILE B N 1
ATOM 3532 C CA . ILE B 1 250 ? -7.872 3.461 19.961 1.00 16.87 250 ILE B CA 1
ATOM 3533 C C . ILE B 1 250 ? -9.401 3.511 20.151 1.00 10.86 250 ILE B C 1
ATOM 3534 O O . ILE B 1 250 ? -10.007 4.584 20.155 1.00 12.28 250 ILE B O 1
ATOM 3539 N N . ALA B 1 251 ? -10.027 2.350 20.295 1.00 12.01 251 ALA B N 1
ATOM 3540 C CA . ALA B 1 251 ? -11.477 2.325 20.471 1.00 13.69 251 ALA B CA 1
ATOM 3541 C C . ALA B 1 251 ? -11.857 2.951 21.810 1.00 13.17 251 ALA B C 1
ATOM 3542 O O . ALA B 1 251 ? -12.879 3.615 21.929 1.00 14.63 251 ALA B O 1
ATOM 3544 N N . TYR B 1 252 ? -11.033 2.730 22.825 1.00 12.31 252 TYR B N 1
ATOM 3545 C CA . TYR B 1 252 ? -11.310 3.312 24.138 1.00 13.27 252 TYR B CA 1
ATOM 3546 C C . TYR B 1 252 ? -11.299 4.847 24.010 1.00 14.59 252 TYR B C 1
ATOM 3547 O O . TYR B 1 252 ? -12.219 5.550 24.446 1.00 13.30 252 TYR B O 1
ATOM 3556 N N . LEU B 1 253 ? -10.248 5.357 23.389 1.00 12.78 253 LEU B N 1
ATOM 3557 C CA . LEU B 1 253 ? -10.080 6.790 23.199 1.00 10.54 253 LEU B CA 1
ATOM 3558 C C . LEU B 1 253 ? -11.181 7.391 22.333 1.00 13.24 253 LEU B C 1
ATOM 3559 O O . LEU B 1 253 ? -11.620 8.520 22.561 1.00 12.18 253 LEU B O 1
ATOM 3564 N N . GLY B 1 254 ? -11.626 6.635 21.340 1.00 11.84 254 GLY B N 1
ATOM 3565 C CA . GLY B 1 254 ? -12.726 7.079 20.497 1.00 12.04 254 GLY B CA 1
ATOM 3566 C C . GLY B 1 254 ? -13.995 7.311 21.299 1.00 11.50 254 GLY B C 1
ATOM 3567 O O . GLY B 1 254 ? -14.681 8.325 21.121 1.00 10.72 254 GLY B O 1
ATOM 3568 N N . GLU B 1 255 ? -14.318 6.377 22.189 1.00 10.39 255 GLU B N 1
ATOM 3569 C CA . GLU B 1 255 ? -15.507 6.534 23.021 1.00 18.63 255 GLU B CA 1
ATOM 3570 C C . GLU B 1 255 ? -15.332 7.676 24.031 1.00 17.95 255 GLU B C 1
ATOM 3571 O O . GLU B 1 255 ? -16.272 8.446 24.264 1.00 14.04 255 GLU B O 1
ATOM 3577 N N . GLU B 1 256 ? -14.136 7.801 24.614 1.00 13.78 256 GLU B N 1
ATOM 3578 C CA . GLU B 1 256 ? -13.861 8.929 25.499 1.00 14.46 256 GLU B CA 1
ATOM 3579 C C . GLU B 1 256 ? -14.002 10.248 24.733 1.00 11.86 256 GLU B C 1
ATOM 3580 O O . GLU B 1 256 ? -14.595 11.205 25.233 1.00 17.26 256 GLU B O 1
ATOM 3586 N N . LEU B 1 257 ? -13.446 10.315 23.527 1.00 13.58 257 LEU B N 1
ATOM 3587 C CA . LEU B 1 257 ? -13.589 11.534 22.734 1.00 10.06 257 LEU B CA 1
ATOM 3588 C C . LEU B 1 257 ? -15.045 11.840 22.351 1.00 13.71 257 LEU B C 1
ATOM 3589 O O . LEU B 1 257 ? -15.447 13.000 22.340 1.00 11.95 257 LEU B O 1
ATOM 3594 N N . ARG B 1 258 ? -15.822 10.804 22.043 1.00 13.03 258 ARG B N 1
ATOM 3595 C CA . ARG B 1 258 ? -17.231 10.984 21.692 1.00 11.73 258 ARG B CA 1
ATOM 3596 C C . ARG B 1 258 ? -17.985 11.697 22.812 1.00 11.63 258 ARG B C 1
ATOM 3597 O O . ARG B 1 258 ? -18.743 12.651 22.562 1.00 12.14 258 ARG B O 1
ATOM 3605 N N . THR B 1 259 ? -17.773 11.252 24.050 1.00 14.50 259 THR B N 1
ATOM 3606 C CA . THR B 1 259 ? -18.484 11.841 25.178 1.00 17.09 259 THR B CA 1
ATOM 3607 C C . THR B 1 259 ? -17.931 13.222 25.567 1.00 14.95 259 THR B C 1
ATOM 3608 O O . THR B 1 259 ? -18.672 14.093 26.031 1.00 16.99 259 THR B O 1
ATOM 3612 N N . THR B 1 260 ? -16.630 13.402 25.396 1.00 11.77 260 THR B N 1
ATOM 3613 C CA . THR B 1 260 ? -15.995 14.708 25.580 1.00 14.45 260 THR B CA 1
ATOM 3614 C C . THR B 1 260 ? -16.612 15.707 24.611 1.00 13.57 260 THR B C 1
ATOM 3615 O O . THR B 1 260 ? -16.949 16.834 24.989 1.00 14.71 260 THR B O 1
ATOM 3619 N N . ALA B 1 261 ? -16.772 15.286 23.357 1.00 13.03 261 ALA B N 1
ATOM 3620 C CA . ALA B 1 261 ? -17.381 16.134 22.331 1.00 14.77 261 ALA B CA 1
ATOM 3621 C C . ALA B 1 261 ? -18.830 16.475 22.670 1.00 13.60 261 ALA B C 1
ATOM 3622 O O . ALA B 1 261 ? -19.258 17.609 22.489 1.00 15.04 261 ALA B O 1
ATOM 3624 N N . ASN B 1 262 ? -19.590 15.484 23.136 1.00 15.10 262 ASN B N 1
ATOM 3625 C CA . ASN B 1 262 ? -20.949 15.725 23.622 1.00 19.47 262 ASN B CA 1
ATOM 3626 C C . ASN B 1 262 ? -21.015 16.759 24.752 1.00 21.49 262 ASN B C 1
ATOM 3627 O O . ASN B 1 262 ? -21.905 17.613 24.780 1.00 18.66 262 ASN B O 1
ATOM 3632 N N . ALA B 1 263 ? -20.059 16.701 25.672 1.00 15.42 263 ALA B N 1
ATOM 3633 C CA . ALA B 1 263 ? -20.026 17.662 26.780 1.00 21.64 263 ALA B CA 1
ATOM 3634 C C . ALA B 1 263 ? -19.708 19.059 26.260 1.00 23.35 263 ALA B C 1
ATOM 3635 O O . ALA B 1 263 ? -20.264 20.054 26.723 1.00 17.65 263 ALA B O 1
ATOM 3637 N N . LEU B 1 264 ? -18.814 19.142 25.284 1.00 17.32 264 LEU B N 1
ATOM 3638 C CA . LEU B 1 264 ? -18.512 20.434 24.681 1.00 15.74 264 LEU B CA 1
ATOM 3639 C C . LEU B 1 264 ? -19.731 21.007 23.944 1.00 17.96 264 LEU B C 1
ATOM 3640 O O . LEU B 1 264 ? -20.017 22.203 24.046 1.00 18.12 264 LEU B O 1
ATOM 3645 N N . SER B 1 265 ? -20.432 20.155 23.197 1.00 15.45 265 SER B N 1
ATOM 3646 C CA . SER B 1 265 ? -21.656 20.554 22.485 1.00 18.67 265 SER B CA 1
ATOM 3647 C C . SER B 1 265 ? -22.711 21.136 23.430 1.00 17.74 265 SER B C 1
ATOM 3648 O O . SER B 1 265 ? -23.366 22.139 23.124 1.00 17.67 265 SER B O 1
ATOM 3651 N N . GLU B 1 266 ? -22.868 20.502 24.581 1.00 15.89 266 GLU B N 1
ATOM 3652 C CA . GLU B 1 266 ? -23.800 20.988 25.595 1.00 18.91 266 GLU B CA 1
ATOM 3653 C C . GLU B 1 266 ? -23.454 22.412 26.031 1.00 19.84 266 GLU B C 1
ATOM 3654 O O . GLU B 1 266 ? -24.328 23.253 26.227 1.00 18.32 266 GLU B O 1
ATOM 3660 N N . LYS B 1 267 ? -22.169 22.701 26.144 1.00 18.89 267 LYS B N 1
ATOM 3661 C CA . LYS B 1 267 ? -21.745 24.046 26.498 1.00 18.84 267 LYS B CA 1
ATOM 3662 C C . LYS B 1 267 ? -22.118 25.053 25.422 1.00 22.95 267 LYS B C 1
ATOM 3663 O O . LYS B 1 267 ? -22.197 26.236 25.697 1.00 19.69 267 LYS B O 1
ATOM 3669 N N . LEU B 1 268 ? -22.358 24.574 24.202 1.00 18.95 268 LEU B N 1
ATOM 3670 C CA . LEU B 1 268 ? -22.673 25.451 23.079 1.00 21.34 268 LEU B CA 1
ATOM 3671 C C . LEU B 1 268 ? -24.163 25.522 22.790 1.00 23.37 268 LEU B C 1
ATOM 3672 O O . LEU B 1 268 ? -24.588 26.168 21.825 1.00 25.90 268 LEU B O 1
ATOM 3677 N N . GLY B 1 269 ? -24.959 24.852 23.616 1.00 23.16 269 GLY B N 1
ATOM 3678 C CA . GLY B 1 269 ? -26.399 24.927 23.494 1.00 26.17 269 GLY B CA 1
ATOM 3679 C C . GLY B 1 269 ? -27.078 23.664 23.002 1.00 29.48 269 GLY B C 1
ATOM 3680 O O . GLY B 1 269 ? -28.303 23.583 23.016 1.00 26.24 269 GLY B O 1
ATOM 3681 N N . TYR B 1 270 ? -26.297 22.675 22.567 1.00 19.72 270 TYR B N 1
ATOM 3682 C CA . TYR B 1 270 ? -26.871 21.415 22.116 1.00 21.02 270 TYR B CA 1
ATOM 3683 C C . TYR B 1 270 ? -27.574 20.679 23.259 1.00 28.63 270 TYR B C 1
ATOM 3684 O O . TYR B 1 270 ? -27.038 20.561 24.360 1.00 24.95 270 TYR B O 1
ATOM 3693 N N . ARG B 1 271 ? -28.783 20.193 22.981 1.00 28.68 271 ARG B N 1
ATOM 3694 C CA . ARG B 1 271 ? -29.560 19.407 23.932 1.00 26.43 271 ARG B CA 1
ATOM 3695 C C . ARG B 1 271 ? -29.785 18.012 23.371 1.00 33.27 271 ARG B C 1
ATOM 3696 O O . ARG B 1 271 ? -30.620 17.825 22.483 1.00 40.99 271 ARG B O 1
ATOM 3704 N N . SER B 1 272 ? -29.046 17.039 23.890 1.00 35.75 272 SER B N 1
ATOM 3705 C CA . SER B 1 272 ? -29.075 15.680 23.351 1.00 50.21 272 SER B CA 1
ATOM 3706 C C . SER B 1 272 ? -30.351 14.940 23.741 1.00 65.99 272 SER B C 1
ATOM 3707 O O . SER B 1 272 ? -30.311 13.967 24.497 1.00 74.26 272 SER B O 1
#

Solvent-accessible surface area: 22770 Å² total; per-residue (Å²): 117,147,14,56,105,35,37,71,12,2,120,70,4,7,88,4,5,59,50,6,17,62,16,124,148,52,17,44,42,78,64,2,34,212,68,22,125,22,99,87,14,153,35,8,13,51,4,0,44,105,35,70,2,1,21,154,20,73,104,14,21,8,34,2,0,22,18,0,10,73,4,2,73,4,12,58,81,43,67,61,41,47,25,24,1,48,35,8,7,49,111,45,140,87,6,81,109,33,47,0,2,0,0,33,77,91,40,25,70,0,12,6,39,3,50,69,106,225,38,22,166,111,43,18,116,17,30,0,0,0,5,2,2,0,1,12,7,0,9,67,31,25,102,49,85,1,48,164,61,9,102,168,43,35,143,83,84,21,107,115,8,11,82,11,56,84,88,0,61,105,42,0,44,93,2,112,91,78,24,17,0,43,0,37,0,3,4,112,138,39,21,4,6,0,0,2,16,1,63,36,124,79,26,51,28,42,0,0,0,4,0,8,19,105,86,101,94,15,59,96,128,57,30,54,114,1,0,81,36,0,98,68,1,2,69,30,2,2,89,79,6,16,112,131,71,70,22,32,0,6,28,22,1,8,108,0,3,36,49,9,14,64,18,122,149,42,14,47,31,67,37,0,9,171,101,15,106,29,94,150,93,27,0,86,34,4,5,64,50,0,36,134,16,85,13,2,43,154,16,71,106,12,13,6,43,6,1,41,68,3,21,48,1,5,98,3,7,65,80,46,57,70,38,45,41,3,0,71,34,4,5,68,112,62,128,110,7,73,71,19,12,0,3,0,0,35,84,90,37,22,71,0,14,5,41,2,33,58,105,34,101,35,144,39,96,23,146,113,47,15,116,24,28,0,0,0,6,2,2,0,1,10,5,0,10,72,18,27,93,45,104,2,113,172,56,10,105,162,40,37,147,81,86,18,108,132,9,11,78,11,36,72,81,0,45,117,45,0,53,98,3,128,92,64,24,18,0,44,0,34,4,12,16,128,129,40,22,0,7,0,0,1,13,0,76,34,112,80,27,55,26,43,0,0,0,4,0,5,5,47,64,109,120,9,61,98,133,87,8,45,131,10,0,76,67,0,77,61,10,1,59,32,0,1,94,63,4,6,49,138,120

Nearest PDB structures (foldseek):
  3mq0-assembly1_A  TM=1.004E+00  e=7.542E-51  Agrobacterium tumefaciens
  3mq0-assembly1_B  TM=9.673E-01  e=9.295E-46  Agrobacterium tumefaciens
  8ejv-assembly1_A  TM=6.316E-01  e=2.142E-18  Pseudomonas putida KT2440
  5y6i-assembly1_A  TM=8.110E-01  e=1.226E-15  Pseudomonas aeruginosa
  2o0y-assembly2_D  TM=5.676E-01  e=2.399E-15  Rhodococcus sp. (in: high G+C Gram-positive bacteria)